Protein AF-0000000075576063 (afdb_homodimer)

Structure (mmCIF, N/CA/C/O backbone):
data_AF-0000000075576063-model_v1
#
loop_
_entity.id
_entity.type
_entity.pdbx_description
1 polymer 'Putative dTDP-6-deoxy-L-hexose 3-O-methyltransferase'
#
loop_
_atom_site.group_PDB
_atom_site.id
_atom_site.type_symbol
_atom_site.label_atom_id
_atom_site.label_alt_id
_atom_site.label_comp_id
_atom_site.label_asym_id
_atom_site.label_entity_id
_atom_site.label_seq_id
_atom_site.pdbx_PDB_ins_code
_atom_site.Cartn_x
_atom_site.Cartn_y
_atom_site.Cartn_z
_atom_site.occupancy
_atom_site.B_iso_or_equiv
_atom_site.auth_seq_id
_atom_site.auth_comp_id
_atom_site.auth_asym_id
_atom_site.auth_atom_id
_atom_site.pdbx_PDB_model_num
ATOM 1 N N . MET A 1 1 ? -12.258 -7.797 -0.293 1 31 1 MET A N 1
ATOM 2 C CA . MET A 1 1 ? -11.766 -8.023 -1.65 1 31 1 MET A CA 1
ATOM 3 C C . MET A 1 1 ? -12.914 -8.008 -2.652 1 31 1 MET A C 1
ATOM 5 O O . MET A 1 1 ? -13.914 -8.703 -2.465 1 31 1 MET A O 1
ATOM 9 N N . ILE A 1 2 ? -13.219 -6.992 -3.246 1 42.56 2 ILE A N 1
ATOM 10 C CA . ILE A 1 2 ? -14.344 -7.188 -4.156 1 42.56 2 ILE A CA 1
ATOM 11 C C . ILE A 1 2 ? -14.164 -8.492 -4.93 1 42.56 2 ILE A C 1
ATOM 13 O O . ILE A 1 2 ? -13.086 -8.758 -5.473 1 42.56 2 ILE A O 1
ATOM 17 N N . SER A 1 3 ? -14.93 -9.297 -4.547 1 48.38 3 SER A N 1
ATOM 18 C CA . SER A 1 3 ? -14.93 -10.594 -5.215 1 48.38 3 SER A CA 1
ATOM 19 C C . SER A 1 3 ? -14.656 -10.445 -6.707 1 48.38 3 SER A C 1
ATOM 21 O O . SER A 1 3 ? -15.203 -9.555 -7.359 1 48.38 3 SER A O 1
ATOM 23 N N . LYS A 1 4 ? -13.461 -10.938 -7.125 1 55.09 4 LYS A N 1
ATOM 24 C CA . LYS A 1 4 ? -13.25 -11.148 -8.555 1 55.09 4 LYS A CA 1
ATOM 25 C C . LYS A 1 4 ? -14.531 -11.609 -9.242 1 55.09 4 LYS A C 1
ATOM 27 O O . LYS A 1 4 ? -14.68 -11.461 -10.453 1 55.09 4 LYS A O 1
ATOM 32 N N . GLU A 1 5 ? -15.391 -11.961 -8.25 1 59.03 5 GLU A N 1
ATOM 33 C CA . GLU A 1 5 ? -16.609 -12.531 -8.805 1 59.03 5 GLU A CA 1
ATOM 34 C C . GLU A 1 5 ? -17.734 -11.492 -8.852 1 59.03 5 GLU A C 1
ATOM 36 O O . GLU A 1 5 ? -18.219 -11.062 -7.809 1 59.03 5 GLU A O 1
ATOM 41 N N . LYS A 1 6 ? -18 -11.125 -9.828 1 56.69 6 LYS A N 1
ATOM 42 C CA . LYS A 1 6 ? -19.047 -10.141 -10.094 1 56.69 6 LYS A CA 1
ATOM 43 C C . LYS A 1 6 ? -20.312 -10.453 -9.297 1 56.69 6 LYS A C 1
ATOM 45 O O . LYS A 1 6 ? -21 -9.547 -8.828 1 56.69 6 LYS A O 1
ATOM 50 N N . LYS A 1 7 ? -20.484 -11.664 -9.102 1 55.56 7 LYS A N 1
ATOM 51 C CA . LYS A 1 7 ? -21.734 -12.078 -8.477 1 55.56 7 LYS A CA 1
ATOM 52 C C . LYS A 1 7 ? -21.781 -11.641 -7.016 1 55.56 7 LYS A C 1
ATOM 54 O O . LYS A 1 7 ? -22.875 -11.523 -6.438 1 55.56 7 LYS A O 1
ATOM 59 N N . TYR A 1 8 ? -20.641 -11.461 -6.434 1 65.31 8 TYR A N 1
ATOM 60 C CA . TYR A 1 8 ? -20.656 -11.047 -5.035 1 65.31 8 TYR A CA 1
ATOM 61 C C . TYR A 1 8 ? -20.453 -9.547 -4.902 1 65.31 8 TYR A C 1
ATOM 63 O O . TYR A 1 8 ? -20.344 -9.023 -3.793 1 65.31 8 TYR A O 1
ATOM 71 N N . GLN A 1 9 ? -20.344 -8.898 -6.039 1 68.62 9 GLN A N 1
ATOM 72 C CA . GLN A 1 9 ? -20.266 -7.441 -6.012 1 68.62 9 GLN A CA 1
ATOM 73 C C . GLN A 1 9 ? -21.656 -6.82 -5.949 1 68.62 9 GLN A C 1
ATOM 75 O O . GLN A 1 9 ? -22.516 -7.129 -6.777 1 68.62 9 GLN A O 1
ATOM 80 N N . ASN A 1 10 ? -21.828 -6.086 -4.887 1 77.31 10 ASN A N 1
ATOM 81 C CA . ASN A 1 10 ? -23.125 -5.414 -4.789 1 77.31 10 ASN A CA 1
ATOM 82 C C . ASN A 1 10 ? -23.125 -4.086 -5.539 1 77.31 10 ASN A C 1
ATOM 84 O O . ASN A 1 10 ? -22.109 -3.709 -6.137 1 77.31 10 ASN A O 1
ATOM 88 N N . LYS A 1 11 ? -24.266 -3.49 -5.664 1 81.88 11 LYS A N 1
ATOM 89 C CA . LYS A 1 11 ? -24.469 -2.258 -6.422 1 81.88 11 LYS A CA 1
ATOM 90 C C . LYS A 1 11 ? -23.562 -1.145 -5.91 1 81.88 11 LYS A C 1
ATOM 92 O O . LYS A 1 11 ? -23.031 -0.355 -6.699 1 81.88 11 LYS A O 1
ATOM 97 N N . GLU A 1 12 ? -23.234 -1.176 -4.66 1 81.69 12 GLU A N 1
ATOM 98 C CA . GLU A 1 12 ? -22.422 -0.131 -4.062 1 81.69 12 GLU A CA 1
ATOM 99 C C . GLU A 1 12 ? -20.953 -0.303 -4.441 1 81.69 12 GLU A C 1
ATOM 101 O O . GLU A 1 12 ? -20.25 0.677 -4.723 1 81.69 12 GLU A O 1
ATOM 106 N N . ASP A 1 13 ? -20.547 -1.513 -4.484 1 83.06 13 ASP A N 1
ATOM 107 C CA . ASP A 1 13 ? -19.172 -1.792 -4.883 1 83.06 13 ASP A CA 1
ATOM 108 C C . ASP A 1 13 ? -18.922 -1.369 -6.328 1 83.06 13 ASP A C 1
ATOM 110 O O . ASP A 1 13 ? -17.922 -0.704 -6.621 1 83.06 13 ASP A O 1
ATOM 114 N N . LEU A 1 14 ? -19.844 -1.781 -7.168 1 86.31 14 LEU A N 1
ATOM 115 C CA . LEU A 1 14 ? -19.719 -1.445 -8.586 1 86.31 14 LEU A CA 1
ATOM 116 C C . LEU A 1 14 ? -19.766 0.066 -8.789 1 86.31 14 LEU A C 1
ATOM 118 O O . LEU A 1 14 ? -19.016 0.604 -9.602 1 86.31 14 LEU A O 1
ATOM 122 N N . ASN A 1 15 ? -20.641 0.642 -8.031 1 90.44 15 ASN A N 1
ATOM 123 C CA . ASN A 1 15 ? -20.719 2.098 -8.094 1 90.44 15 ASN A CA 1
ATOM 124 C C . ASN A 1 15 ? -19.422 2.75 -7.625 1 90.44 15 ASN A C 1
ATOM 126 O O . ASN A 1 15 ? -18.969 3.723 -8.219 1 90.44 15 ASN A O 1
ATOM 130 N N . GLN A 1 16 ? -18.812 2.254 -6.602 1 92.44 16 GLN A N 1
ATOM 131 C CA . GLN A 1 16 ? -17.578 2.836 -6.094 1 92.44 16 GLN A CA 1
ATOM 132 C C . GLN A 1 16 ? -16.469 2.744 -7.129 1 92.44 16 GLN A C 1
ATOM 134 O O . GLN A 1 16 ? -15.703 3.695 -7.312 1 92.44 16 GLN A O 1
ATOM 139 N N . PHE A 1 17 ? -16.359 1.663 -7.816 1 92.81 17 PHE A N 1
ATOM 140 C CA . PHE A 1 17 ? -15.336 1.506 -8.844 1 92.81 17 PHE A CA 1
ATOM 141 C C . PHE A 1 17 ? -15.516 2.541 -9.945 1 92.81 17 PHE A C 1
ATOM 143 O O . PHE A 1 17 ? -14.539 3.146 -10.398 1 92.81 17 PHE A O 1
ATOM 150 N N . LYS A 1 18 ? -16.75 2.703 -10.312 1 94.5 18 LYS A N 1
ATOM 151 C CA . LYS A 1 18 ? -17.047 3.705 -11.336 1 94.5 18 LYS A CA 1
ATOM 152 C C . LYS A 1 18 ? -16.656 5.102 -10.859 1 94.5 18 LYS A C 1
ATOM 154 O O . LYS A 1 18 ? -16.062 5.875 -11.617 1 94.5 18 LYS A O 1
ATOM 159 N N . GLU A 1 19 ? -16.984 5.383 -9.625 1 95.69 19 GLU A N 1
ATOM 160 C CA . GLU A 1 19 ? -16.688 6.699 -9.07 1 95.69 19 GLU A CA 1
ATOM 161 C C . GLU A 1 19 ? -15.18 6.883 -8.875 1 95.69 19 GLU A C 1
ATOM 163 O O . GLU A 1 19 ? -14.664 7.996 -9.023 1 95.69 19 GLU A O 1
ATOM 168 N N . ILE A 1 20 ? -14.461 5.816 -8.57 1 96.06 20 ILE A N 1
ATOM 169 C CA . ILE A 1 20 ? -13.008 5.859 -8.469 1 96.06 20 ILE A CA 1
ATOM 170 C C . ILE A 1 20 ? -12.406 6.215 -9.828 1 96.06 20 ILE A C 1
ATOM 172 O O . ILE A 1 20 ? -11.523 7.07 -9.914 1 96.06 20 ILE A O 1
ATOM 176 N N . GLU A 1 21 ? -12.883 5.578 -10.852 1 96.38 21 GLU A N 1
ATOM 177 C CA . GLU A 1 21 ? -12.398 5.859 -12.195 1 96.38 21 GLU A CA 1
ATOM 178 C C . GLU A 1 21 ? -12.633 7.316 -12.578 1 96.38 21 GLU A C 1
ATOM 180 O O . GLU A 1 21 ? -11.758 7.973 -13.141 1 96.38 21 GLU A O 1
ATOM 185 N N . LYS A 1 22 ? -13.82 7.809 -12.273 1 96.38 22 LYS A N 1
ATOM 186 C CA . LYS A 1 22 ? -14.164 9.195 -12.562 1 96.38 22 LYS A CA 1
ATOM 187 C C . LYS A 1 22 ? -13.266 10.156 -11.797 1 96.38 22 LYS A C 1
ATOM 189 O O . LYS A 1 22 ? -12.766 11.133 -12.359 1 96.38 22 LYS A O 1
ATOM 194 N N . LEU A 1 23 ? -13.102 9.844 -10.531 1 96.19 23 LEU A N 1
ATOM 195 C CA . LEU A 1 23 ? -12.242 10.664 -9.688 1 96.19 23 LEU A CA 1
ATOM 196 C C . LEU A 1 23 ? -10.828 10.75 -10.258 1 96.19 23 LEU A C 1
ATOM 198 O O . LEU A 1 23 ? -10.273 11.836 -10.375 1 96.19 23 LEU A O 1
ATOM 202 N N . PHE A 1 24 ? -10.281 9.586 -10.602 1 96.69 24 PHE A N 1
ATOM 203 C CA . PHE A 1 24 ? -8.93 9.5 -11.141 1 96.69 24 PHE A CA 1
ATOM 204 C C . PHE A 1 24 ? -8.82 10.258 -12.461 1 96.69 24 PHE A C 1
ATOM 206 O O . PHE A 1 24 ? -7.871 11.016 -12.664 1 96.69 24 PHE A O 1
ATOM 213 N N . ALA A 1 25 ? -9.773 10.102 -13.312 1 94.88 25 ALA A N 1
ATOM 214 C CA . ALA A 1 25 ? -9.758 10.695 -14.648 1 94.88 25 ALA A CA 1
ATOM 215 C C . ALA A 1 25 ? -9.906 12.211 -14.562 1 94.88 25 ALA A C 1
ATOM 217 O O . ALA A 1 25 ? -9.297 12.953 -15.344 1 94.88 25 ALA A O 1
ATOM 218 N N . ASN A 1 26 ? -10.672 12.734 -13.594 1 93 26 ASN A N 1
ATOM 219 C CA . ASN A 1 26 ? -11.062 14.141 -13.555 1 93 26 ASN A CA 1
ATOM 220 C C . ASN A 1 26 ? -10.031 14.984 -12.82 1 93 26 ASN A C 1
ATOM 222 O O . ASN A 1 26 ? -10.016 16.219 -12.945 1 93 26 ASN A O 1
ATOM 226 N N . GLU A 1 27 ? -9.281 14.352 -12.008 1 91.06 27 GLU A N 1
ATOM 227 C CA . GLU A 1 27 ? -8.32 15.133 -11.242 1 91.06 27 GLU A CA 1
ATOM 228 C C . GLU A 1 27 ? -7.277 15.773 -12.148 1 91.06 27 GLU A C 1
ATOM 230 O O . GLU A 1 27 ? -6.766 15.125 -13.062 1 91.06 27 GLU A O 1
ATOM 235 N N . ASN A 1 28 ? -7.016 17.031 -11.891 1 87.56 28 ASN A N 1
ATOM 236 C CA . ASN A 1 28 ? -6.133 17.812 -12.75 1 87.56 28 ASN A CA 1
ATOM 237 C C . ASN A 1 28 ? -4.727 17.922 -12.164 1 87.56 28 ASN A C 1
ATOM 239 O O . ASN A 1 28 ? -4.246 19.016 -11.891 1 87.56 28 ASN A O 1
ATOM 243 N N . ILE A 1 29 ? -4.09 16.812 -12.016 1 91.19 29 ILE A N 1
ATOM 244 C CA . ILE A 1 29 ? -2.691 16.75 -11.609 1 91.19 29 ILE A CA 1
ATOM 245 C C . ILE A 1 29 ? -1.921 15.805 -12.531 1 91.19 29 ILE A C 1
ATOM 247 O O . ILE A 1 29 ? -2.52 15.094 -13.336 1 91.19 29 ILE A O 1
ATOM 251 N N . ASP A 1 30 ? -0.599 15.797 -12.445 1 92.81 30 ASP A N 1
ATOM 252 C CA . ASP A 1 30 ? 0.244 14.961 -13.289 1 92.81 30 ASP A CA 1
ATOM 253 C C . ASP A 1 30 ? -0.045 13.477 -13.047 1 92.81 30 ASP A C 1
ATOM 255 O O . ASP A 1 30 ? -0.293 13.062 -11.914 1 92.81 30 ASP A O 1
ATOM 259 N N . LEU A 1 31 ? 0.032 12.703 -14.094 1 95.06 31 LEU A N 1
ATOM 260 C CA . LEU A 1 31 ? -0.283 11.281 -14.031 1 95.06 31 LEU A CA 1
ATOM 261 C C . LEU A 1 31 ? 0.565 10.586 -12.977 1 95.06 31 LEU A C 1
ATOM 263 O O . LEU A 1 31 ? 0.061 9.742 -12.219 1 95.06 31 LEU A O 1
ATOM 267 N N . ILE A 1 32 ? 1.834 10.945 -12.922 1 95.38 32 ILE A N 1
ATOM 268 C CA . ILE A 1 32 ? 2.719 10.281 -11.969 1 95.38 32 ILE A CA 1
ATOM 269 C C . ILE A 1 32 ? 2.248 10.562 -10.547 1 95.38 32 ILE A C 1
ATOM 271 O O . ILE A 1 32 ? 2.312 9.688 -9.68 1 95.38 32 ILE A O 1
ATOM 275 N N . GLU A 1 33 ? 1.757 11.758 -10.266 1 94.56 33 GLU A N 1
ATOM 276 C CA . GLU A 1 33 ? 1.245 12.102 -8.938 1 94.56 33 GLU A CA 1
ATOM 277 C C . GLU A 1 33 ? 0.003 11.281 -8.602 1 94.56 33 GLU A C 1
ATOM 279 O O . GLU A 1 33 ? -0.182 10.859 -7.457 1 94.56 33 GLU A O 1
ATOM 284 N N . LYS A 1 34 ? -0.829 11.047 -9.633 1 96 34 LYS A N 1
ATOM 285 C CA . LYS A 1 34 ? -2.008 10.211 -9.438 1 96 34 LYS A CA 1
ATOM 286 C C . LYS A 1 34 ? -1.613 8.773 -9.117 1 96 34 LYS A C 1
ATOM 288 O O . LYS A 1 34 ? -2.141 8.172 -8.18 1 96 34 LYS A O 1
ATOM 293 N N . ILE A 1 35 ? -0.631 8.25 -9.875 1 96.5 35 ILE A N 1
ATOM 294 C CA . ILE A 1 35 ? -0.171 6.879 -9.703 1 96.5 35 ILE A CA 1
ATOM 295 C C . ILE A 1 35 ? 0.434 6.699 -8.312 1 96.5 35 ILE A C 1
ATOM 297 O O . ILE A 1 35 ? 0.149 5.715 -7.629 1 96.5 35 ILE A O 1
ATOM 301 N N . GLU A 1 36 ? 1.146 7.719 -7.844 1 95.88 36 GLU A N 1
ATOM 302 C CA . GLU A 1 36 ? 1.835 7.66 -6.559 1 95.88 36 GLU A CA 1
ATOM 303 C C . GLU A 1 36 ? 0.859 7.844 -5.398 1 95.88 36 GLU A C 1
ATOM 305 O O . GLU A 1 36 ? 1.172 7.5 -4.258 1 95.88 36 GLU A O 1
ATOM 310 N N . SER A 1 37 ? -0.312 8.461 -5.676 1 96.88 37 SER A N 1
ATOM 311 C CA . SER A 1 37 ? -1.312 8.719 -4.645 1 96.88 37 SER A CA 1
ATOM 312 C C . SER A 1 37 ? -2.342 7.594 -4.578 1 96.88 37 SER A C 1
ATOM 314 O O . SER A 1 37 ? -3.547 7.852 -4.535 1 96.88 37 SER A O 1
ATOM 316 N N . PHE A 1 38 ? -1.822 6.336 -4.613 1 97.5 38 PHE A N 1
ATOM 317 C CA . PHE A 1 38 ? -2.719 5.188 -4.652 1 97.5 38 PHE A CA 1
ATOM 318 C C . PHE A 1 38 ? -3.512 5.078 -3.354 1 97.5 38 PHE A C 1
ATOM 320 O O . PHE A 1 38 ? -4.582 4.465 -3.324 1 97.5 38 PHE A O 1
ATOM 327 N N . GLY A 1 39 ? -3.055 5.641 -2.203 1 97.12 39 GLY A N 1
ATOM 328 C CA . GLY A 1 39 ? -3.854 5.691 -0.99 1 97.12 39 GLY A CA 1
ATOM 329 C C . GLY A 1 39 ? -5.18 6.406 -1.177 1 97.12 39 GLY A C 1
ATOM 330 O O . GLY A 1 39 ? -6.16 6.094 -0.5 1 97.12 39 GLY A O 1
ATOM 331 N N . LYS A 1 40 ? -5.203 7.316 -2.109 1 97.06 40 LYS A N 1
ATOM 332 C CA . LYS A 1 40 ? -6.391 8.102 -2.43 1 97.06 40 LYS A CA 1
ATOM 333 C C . LYS A 1 40 ? -7.312 7.348 -3.379 1 97.06 40 LYS A C 1
ATOM 335 O O . LYS A 1 40 ? -8.539 7.383 -3.221 1 97.06 40 LYS A O 1
ATOM 340 N N . TYR A 1 41 ? -6.773 6.566 -4.281 1 97.31 41 TYR A N 1
ATOM 341 C CA . TYR A 1 41 ? -7.586 6.098 -5.398 1 97.31 41 TYR A CA 1
ATOM 342 C C . TYR A 1 41 ? -7.871 4.605 -5.277 1 97.31 41 TYR A C 1
ATOM 344 O O . TYR A 1 41 ? -8.93 4.133 -5.703 1 97.31 41 TYR A O 1
ATOM 352 N N . ALA A 1 42 ? -6.898 3.834 -4.785 1 97.12 42 ALA A N 1
ATOM 353 C CA . ALA A 1 42 ? -7.117 2.395 -4.668 1 97.12 42 ALA A CA 1
ATOM 354 C C . ALA A 1 42 ? -8.234 2.09 -3.672 1 97.12 42 ALA A C 1
ATOM 356 O O . ALA A 1 42 ? -8.406 2.812 -2.689 1 97.12 42 ALA A O 1
ATOM 357 N N . SER A 1 43 ? -8.945 1.054 -3.84 1 94.31 43 SER A N 1
ATOM 358 C CA . SER A 1 43 ? -10.016 0.656 -2.934 1 94.31 43 SER A CA 1
ATOM 359 C C . SER A 1 43 ? -9.461 0.087 -1.634 1 94.31 43 SER A C 1
ATOM 361 O O . SER A 1 43 ? -8.32 -0.369 -1.589 1 94.31 43 SER A O 1
ATOM 363 N N . ARG A 1 44 ? -10.258 0.158 -0.638 1 93.56 44 ARG A N 1
ATOM 364 C CA . ARG A 1 44 ? -9.906 -0.421 0.655 1 93.56 44 ARG A CA 1
ATOM 365 C C . ARG A 1 44 ? -9.57 -1.902 0.519 1 93.56 44 ARG A C 1
ATOM 367 O O . ARG A 1 44 ? -8.664 -2.4 1.181 1 93.56 44 ARG A O 1
ATOM 374 N N . GLN A 1 45 ? -10.258 -2.578 -0.339 1 90.81 45 GLN A N 1
ATOM 375 C CA . GLN A 1 45 ? -10.062 -4.008 -0.548 1 90.81 45 GLN A CA 1
ATOM 376 C C . GLN A 1 45 ? -8.688 -4.293 -1.153 1 90.81 45 GLN A C 1
ATOM 378 O O . GLN A 1 45 ? -7.992 -5.211 -0.716 1 90.81 45 GLN A O 1
ATOM 383 N N . SER A 1 46 ? -8.328 -3.486 -2.133 1 94.56 46 SER A N 1
ATOM 384 C CA . SER A 1 46 ? -7.023 -3.67 -2.77 1 94.56 46 SER A CA 1
ATOM 385 C C . SER A 1 46 ? -5.887 -3.326 -1.812 1 94.56 46 SER A C 1
ATOM 387 O O . SER A 1 46 ? -4.844 -3.984 -1.817 1 94.56 46 SER A O 1
ATOM 389 N N . ILE A 1 47 ? -6.098 -2.289 -0.993 1 97.12 47 ILE A N 1
ATOM 390 C CA . ILE A 1 47 ? -5.109 -1.922 0.016 1 97.12 47 ILE A CA 1
ATOM 391 C C . ILE A 1 47 ? -4.965 -3.053 1.031 1 97.12 47 ILE A C 1
ATOM 393 O O . ILE A 1 47 ? -3.848 -3.426 1.399 1 97.12 47 ILE A O 1
ATOM 397 N N . ALA A 1 48 ? -6.07 -3.654 1.476 1 96.19 48 ALA A N 1
ATOM 398 C CA . ALA A 1 48 ? -6.039 -4.773 2.412 1 96.19 48 ALA A CA 1
ATOM 399 C C . ALA A 1 48 ? -5.273 -5.957 1.825 1 96.19 48 ALA A C 1
ATOM 401 O O . ALA A 1 48 ? -4.484 -6.598 2.521 1 96.19 48 ALA A O 1
ATOM 402 N N . LYS A 1 49 ? -5.5 -6.25 0.555 1 95.69 49 LYS A N 1
ATOM 403 C CA . LYS A 1 49 ? -4.797 -7.336 -0.117 1 95.69 49 LYS A CA 1
ATOM 404 C C . LYS A 1 49 ? -3.297 -7.066 -0.175 1 95.69 49 LYS A C 1
ATOM 406 O O . LYS A 1 49 ? -2.488 -7.98 0.02 1 95.69 49 LYS A O 1
ATOM 411 N N . PHE A 1 50 ? -2.945 -5.848 -0.466 1 97.94 50 PHE A N 1
ATOM 412 C CA . PHE A 1 50 ? -1.543 -5.449 -0.454 1 97.94 50 PHE A CA 1
ATOM 413 C C . PHE A 1 50 ? -0.93 -5.668 0.924 1 97.94 50 PHE A C 1
ATOM 415 O O . PHE A 1 50 ? 0.178 -6.199 1.04 1 97.94 50 PHE A O 1
ATOM 422 N N . LEU A 1 51 ? -1.639 -5.258 1.956 1 98.25 51 LEU A N 1
ATOM 423 C CA . LEU A 1 51 ? -1.145 -5.387 3.322 1 98.25 51 LEU A CA 1
ATOM 424 C C . LEU A 1 51 ? -1.015 -6.852 3.719 1 98.25 51 LEU A C 1
ATOM 426 O O . LEU A 1 51 ? -0.115 -7.215 4.48 1 98.25 51 LEU A O 1
ATOM 430 N N . THR A 1 52 ? -1.902 -7.723 3.197 1 98.06 52 THR A N 1
ATOM 431 C CA . THR A 1 52 ? -1.771 -9.164 3.4 1 98.06 52 THR A CA 1
ATOM 432 C C . THR A 1 52 ? -0.431 -9.664 2.869 1 98.06 52 THR A C 1
ATOM 434 O O . THR A 1 52 ? 0.274 -10.406 3.551 1 98.06 52 THR A O 1
ATOM 437 N N . LYS A 1 53 ? -0.051 -9.211 1.705 1 98.38 53 LYS A N 1
ATOM 438 C CA . LYS A 1 53 ? 1.223 -9.609 1.113 1 98.38 53 LYS A CA 1
ATOM 439 C C . LYS A 1 53 ? 2.398 -9.047 1.908 1 98.38 53 LYS A C 1
ATOM 441 O O . LYS A 1 53 ? 3.412 -9.727 2.088 1 98.38 53 LYS A O 1
ATOM 446 N N . TYR A 1 54 ? 2.205 -7.859 2.398 1 98.69 54 TYR A N 1
ATOM 447 C CA . TYR A 1 54 ? 3.236 -7.27 3.244 1 98.69 54 TYR A CA 1
ATOM 448 C C . TYR A 1 54 ? 3.449 -8.094 4.504 1 98.69 54 TYR A C 1
ATOM 450 O O . TYR A 1 54 ? 4.586 -8.391 4.875 1 98.69 54 TYR A O 1
ATOM 458 N N . GLU A 1 55 ? 2.346 -8.461 5.176 1 98.56 55 GLU A N 1
ATOM 459 C CA . GLU A 1 55 ? 2.436 -9.25 6.402 1 98.56 55 GLU A CA 1
ATOM 460 C C . GLU A 1 55 ? 3.066 -10.609 6.133 1 98.56 55 GLU A C 1
ATOM 462 O O . GLU A 1 55 ? 3.863 -11.102 6.938 1 98.56 55 GLU A O 1
ATOM 467 N N . LEU A 1 56 ? 2.721 -11.242 5.02 1 98.69 56 LEU A N 1
ATOM 468 C CA . LEU A 1 56 ? 3.33 -12.508 4.641 1 98.69 56 LEU A CA 1
ATOM 469 C C . LEU A 1 56 ? 4.828 -12.344 4.41 1 98.69 56 LEU A C 1
ATOM 471 O O . LEU A 1 56 ? 5.625 -13.164 4.867 1 98.69 56 LEU A O 1
ATOM 475 N N . PHE A 1 57 ? 5.23 -11.312 3.701 1 98.81 57 PHE A N 1
ATOM 476 C CA . PHE A 1 57 ? 6.641 -11.062 3.42 1 98.81 57 PHE A CA 1
ATOM 477 C C . PHE A 1 57 ? 7.43 -10.891 4.711 1 98.81 57 PHE A C 1
ATOM 479 O O . PHE A 1 57 ? 8.531 -11.43 4.848 1 98.81 57 PHE A O 1
ATOM 486 N N . GLN A 1 58 ? 6.867 -10.109 5.668 1 98.44 58 GLN A N 1
ATOM 487 C CA . GLN A 1 58 ? 7.531 -9.906 6.949 1 98.44 58 GLN A CA 1
ATOM 488 C C . GLN A 1 58 ? 7.781 -11.227 7.66 1 98.44 58 GLN A C 1
ATOM 490 O O . GLN A 1 58 ? 8.805 -11.398 8.336 1 98.44 58 GLN A O 1
ATOM 495 N N . LYS A 1 59 ? 6.953 -12.164 7.5 1 98.25 59 LYS A N 1
ATOM 496 C CA . LYS A 1 59 ? 7.078 -13.453 8.164 1 98.25 59 LYS A CA 1
ATOM 497 C C . LYS A 1 59 ? 8.211 -14.273 7.559 1 98.25 59 LYS A C 1
ATOM 499 O O . LYS A 1 59 ? 8.805 -15.117 8.234 1 98.25 59 LYS A O 1
ATOM 504 N N . ILE A 1 60 ? 8.578 -14 6.293 1 98.25 60 ILE A N 1
ATOM 505 C CA . ILE A 1 60 ? 9.555 -14.859 5.648 1 98.25 60 ILE A CA 1
ATOM 506 C C . ILE A 1 60 ? 10.883 -14.117 5.496 1 98.25 60 ILE A C 1
ATOM 508 O O . ILE A 1 60 ? 11.844 -14.648 4.934 1 98.25 60 ILE A O 1
ATOM 512 N N . ILE A 1 61 ? 10.938 -12.93 5.984 1 97.75 61 ILE A N 1
ATOM 513 C CA . ILE A 1 61 ? 12.102 -12.086 5.723 1 97.75 61 ILE A CA 1
ATOM 514 C C . ILE A 1 61 ? 13.367 -12.789 6.207 1 97.75 61 ILE A C 1
ATOM 516 O O . ILE A 1 61 ? 14.43 -12.656 5.602 1 97.75 61 ILE A O 1
ATOM 520 N N . LYS A 1 62 ? 13.297 -13.578 7.223 1 97.38 62 LYS A N 1
ATOM 521 C CA . LYS A 1 62 ? 14.469 -14.234 7.785 1 97.38 62 LYS A CA 1
ATOM 522 C C . LYS A 1 62 ? 14.617 -15.656 7.25 1 97.38 62 LYS A C 1
ATOM 524 O O . LYS A 1 62 ? 15.547 -16.375 7.625 1 97.38 62 LYS A O 1
ATOM 529 N N . VAL A 1 63 ? 13.664 -16.109 6.438 1 98.12 63 VAL A N 1
ATOM 530 C CA . VAL A 1 63 ? 13.719 -17.438 5.824 1 98.12 63 VAL A CA 1
ATOM 531 C C . VAL A 1 63 ? 14.32 -17.328 4.422 1 98.12 63 VAL A C 1
ATOM 533 O O . VAL A 1 63 ? 13.773 -16.641 3.559 1 98.12 63 VAL A O 1
ATOM 536 N N . ASN A 1 64 ? 15.414 -17.922 4.238 1 97.44 64 ASN A N 1
ATOM 537 C CA . ASN A 1 64 ? 16.062 -17.859 2.928 1 97.44 64 ASN A CA 1
ATOM 538 C C . ASN A 1 64 ? 15.25 -18.594 1.868 1 97.44 64 ASN A C 1
ATOM 540 O O . ASN A 1 64 ? 14.57 -19.578 2.174 1 97.44 64 ASN A O 1
ATOM 544 N N . GLY A 1 65 ? 15.359 -18.078 0.622 1 98.62 65 GLY A N 1
ATOM 545 C CA . GLY A 1 65 ? 14.68 -18.703 -0.499 1 98.62 65 GLY A CA 1
ATOM 546 C C . GLY A 1 65 ? 13.914 -17.719 -1.361 1 98.62 65 GLY A C 1
ATOM 547 O O . GLY A 1 65 ? 13.633 -16.594 -0.934 1 98.62 65 GLY A O 1
ATOM 548 N N . SER A 1 66 ? 13.539 -18.172 -2.498 1 98.81 66 SER A N 1
ATOM 549 C CA . SER A 1 66 ? 12.812 -17.375 -3.479 1 98.81 66 SER A CA 1
ATOM 550 C C . SER A 1 66 ? 11.312 -17.359 -3.182 1 98.81 66 SER A C 1
ATOM 552 O O . SER A 1 66 ? 10.82 -18.172 -2.398 1 98.81 66 SER A O 1
ATOM 554 N N . ILE A 1 67 ? 10.641 -16.422 -3.727 1 98.94 67 ILE A N 1
ATOM 555 C CA . ILE A 1 67 ? 9.188 -16.344 -3.732 1 98.94 67 ILE A CA 1
ATOM 556 C C . ILE A 1 67 ? 8.648 -16.844 -5.07 1 98.94 67 ILE A C 1
ATOM 558 O O . ILE A 1 67 ? 9.07 -16.375 -6.129 1 98.94 67 ILE A O 1
ATOM 562 N N . ILE A 1 68 ? 7.773 -17.781 -4.996 1 98.94 68 ILE A N 1
ATOM 563 C CA . ILE A 1 68 ? 7.117 -18.297 -6.191 1 98.94 68 ILE A CA 1
ATOM 564 C C . ILE A 1 68 ? 5.641 -17.906 -6.184 1 98.94 68 ILE A C 1
ATOM 566 O O . ILE A 1 68 ? 4.906 -18.266 -5.258 1 98.94 68 ILE A O 1
ATOM 570 N N . GLU A 1 69 ? 5.246 -17.172 -7.121 1 98.88 69 GLU A N 1
ATOM 571 C CA . GLU A 1 69 ? 3.838 -16.844 -7.309 1 98.88 69 GLU A CA 1
ATOM 572 C C . GLU A 1 69 ? 3.244 -17.609 -8.492 1 98.88 69 GLU A C 1
ATOM 574 O O . GLU A 1 69 ? 3.684 -17.438 -9.633 1 98.88 69 GLU A O 1
ATOM 579 N N . CYS A 1 70 ? 2.262 -18.375 -8.219 1 98.56 70 CYS A N 1
ATOM 580 C CA . CYS A 1 70 ? 1.546 -19.125 -9.25 1 98.56 70 CYS A CA 1
ATOM 581 C C . CYS A 1 70 ? 0.264 -18.406 -9.656 1 98.56 70 CYS A C 1
ATOM 583 O O . CYS A 1 70 ? -0.726 -18.438 -8.922 1 98.56 70 CYS A O 1
ATOM 585 N N . GLY A 1 71 ? 0.235 -17.828 -10.836 1 98 71 GLY A N 1
ATOM 586 C CA . GLY A 1 71 ? -0.799 -16.906 -11.273 1 98 71 GLY A CA 1
ATOM 587 C C . GLY A 1 71 ? -0.394 -15.453 -11.148 1 98 71 GLY A C 1
ATOM 588 O O . GLY A 1 71 ? -0.524 -14.852 -10.078 1 98 71 GLY A O 1
ATOM 589 N N . VAL A 1 72 ? 0.01 -14.891 -12.297 1 97.75 72 VAL A N 1
ATOM 590 C CA . VAL A 1 72 ? 0.576 -13.539 -12.305 1 97.75 72 VAL A CA 1
ATOM 591 C C . VAL A 1 72 ? -0.516 -12.523 -12.617 1 97.75 72 VAL A C 1
ATOM 593 O O . VAL A 1 72 ? -0.506 -11.406 -12.086 1 97.75 72 VAL A O 1
ATOM 596 N N . PHE A 1 73 ? -1.477 -12.883 -13.5 1 95.81 73 PHE A N 1
ATOM 597 C CA . PHE A 1 73 ? -2.578 -12.031 -13.93 1 95.81 73 PHE A CA 1
ATOM 598 C C . PHE A 1 73 ? -2.062 -10.688 -14.422 1 95.81 73 PHE A C 1
ATOM 600 O O . PHE A 1 73 ? -1.313 -10.625 -15.406 1 95.81 73 PHE A O 1
ATOM 607 N N . HIS A 1 74 ? -2.238 -9.641 -13.727 1 96.12 74 HIS A N 1
ATOM 608 C CA . HIS A 1 74 ? -1.812 -8.328 -14.195 1 96.12 74 HIS A CA 1
ATOM 609 C C . HIS A 1 74 ? -0.458 -7.945 -13.602 1 96.12 74 HIS A C 1
ATOM 611 O O . HIS A 1 74 ? 0.028 -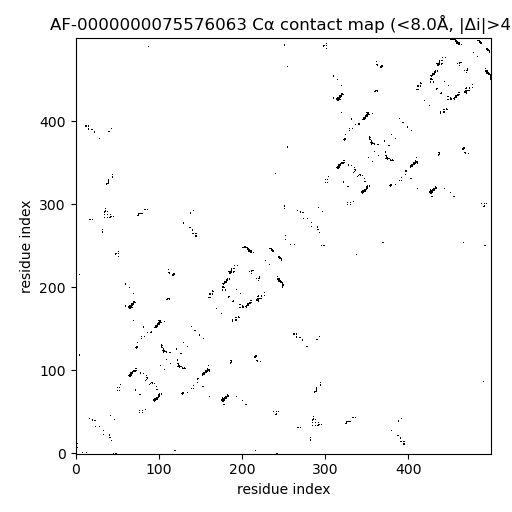6.832 -13.82 1 96.12 74 HIS A O 1
ATOM 617 N N . GLY A 1 75 ? 0.17 -8.773 -12.805 1 97.75 75 GLY A N 1
ATOM 618 C CA . GLY A 1 75 ? 1.513 -8.539 -12.297 1 97.75 75 GLY A CA 1
ATOM 619 C C . GLY A 1 75 ? 1.535 -7.742 -11.008 1 97.75 75 GLY A C 1
ATOM 620 O O . GLY A 1 75 ? 2.605 -7.391 -10.508 1 97.75 75 GLY A O 1
ATOM 621 N N . ASN A 1 76 ? 0.331 -7.453 -10.422 1 97.75 76 ASN A N 1
ATOM 622 C CA . ASN A 1 76 ? 0.236 -6.668 -9.195 1 97.75 76 ASN A CA 1
ATOM 623 C C . ASN A 1 76 ? 0.936 -7.359 -8.031 1 97.75 76 ASN A C 1
ATOM 625 O O . ASN A 1 76 ? 1.756 -6.75 -7.344 1 97.75 76 ASN A O 1
ATOM 629 N N . GLY A 1 77 ? 0.609 -8.625 -7.809 1 98.12 77 GLY A N 1
ATOM 630 C CA . GLY A 1 77 ? 1.239 -9.383 -6.738 1 98.12 77 GLY A CA 1
ATOM 631 C C . GLY A 1 77 ? 2.725 -9.602 -6.953 1 98.12 77 GLY A C 1
ATOM 632 O O . GLY A 1 77 ? 3.531 -9.359 -6.051 1 98.12 77 GLY A O 1
ATOM 633 N N . LEU A 1 78 ? 3.1 -9.969 -8.156 1 98.62 78 LEU A N 1
ATOM 634 C CA . LEU A 1 78 ? 4.48 -10.25 -8.523 1 98.62 78 LEU A CA 1
ATOM 635 C C . LEU A 1 78 ? 5.379 -9.055 -8.234 1 98.62 78 LEU A C 1
ATOM 637 O O . LEU A 1 78 ? 6.414 -9.203 -7.578 1 98.62 78 LEU A O 1
ATOM 641 N N . LEU A 1 79 ? 4.992 -7.91 -8.664 1 98.56 79 LEU A N 1
ATOM 642 C CA . LEU A 1 79 ? 5.812 -6.719 -8.5 1 98.56 79 LEU A CA 1
ATOM 643 C C . LEU A 1 79 ? 5.742 -6.199 -7.066 1 98.56 79 LEU A C 1
ATOM 645 O O . LEU A 1 79 ? 6.676 -5.551 -6.59 1 98.56 79 LEU A O 1
ATOM 649 N N . THR A 1 80 ? 4.605 -6.488 -6.367 1 98.69 80 THR A N 1
ATOM 650 C CA . THR A 1 80 ? 4.555 -6.199 -4.938 1 98.69 80 THR A CA 1
ATOM 651 C C . THR A 1 80 ? 5.652 -6.953 -4.195 1 98.69 80 THR A C 1
ATOM 653 O O . THR A 1 80 ? 6.414 -6.355 -3.432 1 98.69 80 THR A O 1
ATOM 656 N N . TRP A 1 81 ? 5.785 -8.273 -4.477 1 98.75 81 TRP A N 1
ATOM 657 C CA . TRP A 1 81 ? 6.836 -9.062 -3.842 1 98.75 81 TRP A CA 1
ATOM 658 C C . TRP A 1 81 ? 8.211 -8.484 -4.148 1 98.75 81 TRP A C 1
ATOM 660 O O . TRP A 1 81 ? 9.055 -8.359 -3.258 1 98.75 81 TRP A O 1
ATOM 670 N N . ALA A 1 82 ? 8.438 -8.164 -5.387 1 98.44 82 ALA A N 1
ATOM 671 C CA . ALA A 1 82 ? 9.734 -7.648 -5.828 1 98.44 82 ALA A CA 1
ATOM 672 C C . ALA A 1 82 ? 10.078 -6.352 -5.105 1 98.44 82 ALA A C 1
ATOM 674 O O . ALA A 1 82 ? 11.203 -6.188 -4.617 1 98.44 82 ALA A O 1
ATOM 675 N N . LYS A 1 83 ? 9.125 -5.461 -5.008 1 98 83 LYS A N 1
ATOM 676 C CA . LYS A 1 83 ? 9.359 -4.164 -4.379 1 98 83 LYS A CA 1
ATOM 677 C C . LYS A 1 83 ? 9.562 -4.312 -2.873 1 98 83 LYS A C 1
ATOM 679 O O . LYS A 1 83 ? 10.398 -3.627 -2.281 1 98 83 LYS A O 1
ATOM 684 N N . LEU A 1 84 ? 8.766 -5.207 -2.246 1 98.5 84 LEU A N 1
ATOM 685 C CA . LEU A 1 84 ? 8.969 -5.469 -0.826 1 98.5 84 LEU A CA 1
ATOM 686 C C . LEU A 1 84 ? 10.383 -5.992 -0.568 1 98.5 84 LEU A C 1
ATOM 688 O O . LEU A 1 84 ? 11.039 -5.57 0.384 1 98.5 84 LEU A O 1
ATOM 692 N N . SER A 1 85 ? 10.844 -6.91 -1.433 1 97.94 85 SER A N 1
ATOM 693 C CA . SER A 1 85 ? 12.211 -7.41 -1.299 1 97.94 85 SER A CA 1
ATOM 694 C C . SER A 1 85 ? 13.227 -6.289 -1.447 1 97.94 85 SER A C 1
ATOM 696 O O . SER A 1 85 ? 14.164 -6.184 -0.654 1 97.94 85 SER A O 1
ATOM 698 N N . SER A 1 86 ? 13.031 -5.41 -2.383 1 96.44 86 SER A N 1
ATOM 699 C CA . SER A 1 86 ? 13.953 -4.305 -2.627 1 96.44 86 SER A CA 1
ATOM 700 C C . SER A 1 86 ? 13.938 -3.309 -1.474 1 96.44 86 SER A C 1
ATOM 702 O O . SER A 1 86 ? 14.961 -2.695 -1.164 1 96.44 86 SER A O 1
ATOM 704 N N . ILE A 1 87 ? 12.812 -3.152 -0.851 1 96.81 87 ILE A N 1
ATOM 705 C CA . ILE A 1 87 ? 12.656 -2.207 0.25 1 96.81 87 ILE A CA 1
ATOM 706 C C . ILE A 1 87 ? 13.328 -2.762 1.504 1 96.81 87 ILE A C 1
ATOM 708 O O . ILE A 1 87 ? 14.102 -2.062 2.166 1 96.81 87 ILE A O 1
ATOM 712 N N . PHE A 1 88 ? 13.141 -4.039 1.77 1 97.44 88 PHE A N 1
ATOM 713 C CA . PHE A 1 88 ? 13.484 -4.543 3.094 1 97.44 88 PHE A CA 1
ATOM 714 C C . PHE A 1 88 ? 14.812 -5.297 3.062 1 97.44 88 PHE A C 1
ATOM 716 O O . PHE A 1 88 ? 15.453 -5.473 4.098 1 97.44 88 PHE A O 1
ATOM 723 N N . GLU A 1 89 ? 15.211 -5.738 1.871 1 96.38 89 GLU A N 1
ATOM 724 C CA . GLU A 1 89 ? 16.484 -6.445 1.724 1 96.38 89 GLU A CA 1
ATOM 725 C C . GLU A 1 89 ? 17.156 -6.105 0.397 1 96.38 89 GLU A C 1
ATOM 727 O O . GLU A 1 89 ? 17.375 -6.984 -0.437 1 96.38 89 GLU A O 1
ATOM 732 N N . PRO A 1 90 ? 17.531 -4.859 0.229 1 93.06 90 PRO A N 1
ATOM 733 C CA . PRO A 1 90 ? 18 -4.348 -1.056 1 93.06 90 PRO A CA 1
ATOM 734 C C . PRO A 1 90 ? 19.281 -5.035 -1.523 1 93.06 90 PRO A C 1
ATOM 736 O O . PRO A 1 90 ? 19.594 -5.023 -2.717 1 93.06 90 PRO A O 1
ATOM 739 N N . VAL A 1 91 ? 19.984 -5.668 -0.65 1 93.06 91 VAL A N 1
AT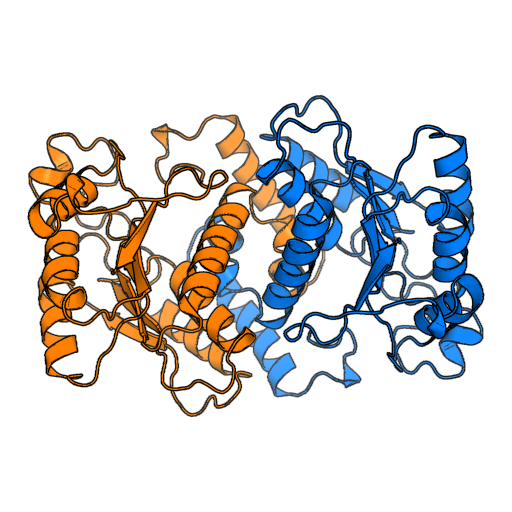OM 740 C CA . VAL A 1 91 ? 21.25 -6.262 -1.064 1 93.06 91 VAL A CA 1
ATOM 741 C C . VAL A 1 91 ? 21.062 -7.754 -1.319 1 93.06 91 VAL A C 1
ATOM 743 O O . VAL A 1 91 ? 21.984 -8.438 -1.766 1 93.06 91 VAL A O 1
ATOM 746 N N . ASN A 1 92 ? 19.891 -8.289 -1.035 1 94.75 92 ASN A N 1
ATOM 747 C CA . ASN A 1 92 ? 19.625 -9.711 -1.247 1 94.75 92 ASN A CA 1
ATOM 748 C C . ASN A 1 92 ? 19.297 -10.008 -2.707 1 94.75 92 ASN A C 1
ATOM 750 O O . ASN A 1 92 ? 18.141 -9.859 -3.131 1 94.75 92 ASN A O 1
ATOM 754 N N . HIS A 1 93 ? 20.219 -10.492 -3.406 1 92.5 93 HIS A N 1
ATOM 755 C CA . HIS A 1 93 ? 20.016 -10.766 -4.824 1 92.5 93 HIS A CA 1
ATOM 756 C C . HIS A 1 93 ? 19.719 -12.242 -5.066 1 92.5 93 HIS A C 1
ATOM 758 O O . HIS A 1 93 ? 19.453 -12.648 -6.199 1 92.5 93 HIS A O 1
ATOM 764 N N . THR A 1 94 ? 19.75 -12.992 -3.996 1 95.19 94 THR A N 1
ATOM 765 C CA . THR A 1 94 ? 19.531 -14.43 -4.168 1 95.19 94 THR A CA 1
ATOM 766 C C . THR A 1 94 ? 18.047 -14.773 -4.016 1 95.19 94 THR A C 1
ATOM 768 O O . THR A 1 94 ? 17.578 -15.789 -4.535 1 95.19 94 THR A O 1
ATOM 771 N N . ARG A 1 95 ? 17.328 -14.008 -3.24 1 97.75 95 ARG A N 1
ATOM 772 C CA . ARG A 1 95 ? 15.883 -14.211 -3.23 1 97.75 95 ARG A CA 1
ATOM 773 C C . ARG A 1 95 ? 15.25 -13.703 -4.523 1 97.75 95 ARG A C 1
ATOM 775 O O . ARG A 1 95 ? 15.047 -12.5 -4.691 1 97.75 95 ARG A O 1
ATOM 782 N N . LYS A 1 96 ? 14.914 -14.562 -5.344 1 98.25 96 LYS A N 1
ATOM 783 C CA . LYS A 1 96 ? 14.227 -14.25 -6.594 1 98.25 96 LYS A CA 1
ATOM 784 C C . LYS A 1 96 ? 12.711 -14.234 -6.402 1 98.25 96 LYS A C 1
ATOM 786 O O . LYS A 1 96 ? 12.195 -14.812 -5.445 1 98.25 96 LYS A O 1
ATOM 791 N N . VAL A 1 97 ? 12.055 -13.5 -7.207 1 98.81 97 VAL A N 1
ATOM 792 C CA . VAL A 1 97 ? 10.602 -13.547 -7.352 1 98.81 97 VAL A CA 1
ATOM 793 C C . VAL A 1 97 ? 10.234 -14.164 -8.695 1 98.81 97 VAL A C 1
ATOM 795 O O . VAL A 1 97 ? 10.508 -13.578 -9.75 1 98.81 97 VAL A O 1
ATOM 798 N N . VAL A 1 98 ? 9.641 -15.289 -8.664 1 98.88 98 VAL A N 1
ATOM 799 C CA . VAL A 1 98 ? 9.359 -16.031 -9.883 1 98.88 98 VAL A CA 1
ATOM 800 C C . VAL A 1 98 ? 7.848 -16.141 -10.086 1 98.88 98 VAL A C 1
ATOM 802 O O . VAL A 1 98 ? 7.125 -16.594 -9.195 1 98.88 98 VAL A O 1
ATOM 805 N N . GLY A 1 99 ? 7.367 -15.695 -11.219 1 98.88 99 GLY A N 1
ATOM 806 C CA . GLY A 1 99 ? 5.953 -15.766 -11.555 1 98.88 99 GLY A CA 1
ATOM 807 C C . GLY A 1 99 ? 5.645 -16.797 -12.625 1 98.88 99 GLY A C 1
ATOM 808 O O . GLY A 1 99 ? 6.246 -16.781 -13.703 1 98.88 99 GLY A O 1
ATOM 809 N N . PHE A 1 100 ? 4.754 -17.672 -12.305 1 98.81 100 PHE A N 1
ATOM 810 C CA . PHE A 1 100 ? 4.258 -18.641 -13.266 1 98.81 100 PHE A CA 1
ATOM 811 C C . PHE A 1 100 ? 2.889 -18.234 -13.797 1 98.81 100 PHE A C 1
ATOM 813 O O . PHE A 1 100 ? 1.975 -17.953 -13.016 1 98.81 100 PHE A O 1
ATOM 820 N N . ASP A 1 101 ? 2.723 -18.188 -15.062 1 98.44 101 ASP A N 1
ATOM 821 C CA . ASP A 1 101 ? 1.449 -17.859 -15.695 1 98.44 101 ASP A CA 1
ATOM 822 C C . ASP A 1 101 ? 1.425 -18.312 -17.156 1 98.44 101 ASP A C 1
ATOM 824 O O . ASP A 1 101 ? 2.463 -18.328 -17.812 1 98.44 101 ASP A O 1
ATOM 828 N N . THR A 1 102 ? 0.26 -18.641 -17.672 1 97.31 102 THR A N 1
ATOM 829 C CA . THR A 1 102 ? 0.14 -18.953 -19.078 1 97.31 102 THR A CA 1
ATOM 830 C C . THR A 1 102 ? 0.143 -17.688 -19.922 1 97.31 102 THR A C 1
ATOM 832 O O . THR A 1 102 ? 0.459 -17.719 -21.109 1 97.31 102 THR A O 1
ATOM 835 N N . PHE A 1 103 ? -0.31 -16.594 -19.297 1 96.69 103 PHE A N 1
ATOM 836 C CA . PHE A 1 103 ? -0.534 -15.289 -19.922 1 96.69 103 PHE A CA 1
ATOM 837 C C . PHE A 1 103 ? -1.587 -15.383 -21.016 1 96.69 103 PHE A C 1
ATOM 839 O O . PHE A 1 103 ? -1.67 -14.516 -21.875 1 96.69 103 PHE A O 1
ATOM 846 N N . GLU A 1 104 ? -2.34 -16.5 -21.016 1 94.94 104 GLU A N 1
ATOM 847 C CA . GLU A 1 104 ? -3.406 -16.734 -21.984 1 94.94 104 GLU A CA 1
ATOM 848 C C . GLU A 1 104 ? -4.703 -17.125 -21.281 1 94.94 104 GLU A C 1
ATOM 850 O O . GLU A 1 104 ? -5.672 -17.531 -21.938 1 94.94 104 GLU A O 1
ATOM 855 N N . GLY A 1 105 ? -4.707 -17.016 -20 1 94.19 105 GLY A N 1
ATOM 856 C CA . GLY A 1 105 ? -5.852 -17.469 -19.234 1 94.19 105 GLY A CA 1
ATOM 857 C C . GLY A 1 105 ? -5.809 -18.953 -18.922 1 94.19 105 GLY A C 1
ATOM 858 O O . GLY A 1 105 ? -4.762 -19.594 -19.078 1 94.19 105 GLY A O 1
ATOM 859 N N . PHE A 1 106 ? -6.883 -19.516 -18.406 1 91.5 106 PHE A N 1
ATOM 860 C CA . PHE A 1 106 ? -6.938 -20.922 -18.016 1 91.5 106 PHE A CA 1
ATOM 861 C C . PHE A 1 106 ? -6.672 -21.828 -19.219 1 91.5 106 PHE A C 1
ATOM 863 O O . PHE A 1 106 ? -7.375 -21.75 -20.219 1 91.5 106 PHE A O 1
ATOM 870 N N . PRO A 1 107 ? -5.711 -22.609 -19.078 1 91.56 107 PRO A N 1
ATOM 871 C CA . PRO A 1 107 ? -5.398 -23.484 -20.203 1 91.56 107 PRO A CA 1
ATOM 872 C C . PRO A 1 107 ? -6.352 -24.672 -20.328 1 91.56 107 PRO A C 1
ATOM 874 O O . PRO A 1 107 ? -6.551 -25.203 -21.422 1 91.56 107 PRO A O 1
ATOM 877 N N . SER A 1 108 ? -6.863 -25.094 -19.203 1 90.88 108 SER A N 1
ATOM 878 C CA . SER A 1 108 ? -7.805 -26.219 -19.109 1 90.88 108 SER A CA 1
ATOM 879 C C . SER A 1 108 ? -8.641 -26.125 -17.844 1 90.88 108 SER A C 1
ATOM 881 O O . SER A 1 108 ? -8.305 -25.375 -16.922 1 90.88 108 SER A O 1
ATOM 883 N N . ILE A 1 109 ? -9.703 -26.844 -17.906 1 91.69 109 ILE A N 1
ATOM 884 C CA . ILE A 1 109 ? -10.57 -26.922 -16.734 1 91.69 109 ILE A CA 1
ATOM 885 C C . ILE A 1 109 ? -10.766 -28.391 -16.328 1 91.69 109 ILE A C 1
ATOM 887 O O . ILE A 1 109 ? -10.93 -29.25 -17.203 1 91.69 109 ILE A O 1
ATOM 891 N N . HIS A 1 110 ? -10.734 -28.625 -15.109 1 92.12 110 HIS A N 1
ATOM 892 C CA . HIS A 1 110 ? -10.906 -29.969 -14.562 1 92.12 110 HIS A CA 1
ATOM 893 C C . HIS A 1 110 ? -12.289 -30.156 -13.945 1 92.12 110 HIS A C 1
ATOM 895 O O . HIS A 1 110 ? -12.922 -29.172 -13.539 1 92.12 110 HIS A O 1
ATOM 901 N N . GLY A 1 111 ? -12.75 -31.375 -13.914 1 92.19 111 GLY A N 1
ATOM 902 C CA . GLY A 1 111 ? -14.023 -31.672 -13.281 1 92.19 111 GLY A CA 1
ATOM 903 C C . GLY A 1 111 ? -14.125 -31.141 -11.867 1 92.19 111 GLY A C 1
ATOM 904 O O . GLY A 1 111 ? -15.188 -30.672 -11.445 1 92.19 111 GLY A O 1
ATOM 905 N N . ASN A 1 112 ? -13.07 -31.156 -11.102 1 92.31 112 ASN A N 1
ATOM 906 C CA . ASN A 1 112 ? -13.023 -30.703 -9.719 1 92.31 112 ASN A CA 1
ATOM 907 C C . ASN A 1 112 ? -13.195 -29.188 -9.625 1 92.31 112 ASN A C 1
ATOM 909 O O . ASN A 1 112 ? -13.422 -28.656 -8.531 1 92.31 112 ASN A O 1
ATOM 913 N N . ASP A 1 113 ? -13.078 -28.531 -10.68 1 92.88 113 ASP A N 1
ATOM 914 C CA . ASP A 1 113 ? -13.281 -27.094 -10.703 1 92.88 113 ASP A CA 1
ATOM 915 C C . ASP A 1 113 ? -14.742 -26.734 -10.953 1 92.88 113 ASP A C 1
ATOM 917 O O . ASP A 1 113 ? -15.297 -25.844 -10.312 1 92.88 113 ASP A O 1
ATOM 921 N N . VAL A 1 114 ? -15.391 -27.484 -11.844 1 89.44 114 VAL A N 1
ATOM 922 C CA . VAL A 1 114 ? -16.672 -27.031 -12.375 1 89.44 114 VAL A CA 1
ATOM 923 C C . VAL A 1 114 ? -17.812 -27.797 -11.711 1 89.44 114 VAL A C 1
ATOM 925 O O . VAL A 1 114 ? -18.969 -27.391 -11.797 1 89.44 114 VAL A O 1
ATOM 928 N N . GLU A 1 115 ? -17.516 -28.828 -11.148 1 86.69 115 GLU A N 1
ATOM 929 C CA . GLU A 1 115 ? -18.578 -29.609 -10.523 1 86.69 115 GLU A CA 1
ATOM 930 C C . GLU A 1 115 ? -19.359 -28.766 -9.516 1 86.69 115 GLU A C 1
ATOM 932 O O . GLU A 1 115 ? -20.594 -28.797 -9.508 1 86.69 115 GLU A O 1
ATOM 937 N N . THR A 1 116 ? -18.672 -28.031 -8.727 1 83.69 116 THR A N 1
ATOM 938 C CA . THR A 1 116 ? -19.328 -27.234 -7.695 1 83.69 116 THR A CA 1
ATOM 939 C C . THR A 1 116 ? -18.969 -25.766 -7.816 1 83.69 116 THR A C 1
ATOM 941 O O . THR A 1 116 ? -19.547 -24.922 -7.137 1 83.69 116 THR A O 1
ATOM 944 N N . GLY A 1 117 ? -18 -25.578 -8.68 1 85.12 117 GLY A N 1
ATOM 945 C CA . GLY A 1 117 ? -17.578 -24.203 -8.844 1 85.12 117 GLY A CA 1
ATOM 946 C C . GLY A 1 117 ? -18.641 -23.312 -9.453 1 85.12 117 GLY A C 1
ATOM 947 O O . GLY A 1 117 ? -19.375 -23.734 -10.359 1 85.12 117 GLY A O 1
ATOM 948 N N . ILE A 1 118 ? -18.703 -22.031 -8.961 1 82.25 118 ILE A N 1
ATOM 949 C CA . ILE A 1 118 ? -19.828 -21.203 -9.422 1 82.25 118 ILE A CA 1
ATOM 950 C C . ILE A 1 118 ? -19.281 -19.922 -10.07 1 82.25 118 ILE A C 1
ATOM 952 O O . ILE A 1 118 ? -20.062 -19.031 -10.43 1 82.25 118 ILE A O 1
ATOM 956 N N . SER A 1 119 ? -17.984 -19.891 -10.172 1 84.75 119 SER A N 1
ATOM 957 C CA . SER A 1 119 ? -17.453 -18.703 -10.836 1 84.75 119 SER A CA 1
ATOM 958 C C . SER A 1 119 ? -17.797 -18.688 -12.32 1 84.75 119 SER A C 1
ATOM 960 O O . SER A 1 119 ? -17.719 -19.734 -12.984 1 84.75 119 SER A O 1
ATOM 962 N N . GLY A 1 120 ? -18.141 -17.469 -12.828 1 80.69 120 GLY A N 1
ATOM 963 C CA . GLY A 1 120 ? -18.375 -17.312 -14.25 1 80.69 120 GLY A CA 1
ATOM 964 C C . GLY A 1 120 ? -17.109 -17.375 -15.078 1 80.69 120 GLY A C 1
ATOM 965 O O . GLY A 1 120 ? -17.156 -17.516 -16.297 1 80.69 120 GLY A O 1
ATOM 966 N N . ASN A 1 121 ? -16.016 -17.391 -14.453 1 84.81 121 ASN A N 1
ATOM 967 C CA . ASN A 1 121 ? -14.734 -17.359 -15.148 1 84.81 121 ASN A CA 1
ATOM 968 C C . ASN A 1 121 ? -14.188 -18.766 -15.375 1 84.81 121 ASN A C 1
ATOM 970 O O . ASN A 1 121 ? -13.156 -18.938 -16.031 1 84.81 121 ASN A O 1
ATOM 974 N N . LEU A 1 122 ? -14.844 -19.734 -14.898 1 89.12 122 LEU A N 1
ATOM 975 C CA . LEU A 1 122 ? -14.336 -21.094 -15 1 89.12 122 LEU A CA 1
ATOM 976 C C . LEU A 1 122 ? -14.531 -21.641 -16.406 1 89.12 122 LEU A C 1
ATOM 978 O O . LEU A 1 122 ? -15.398 -22.484 -16.625 1 89.12 122 LEU A O 1
ATOM 982 N N . LYS A 1 123 ? -13.773 -21.172 -17.328 1 90.38 123 LYS A N 1
ATOM 983 C CA . LYS A 1 123 ? -13.734 -21.578 -18.734 1 90.38 123 LYS A CA 1
ATOM 984 C C . LYS A 1 123 ? -12.336 -21.375 -19.312 1 90.38 123 LYS A C 1
ATOM 986 O O . LYS A 1 123 ? -11.547 -20.578 -18.797 1 90.38 123 LYS A O 1
ATOM 991 N N . ILE A 1 124 ? -12.039 -22.172 -20.328 1 91.06 124 ILE A N 1
ATOM 992 C CA . ILE A 1 124 ? -10.75 -22 -21 1 91.06 124 ILE A CA 1
ATOM 993 C C . ILE A 1 124 ? -10.578 -20.562 -21.453 1 91.06 124 ILE A C 1
ATOM 995 O O . ILE A 1 124 ? -11.508 -19.953 -21.984 1 91.06 124 ILE A O 1
ATOM 999 N N . GLY A 1 125 ? -9.367 -20 -21.125 1 91.31 125 GLY A N 1
ATOM 1000 C CA . GLY A 1 125 ? -9.109 -18.609 -21.453 1 91.31 125 GLY A CA 1
ATOM 1001 C C . GLY A 1 125 ? -9.602 -17.641 -20.391 1 91.31 125 GLY A C 1
ATOM 1002 O O . GLY A 1 125 ? -9.336 -16.438 -20.469 1 91.31 125 GLY A O 1
ATOM 1003 N N . GLY A 1 126 ? -10.367 -18.141 -19.453 1 90.5 126 GLY A N 1
ATOM 1004 C CA . GLY A 1 126 ? -10.836 -17.297 -18.375 1 90.5 126 GLY A CA 1
ATOM 1005 C C . GLY A 1 126 ? -9.703 -16.719 -17.547 1 90.5 126 GLY A C 1
ATOM 1006 O O . GLY A 1 126 ? -8.602 -17.266 -17.516 1 90.5 126 GLY A O 1
ATOM 1007 N N . MET A 1 127 ? -9.922 -15.484 -16.969 1 89.69 127 MET A N 1
ATOM 1008 C CA . MET A 1 127 ? -9 -14.812 -16.062 1 89.69 127 MET A CA 1
ATOM 1009 C C . MET A 1 127 ? -7.688 -14.477 -16.766 1 89.69 127 MET A C 1
ATOM 1011 O O . MET A 1 127 ? -6.613 -14.578 -16.172 1 89.69 127 MET A O 1
ATOM 1015 N N . LYS A 1 128 ? -7.758 -14.227 -18.031 1 92.62 128 LYS A N 1
ATOM 1016 C CA . LYS A 1 128 ? -6.598 -13.719 -18.766 1 92.62 128 LYS A CA 1
ATOM 1017 C C . LYS A 1 128 ? -6.234 -12.312 -18.297 1 92.62 128 LYS A C 1
ATOM 1019 O O . LYS A 1 128 ? -7.094 -11.43 -18.25 1 92.62 128 LYS A O 1
ATOM 1024 N N . GLY A 1 129 ? -5.004 -12.125 -17.922 1 93.81 129 GLY A N 1
ATOM 1025 C CA . GLY A 1 129 ? -4.516 -10.82 -17.5 1 93.81 129 GLY A CA 1
ATOM 1026 C C . GLY A 1 129 ? -3.641 -10.141 -18.531 1 93.81 129 GLY A C 1
ATOM 1027 O O . GLY A 1 129 ? -3.908 -10.234 -19.734 1 93.81 129 GLY A O 1
ATOM 1028 N N . SER A 1 130 ? -2.676 -9.422 -18.109 1 94.88 130 SER A N 1
ATOM 1029 C CA . SER A 1 130 ? -1.725 -8.742 -18.984 1 94.88 130 SER A CA 1
ATOM 1030 C C . SER A 1 130 ? -0.879 -9.742 -19.766 1 94.88 130 SER A C 1
ATOM 1032 O O . SER A 1 130 ? -0.691 -10.883 -19.328 1 94.88 130 SER A O 1
ATOM 1034 N N . SER A 1 131 ? -0.439 -9.32 -20.891 1 95.25 131 SER A N 1
ATOM 1035 C CA . SER A 1 131 ? 0.427 -10.18 -21.703 1 95.25 131 SER A CA 1
ATOM 1036 C C . SER A 1 131 ? 1.799 -10.336 -21.047 1 95.25 131 SER A C 1
ATOM 1038 O O . SER A 1 131 ? 2.189 -9.539 -20.203 1 95.25 131 SER A O 1
ATOM 1040 N N . PHE A 1 132 ? 2.459 -11.367 -21.484 1 97.12 132 PHE A N 1
ATOM 1041 C CA . PHE A 1 132 ? 3.824 -11.617 -21.047 1 97.12 132 PHE A CA 1
ATOM 1042 C C . PHE A 1 132 ? 4.688 -10.375 -21.219 1 97.12 132 PHE A C 1
ATOM 1044 O O . PHE A 1 132 ? 5.375 -9.953 -20.281 1 97.12 132 PHE A O 1
ATOM 1051 N N . ASN A 1 133 ? 4.645 -9.758 -22.375 1 96.56 133 ASN A N 1
ATOM 1052 C CA . ASN A 1 133 ? 5.488 -8.617 -22.703 1 96.56 133 ASN A CA 1
ATOM 1053 C C . ASN A 1 133 ? 5.164 -7.406 -21.828 1 96.56 133 ASN A C 1
ATOM 1055 O O . ASN A 1 133 ? 6.059 -6.637 -21.469 1 96.56 133 ASN A O 1
ATOM 1059 N N . GLU A 1 134 ? 3.953 -7.25 -21.5 1 95.69 134 GLU A N 1
ATOM 1060 C CA . GLU A 1 134 ? 3.561 -6.148 -20.625 1 95.69 134 GLU A CA 1
ATOM 1061 C C . GLU A 1 134 ? 4.176 -6.301 -19.234 1 95.69 134 GLU A C 1
ATOM 1063 O O . GLU A 1 134 ? 4.609 -5.316 -18.641 1 95.69 134 GLU A O 1
ATOM 1068 N N . ILE A 1 135 ? 4.168 -7.527 -18.734 1 97.62 135 ILE A N 1
ATOM 1069 C CA . ILE A 1 135 ? 4.762 -7.77 -17.438 1 97.62 135 ILE A CA 1
ATOM 1070 C C . ILE A 1 135 ? 6.277 -7.59 -17.516 1 97.62 135 ILE A C 1
ATOM 1072 O O . ILE A 1 135 ? 6.895 -7.035 -16.594 1 97.62 135 ILE A O 1
ATOM 1076 N N . VAL A 1 136 ? 6.891 -8 -18.609 1 97.88 136 VAL A N 1
ATOM 1077 C CA . VAL A 1 136 ? 8.32 -7.812 -18.828 1 97.88 136 VAL A CA 1
ATOM 1078 C C . VAL A 1 136 ? 8.656 -6.324 -18.781 1 97.88 136 VAL A C 1
ATOM 1080 O O . VAL A 1 136 ? 9.648 -5.918 -18.172 1 97.88 136 VAL A O 1
ATOM 1083 N N . GLU A 1 137 ? 7.875 -5.508 -19.438 1 97.31 137 GLU A N 1
ATOM 1084 C CA . GLU A 1 137 ? 8.086 -4.062 -19.438 1 97.31 137 GLU A CA 1
ATOM 1085 C C . GLU A 1 137 ? 7.996 -3.496 -18.016 1 97.31 137 GLU A C 1
ATOM 1087 O O . GLU A 1 137 ? 8.781 -2.625 -17.641 1 97.31 137 GLU A O 1
ATOM 1092 N N . ALA A 1 138 ? 7.039 -3.973 -17.266 1 97.75 138 ALA A N 1
ATOM 1093 C CA . ALA A 1 138 ? 6.898 -3.523 -15.891 1 97.75 138 ALA A CA 1
ATOM 1094 C C . ALA A 1 138 ? 8.141 -3.875 -15.07 1 97.75 138 ALA A C 1
ATOM 1096 O O . ALA A 1 138 ? 8.578 -3.088 -14.234 1 97.75 138 ALA A O 1
ATOM 1097 N N . ILE A 1 139 ? 8.703 -5.059 -15.297 1 98 139 ILE A N 1
ATOM 1098 C CA . ILE A 1 139 ? 9.898 -5.508 -14.602 1 98 139 ILE A CA 1
ATOM 1099 C C . ILE A 1 139 ? 11.078 -4.602 -14.961 1 98 139 ILE A C 1
ATOM 1101 O O . ILE A 1 139 ? 11.867 -4.227 -14.094 1 98 139 ILE A O 1
ATOM 1105 N N . LYS A 1 140 ? 11.164 -4.215 -16.219 1 97.06 140 LYS A N 1
ATOM 1106 C CA . LYS A 1 140 ? 12.227 -3.311 -16.656 1 97.06 140 LYS A CA 1
ATOM 1107 C C . LYS A 1 140 ? 12.133 -1.968 -15.938 1 97.06 140 LYS A C 1
ATOM 1109 O O . LYS A 1 140 ? 13.148 -1.416 -15.516 1 97.06 140 LYS A O 1
ATOM 1114 N N . VAL A 1 141 ? 10.953 -1.468 -15.836 1 96.75 141 VAL A N 1
ATOM 1115 C CA . VAL A 1 141 ? 10.734 -0.187 -15.172 1 96.75 141 VAL A CA 1
ATOM 1116 C C . VAL A 1 141 ? 11.117 -0.296 -13.695 1 96.75 141 VAL A C 1
ATOM 1118 O O . VAL A 1 141 ? 11.789 0.588 -13.156 1 96.75 141 VAL A O 1
ATOM 1121 N N . TYR A 1 142 ? 10.719 -1.387 -13.094 1 96.19 142 TYR A N 1
ATOM 1122 C CA . TYR A 1 142 ? 11.07 -1.677 -11.711 1 96.19 142 TYR A CA 1
ATOM 1123 C C . TYR A 1 142 ? 12.578 -1.691 -11.516 1 96.19 142 TYR A C 1
ATOM 1125 O O . TYR A 1 142 ? 13.086 -1.206 -10.508 1 96.19 142 TYR A O 1
ATOM 1133 N N . ASP A 1 143 ? 13.305 -2.088 -12.445 1 95.69 143 ASP A N 1
ATOM 1134 C CA . ASP A 1 143 ? 14.742 -2.322 -12.336 1 95.69 143 ASP A CA 1
ATOM 1135 C C . ASP A 1 143 ? 15.531 -1.03 -12.547 1 95.69 143 ASP A C 1
ATOM 1137 O O . ASP A 1 143 ? 16.734 -0.974 -12.273 1 95.69 143 ASP A O 1
ATOM 1141 N N . ILE A 1 144 ? 14.898 0.02 -13.055 1 93.62 144 ILE A N 1
ATOM 1142 C CA . ILE A 1 144 ? 15.594 1.227 -13.484 1 93.62 144 ILE A CA 1
ATOM 1143 C C . ILE A 1 144 ? 16.406 1.794 -12.32 1 93.62 144 ILE A C 1
ATOM 1145 O O . ILE A 1 144 ? 17.578 2.166 -12.492 1 93.62 144 ILE A O 1
ATOM 1149 N N . ASN A 1 145 ? 15.867 1.804 -11.109 1 87.69 145 ASN A N 1
ATOM 1150 C CA . ASN A 1 145 ? 16.594 2.428 -10.008 1 87.69 145 ASN A CA 1
ATOM 1151 C C . ASN A 1 145 ? 16.766 1.471 -8.828 1 87.69 145 ASN A C 1
ATOM 1153 O O . ASN A 1 145 ? 16.922 1.905 -7.688 1 87.69 145 ASN A O 1
ATOM 1157 N N . ARG A 1 146 ? 16.656 0.217 -9.102 1 90.12 146 ARG A N 1
ATOM 1158 C CA . ARG A 1 146 ? 16.875 -0.785 -8.062 1 90.12 146 ARG A CA 1
ATOM 1159 C C . ARG A 1 146 ? 18.359 -0.89 -7.703 1 90.12 146 ARG A C 1
ATOM 1161 O O . ARG A 1 146 ? 19.219 -0.777 -8.578 1 90.12 146 ARG A O 1
ATOM 1168 N N . ALA A 1 147 ? 18.547 -1.119 -6.43 1 85.56 147 ALA A N 1
ATOM 1169 C CA . ALA A 1 147 ? 19.906 -1.473 -6.031 1 85.56 147 ALA A CA 1
ATOM 1170 C C . ALA A 1 147 ? 20.359 -2.768 -6.699 1 85.56 147 ALA A C 1
ATOM 1172 O O . ALA A 1 147 ? 19.578 -3.715 -6.824 1 85.56 147 ALA A O 1
ATOM 1173 N N . ILE A 1 148 ? 21.516 -2.932 -7.273 1 89.25 148 ILE A N 1
ATOM 1174 C CA . ILE A 1 148 ? 22.094 -4.102 -7.926 1 89.25 148 ILE A CA 1
ATOM 1175 C C . ILE A 1 148 ? 21.219 -4.527 -9.094 1 89.25 148 ILE A C 1
ATOM 1177 O O . ILE A 1 148 ? 20.75 -5.672 -9.148 1 89.25 148 ILE A O 1
ATOM 1181 N N . ASN A 1 149 ? 20.875 -3.604 -9.914 1 88.31 149 ASN A N 1
ATOM 1182 C CA . ASN A 1 149 ? 19.891 -3.822 -10.969 1 88.31 149 ASN A CA 1
ATOM 1183 C C . ASN A 1 149 ? 20.484 -4.598 -12.141 1 88.31 149 ASN A C 1
ATOM 1185 O O . ASN A 1 149 ? 19.781 -4.938 -13.094 1 88.31 149 ASN A O 1
ATOM 1189 N N . GLN A 1 150 ? 21.766 -5.008 -12 1 91.25 150 GLN A N 1
ATOM 1190 C CA . GLN A 1 150 ? 22.375 -5.824 -13.039 1 91.25 150 GLN A CA 1
ATOM 1191 C C . GLN A 1 150 ? 22.031 -7.297 -12.867 1 91.25 150 GLN A C 1
ATOM 1193 O O . GLN A 1 150 ? 22.203 -8.094 -13.789 1 91.25 150 GLN A O 1
ATOM 1198 N N . ILE A 1 151 ? 21.641 -7.652 -11.672 1 93.75 151 ILE A N 1
ATOM 1199 C CA . ILE A 1 151 ? 21.188 -9.016 -11.422 1 93.75 151 ILE A CA 1
ATOM 1200 C C . ILE A 1 151 ? 19.656 -9.07 -11.445 1 93.75 151 ILE A C 1
ATOM 1202 O O . ILE A 1 151 ? 19 -8.406 -10.648 1 93.75 151 ILE A O 1
ATOM 1206 N N . PRO A 1 152 ? 19.125 -9.859 -12.305 1 95.5 152 PRO A N 1
ATOM 1207 C CA . PRO A 1 152 ? 17.672 -9.922 -12.367 1 95.5 152 PRO A CA 1
ATOM 1208 C C . PRO A 1 152 ? 17.031 -10.398 -11.055 1 95.5 152 PRO A C 1
ATOM 1210 O O . PRO A 1 152 ? 17.516 -11.359 -10.453 1 95.5 152 PRO A O 1
ATOM 1213 N N . LYS A 1 153 ? 16.016 -9.742 -10.633 1 97.12 153 LYS A N 1
ATOM 1214 C CA . LYS A 1 153 ? 15.297 -10.078 -9.414 1 97.12 153 LYS A CA 1
ATOM 1215 C C . LYS A 1 153 ? 14.039 -10.883 -9.719 1 97.12 153 LYS A C 1
ATOM 1217 O O . LYS A 1 153 ? 13.672 -11.781 -8.969 1 97.12 153 LYS A O 1
ATOM 1222 N N . VAL A 1 154 ? 13.375 -10.562 -10.828 1 98.5 154 VAL A N 1
ATOM 1223 C CA . VAL A 1 154 ? 12.094 -11.156 -11.188 1 98.5 154 VAL A CA 1
ATOM 1224 C C . VAL A 1 154 ? 12.266 -12.055 -12.414 1 98.5 154 VAL A C 1
ATOM 1226 O O . VAL A 1 154 ? 12.938 -11.672 -13.375 1 98.5 154 VAL A O 1
ATOM 1229 N N . GLU A 1 155 ? 11.758 -13.172 -12.32 1 98.31 155 GLU A N 1
ATOM 1230 C CA . GLU A 1 155 ? 11.734 -14.125 -13.43 1 98.31 155 GLU A CA 1
ATOM 1231 C C . GLU A 1 155 ? 10.312 -14.539 -13.773 1 98.31 155 GLU A C 1
ATOM 1233 O O . GLU A 1 155 ? 9.484 -14.742 -12.875 1 98.31 155 GLU A O 1
ATOM 1238 N N . LEU A 1 156 ? 10.031 -14.688 -15.086 1 98.69 156 LEU A N 1
ATOM 1239 C CA . LEU A 1 156 ? 8.727 -15.148 -15.555 1 98.69 156 LEU A CA 1
ATOM 1240 C C .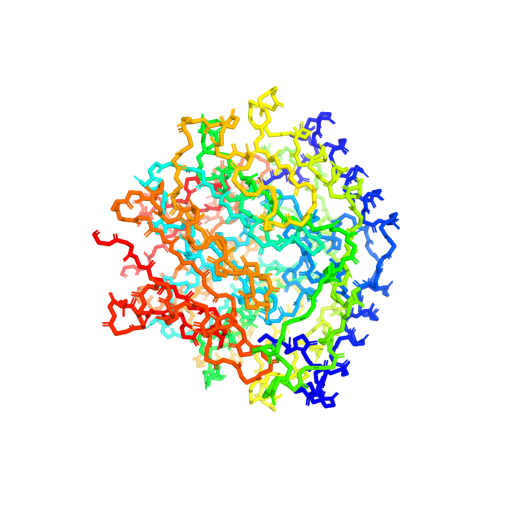 LEU A 1 156 ? 8.844 -16.5 -16.25 1 98.69 156 LEU A C 1
ATOM 1242 O O . LEU A 1 156 ? 9.766 -16.719 -17.047 1 98.69 156 LEU A O 1
ATOM 1246 N N . VAL A 1 157 ? 8.023 -17.328 -15.859 1 98.75 157 VAL A N 1
ATOM 1247 C CA . VAL A 1 157 ? 7.906 -18.609 -16.531 1 98.75 157 VAL A CA 1
ATOM 1248 C C . VAL A 1 157 ? 6.559 -18.703 -17.234 1 98.75 157 VAL A C 1
ATOM 1250 O O . VAL A 1 157 ? 5.516 -18.859 -16.594 1 98.75 157 VAL A O 1
ATOM 1253 N N . GLN A 1 158 ? 6.547 -18.656 -18.547 1 98.5 158 GLN A N 1
ATOM 1254 C CA . GLN A 1 158 ? 5.336 -18.656 -19.359 1 98.5 158 GLN A CA 1
ATOM 1255 C C . GLN A 1 158 ? 4.938 -20.078 -19.75 1 98.5 158 GLN A C 1
ATOM 1257 O O . GLN A 1 158 ? 5.77 -20.844 -20.234 1 98.5 158 GLN A O 1
ATOM 1262 N N . GLY A 1 159 ? 3.674 -20.406 -19.547 1 97.94 159 GLY A N 1
ATOM 1263 C CA . GLY A 1 159 ? 3.16 -21.703 -19.984 1 97.94 159 GLY A CA 1
ATOM 1264 C C . GLY A 1 159 ? 2.301 -22.391 -18.953 1 97.94 159 GLY A C 1
ATOM 1265 O O . GLY A 1 159 ? 2.066 -21.828 -17.875 1 97.94 159 GLY A O 1
ATOM 1266 N N . ASP A 1 160 ? 1.819 -23.516 -19.312 1 97.19 160 ASP A N 1
ATOM 1267 C CA . ASP A 1 160 ? 1.046 -24.359 -18.406 1 97.19 160 ASP A CA 1
ATOM 1268 C C . ASP A 1 160 ? 1.909 -24.844 -17.234 1 97.19 160 ASP A C 1
ATOM 1270 O O . ASP A 1 160 ? 2.891 -25.562 -17.453 1 97.19 160 ASP A O 1
ATOM 1274 N N . LEU A 1 161 ? 1.55 -24.422 -16.047 1 97.75 161 LEU A N 1
ATOM 1275 C CA . LEU A 1 161 ? 2.34 -24.75 -14.867 1 97.75 161 LEU A CA 1
ATOM 1276 C C . LEU A 1 161 ? 2.531 -26.25 -14.742 1 97.75 161 LEU A C 1
ATOM 1278 O O . LEU A 1 161 ? 3.574 -26.703 -14.266 1 97.75 161 LEU A O 1
ATOM 1282 N N . CYS A 1 162 ? 1.604 -27.047 -15.164 1 96.56 162 CYS A N 1
ATOM 1283 C CA . CYS A 1 162 ? 1.696 -28.5 -15.102 1 96.56 162 CYS A CA 1
ATOM 1284 C C . CYS A 1 162 ? 2.9 -29.016 -15.883 1 96.56 162 CYS A C 1
ATOM 1286 O O . CYS A 1 162 ? 3.408 -30.109 -15.609 1 96.56 162 CYS A O 1
ATOM 1288 N N . GLN A 1 163 ? 3.361 -28.203 -16.766 1 96.5 163 GLN A N 1
ATOM 1289 C CA . GLN A 1 163 ? 4.516 -28.562 -17.594 1 96.5 163 GLN A CA 1
ATOM 1290 C C . GLN A 1 163 ? 5.754 -27.781 -17.156 1 96.5 163 GLN A C 1
ATOM 1292 O O . GLN A 1 163 ? 6.859 -28.328 -17.109 1 96.5 163 GLN A O 1
ATOM 1297 N N . THR A 1 164 ? 5.555 -26.578 -16.75 1 98.38 164 THR A N 1
ATOM 1298 C CA . THR A 1 164 ? 6.68 -25.672 -16.594 1 98.38 164 THR A CA 1
ATOM 1299 C C . THR A 1 164 ? 7.289 -25.797 -15.203 1 98.38 164 THR A C 1
ATOM 1301 O O . THR A 1 164 ? 8.477 -25.547 -15.016 1 98.38 164 THR A O 1
ATOM 1304 N N . ALA A 1 165 ? 6.535 -26.172 -14.227 1 98.31 165 ALA A N 1
ATOM 1305 C CA . ALA A 1 165 ? 7.02 -26.219 -12.852 1 98.31 165 ALA A CA 1
ATOM 1306 C C . ALA A 1 165 ? 8.172 -27.203 -12.703 1 98.31 165 ALA A C 1
ATOM 1308 O O . ALA A 1 165 ? 9.227 -26.859 -12.164 1 98.31 165 ALA A O 1
ATOM 1309 N N . GLU A 1 166 ? 7.941 -28.406 -13.18 1 97.81 166 GLU A N 1
ATOM 1310 C CA . GLU A 1 166 ? 8.977 -29.438 -13.094 1 97.81 166 GLU A CA 1
ATOM 1311 C C . GLU A 1 166 ? 10.227 -29.031 -13.867 1 97.81 166 GLU A C 1
ATOM 1313 O O . GLU A 1 166 ? 11.344 -29.219 -13.383 1 97.81 166 GLU A O 1
ATOM 1318 N N . LYS A 1 167 ? 10.008 -28.578 -15.039 1 98.5 167 LYS A N 1
ATOM 1319 C CA . LYS A 1 167 ? 11.117 -28.125 -15.875 1 98.5 167 LYS A CA 1
ATOM 1320 C C . LYS A 1 167 ? 11.93 -27.031 -15.164 1 98.5 167 LYS A C 1
ATOM 1322 O O . LYS A 1 167 ? 13.164 -27.031 -15.227 1 98.5 167 LYS A O 1
ATOM 1327 N N . TYR A 1 168 ? 11.266 -26.109 -14.531 1 98.62 168 TYR A N 1
ATOM 1328 C CA . TYR A 1 168 ? 11.938 -25.016 -13.82 1 98.62 168 TYR A CA 1
ATOM 1329 C C . TYR A 1 168 ? 12.852 -25.578 -12.734 1 98.62 168 TYR A C 1
ATOM 1331 O O . TYR A 1 168 ? 14 -25.141 -12.602 1 98.62 168 TYR A O 1
ATOM 1339 N N . ILE A 1 169 ? 12.383 -26.516 -11.914 1 98.31 169 ILE A N 1
ATOM 1340 C CA . ILE A 1 169 ? 13.172 -27.078 -10.828 1 98.31 169 ILE A CA 1
ATOM 1341 C C . ILE A 1 169 ? 14.367 -27.844 -11.406 1 98.31 169 ILE A C 1
ATOM 1343 O O . ILE A 1 169 ? 15.477 -27.766 -10.875 1 98.31 169 ILE A O 1
ATOM 1347 N N . GLU A 1 170 ? 14.117 -28.578 -12.5 1 98.12 170 GLU A N 1
ATOM 1348 C CA . GLU A 1 170 ? 15.188 -29.312 -13.148 1 98.12 170 GLU A CA 1
ATOM 1349 C C . GLU A 1 170 ? 16.297 -28.375 -13.625 1 98.12 170 GLU A C 1
ATOM 1351 O O . GLU A 1 170 ? 17.484 -28.688 -13.5 1 98.12 170 GLU A O 1
ATOM 1356 N N . GLU A 1 171 ? 15.898 -27.281 -14.148 1 98.25 171 GLU A N 1
ATOM 1357 C CA . GLU A 1 171 ? 16.844 -26.328 -14.711 1 98.25 171 GLU A CA 1
ATOM 1358 C C . GLU A 1 171 ? 17.469 -25.469 -13.617 1 98.25 171 GLU A C 1
ATOM 1360 O O . GLU A 1 171 ? 18.484 -24.812 -13.836 1 98.25 171 GLU A O 1
ATOM 1365 N N . ASN A 1 172 ? 16.828 -25.406 -12.453 1 97.94 172 ASN A N 1
ATOM 1366 C CA . ASN A 1 172 ? 17.297 -24.625 -11.32 1 97.94 172 ASN A CA 1
ATOM 1367 C C . ASN A 1 172 ? 17.359 -25.453 -10.047 1 97.94 172 ASN A C 1
ATOM 1369 O O . ASN A 1 172 ? 16.672 -25.172 -9.07 1 97.94 172 ASN A O 1
ATOM 1373 N N . PRO A 1 173 ? 18.297 -26.391 -10 1 97.12 173 PRO A N 1
ATOM 1374 C CA . PRO A 1 173 ? 18.344 -27.344 -8.891 1 97.12 173 PRO A CA 1
ATOM 1375 C C . PRO A 1 173 ? 18.719 -26.688 -7.562 1 97.12 173 PRO A C 1
ATOM 1377 O O . PRO A 1 173 ? 18.562 -27.297 -6.5 1 97.12 173 PRO A O 1
ATOM 1380 N N . HIS A 1 174 ? 19.188 -25.484 -7.566 1 97.38 174 HIS A N 1
ATOM 1381 C CA . HIS A 1 174 ? 19.578 -24.75 -6.363 1 97.38 174 HIS A CA 1
ATOM 1382 C C . HIS A 1 174 ? 18.375 -24.094 -5.707 1 97.38 174 HIS A C 1
ATOM 1384 O O . HIS A 1 174 ? 18.5 -23.469 -4.652 1 97.38 174 HIS A O 1
ATOM 1390 N N . THR A 1 175 ? 17.188 -24.281 -6.219 1 97.94 175 THR A N 1
ATOM 1391 C CA . THR A 1 175 ? 16 -23.531 -5.809 1 97.94 175 THR A CA 1
ATOM 1392 C C . THR A 1 175 ? 15.602 -23.891 -4.383 1 97.94 175 THR A C 1
ATOM 1394 O O . THR A 1 175 ? 15.406 -25.062 -4.07 1 97.94 175 THR A O 1
ATOM 1397 N N . VAL A 1 176 ? 15.531 -22.906 -3.529 1 98.69 176 VAL A N 1
ATOM 1398 C CA . VAL A 1 176 ? 14.891 -22.906 -2.221 1 98.69 176 VAL A CA 1
ATOM 1399 C C . VAL A 1 176 ? 13.734 -21.906 -2.217 1 98.69 176 VAL A C 1
ATOM 1401 O O . VAL A 1 176 ? 13.836 -20.828 -2.801 1 98.69 176 VAL A O 1
ATOM 1404 N N . ILE A 1 177 ? 12.641 -22.297 -1.595 1 98.81 177 ILE A N 1
ATOM 1405 C CA . ILE A 1 177 ? 11.438 -21.469 -1.678 1 98.81 177 ILE A CA 1
ATOM 1406 C C . ILE A 1 177 ? 11.008 -21.047 -0.277 1 98.81 177 ILE A C 1
ATOM 1408 O O . ILE A 1 177 ? 10.711 -21.875 0.573 1 98.81 177 ILE A O 1
ATOM 1412 N N . SER A 1 178 ? 10.984 -19.734 -0.028 1 98.88 178 SER A N 1
ATOM 1413 C CA . SER A 1 178 ? 10.57 -19.219 1.276 1 98.88 178 SER A CA 1
ATOM 1414 C C . SER A 1 178 ? 9.078 -18.906 1.304 1 98.88 178 SER A C 1
ATOM 1416 O O . SER A 1 178 ? 8.469 -18.859 2.373 1 98.88 178 SER A O 1
ATOM 1418 N N . LEU A 1 179 ? 8.461 -18.672 0.116 1 98.94 179 LEU A N 1
ATOM 1419 C CA . LEU A 1 179 ? 7.039 -18.375 -0.003 1 98.94 179 LEU A CA 1
ATOM 1420 C C . LEU A 1 179 ? 6.477 -18.938 -1.307 1 98.94 179 LEU A C 1
ATOM 1422 O O . LEU A 1 179 ? 6.98 -18.609 -2.389 1 98.94 179 LEU A O 1
ATOM 1426 N N . LEU A 1 180 ? 5.574 -19.75 -1.205 1 98.94 180 LEU A N 1
ATOM 1427 C CA . LEU A 1 180 ? 4.766 -20.234 -2.32 1 98.94 180 LEU A CA 1
ATOM 1428 C C . LEU A 1 180 ? 3.367 -19.641 -2.279 1 98.94 180 LEU A C 1
ATOM 1430 O O . LEU A 1 180 ? 2.578 -19.953 -1.385 1 98.94 180 LEU A O 1
ATOM 1434 N N . TYR A 1 181 ? 3.076 -18.734 -3.162 1 98.88 181 TYR A N 1
ATOM 1435 C CA . TYR A 1 181 ? 1.776 -18.078 -3.24 1 98.88 181 TYR A CA 1
ATOM 1436 C C . TYR A 1 181 ? 0.924 -18.703 -4.348 1 98.88 181 TYR A C 1
ATOM 1438 O O . TYR A 1 181 ? 1.21 -18.516 -5.531 1 98.88 181 TYR A O 1
ATOM 1446 N N . LEU A 1 182 ? -0.113 -19.359 -3.982 1 98.06 182 LEU A N 1
ATOM 1447 C CA . LEU A 1 182 ? -0.974 -20.062 -4.918 1 98.06 182 LEU A CA 1
ATOM 1448 C C . LEU A 1 182 ? -2.18 -19.219 -5.305 1 98.06 182 LEU A C 1
ATOM 1450 O O . LEU A 1 182 ? -3.078 -19 -4.492 1 98.06 182 LEU A O 1
ATOM 1454 N N . ASP A 1 183 ? -2.197 -18.766 -6.492 1 96.19 183 ASP A N 1
ATOM 1455 C CA . ASP A 1 183 ? -3.281 -17.953 -7.035 1 96.19 183 ASP A CA 1
ATOM 1456 C C . ASP A 1 183 ? -3.688 -18.438 -8.43 1 96.19 183 ASP A C 1
ATOM 1458 O O . ASP A 1 183 ? -3.746 -17.656 -9.375 1 96.19 183 ASP A O 1
ATOM 1462 N N . LEU A 1 184 ? -3.98 -19.734 -8.594 1 93.88 184 LEU A N 1
ATOM 1463 C CA . LEU A 1 184 ? -4.277 -20.328 -9.891 1 93.88 184 LEU A CA 1
ATOM 1464 C C . LEU A 1 184 ? -5.777 -20.562 -10.055 1 93.88 184 LEU A C 1
ATOM 1466 O O . LEU A 1 184 ? -6.254 -20.797 -11.164 1 93.88 184 LEU A O 1
ATOM 1470 N N . ASP A 1 185 ? -6.531 -20.609 -8.961 1 90.69 185 ASP A N 1
ATOM 1471 C CA . ASP A 1 185 ? -7.98 -20.766 -8.922 1 90.69 185 ASP A CA 1
ATOM 1472 C C . ASP A 1 185 ? -8.383 -22.203 -9.289 1 90.69 185 ASP A C 1
ATOM 1474 O O . ASP A 1 185 ? -9.508 -22.625 -9.023 1 90.69 185 ASP A O 1
ATOM 1478 N N . LEU A 1 186 ? -7.465 -22.984 -9.875 1 93.88 186 LEU A N 1
ATOM 1479 C CA . LEU A 1 186 ? -7.812 -24.266 -10.484 1 93.88 186 LEU A CA 1
ATOM 1480 C C . LEU A 1 186 ? -7.223 -25.422 -9.688 1 93.88 186 LEU A C 1
ATOM 1482 O O . LEU A 1 186 ? -6.168 -25.281 -9.07 1 93.88 186 LEU A O 1
ATOM 1486 N N . TYR A 1 187 ? -7.758 -26.516 -9.867 1 95.62 187 TYR A N 1
ATOM 1487 C CA . TYR A 1 187 ? -7.398 -27.75 -9.156 1 95.62 187 TYR A CA 1
ATOM 1488 C C . TYR A 1 187 ? -6.078 -28.297 -9.672 1 95.62 187 TYR A C 1
ATOM 1490 O O . TYR A 1 187 ? -5.086 -28.344 -8.938 1 95.62 187 TYR A O 1
ATOM 1498 N N . GLU A 1 188 ? -5.984 -28.672 -10.914 1 96.81 188 GLU A N 1
ATOM 1499 C CA . GLU A 1 188 ? -4.863 -29.438 -11.445 1 96.81 188 GLU A CA 1
ATOM 1500 C C . GLU A 1 188 ? -3.553 -28.672 -11.32 1 96.81 188 GLU A C 1
ATOM 1502 O O . GLU A 1 188 ? -2.561 -29.203 -10.812 1 96.81 188 GLU A O 1
ATOM 1507 N N . PRO A 1 189 ? -3.557 -27.453 -11.789 1 97 189 PRO A N 1
ATOM 1508 C CA . PRO A 1 189 ? -2.283 -26.734 -11.648 1 97 189 PRO A CA 1
ATOM 1509 C C . PRO A 1 189 ? -1.905 -26.484 -10.188 1 97 189 PRO A C 1
ATOM 1511 O O . PRO A 1 189 ? -0.719 -26.453 -9.852 1 97 189 PRO A O 1
ATOM 1514 N N . THR A 1 190 ? -2.85 -26.25 -9.32 1 97.62 190 THR A N 1
ATOM 1515 C CA . THR A 1 190 ? -2.553 -26.094 -7.902 1 97.62 190 THR A CA 1
ATOM 1516 C C . THR A 1 190 ? -1.952 -27.391 -7.336 1 97.62 190 THR A C 1
ATOM 1518 O O . THR A 1 190 ? -0.959 -27.344 -6.609 1 97.62 190 THR A O 1
ATOM 1521 N N . LYS A 1 191 ? -2.566 -28.5 -7.684 1 97.81 191 LYS A N 1
ATOM 1522 C CA . LYS A 1 191 ? -2.061 -29.797 -7.254 1 97.81 191 LYS A CA 1
ATOM 1523 C C . LYS A 1 191 ? -0.613 -30 -7.691 1 97.81 191 LYS A C 1
ATOM 1525 O O . LYS A 1 191 ? 0.239 -30.375 -6.883 1 97.81 191 LYS A O 1
ATOM 1530 N N . LYS A 1 192 ? -0.354 -29.734 -8.922 1 98.25 192 LYS A N 1
ATOM 1531 C CA . LYS A 1 192 ? 0.991 -29.891 -9.469 1 98.25 192 LYS A CA 1
ATOM 1532 C C . LYS A 1 192 ? 1.979 -28.953 -8.773 1 98.25 192 LYS A C 1
ATOM 1534 O O . LYS A 1 192 ? 3.088 -29.375 -8.422 1 98.25 192 LYS A O 1
ATOM 1539 N N . ALA A 1 193 ? 1.616 -27.703 -8.57 1 98.62 193 ALA A N 1
ATOM 1540 C CA . ALA A 1 193 ? 2.471 -26.75 -7.879 1 98.62 193 ALA A CA 1
ATOM 1541 C C . ALA A 1 193 ? 2.867 -27.25 -6.496 1 98.62 193 ALA A C 1
ATOM 1543 O O . ALA A 1 193 ? 4.043 -27.203 -6.125 1 98.62 193 ALA A O 1
ATOM 1544 N N . LEU A 1 194 ? 1.889 -27.719 -5.766 1 98.5 194 LEU A N 1
ATOM 1545 C CA . LEU A 1 194 ? 2.137 -28.219 -4.422 1 98.5 194 LEU A CA 1
ATOM 1546 C C . LEU A 1 194 ? 3.104 -29.391 -4.449 1 98.5 194 LEU A C 1
ATOM 1548 O O . LEU A 1 194 ? 4.062 -29.438 -3.672 1 98.5 194 LEU A O 1
ATOM 1552 N N . GLN A 1 195 ? 2.902 -30.297 -5.367 1 98.56 195 GLN A N 1
ATOM 1553 C CA . GLN A 1 195 ? 3.723 -31.5 -5.473 1 98.56 195 GLN A CA 1
ATOM 1554 C C . GLN A 1 195 ? 5.168 -31.156 -5.816 1 98.56 195 GLN A C 1
ATOM 1556 O O . GLN A 1 195 ? 6.102 -31.781 -5.32 1 98.56 195 GLN A O 1
ATOM 1561 N N . ILE A 1 196 ? 5.312 -30.188 -6.613 1 98.69 196 ILE A N 1
ATOM 1562 C CA . ILE A 1 196 ? 6.633 -29.891 -7.152 1 98.69 196 ILE A CA 1
ATOM 1563 C C . ILE A 1 196 ? 7.371 -28.922 -6.215 1 98.69 196 ILE A C 1
ATOM 1565 O O . ILE A 1 196 ? 8.562 -29.109 -5.953 1 98.69 196 ILE A O 1
ATOM 1569 N N . PHE A 1 197 ? 6.746 -27.906 -5.656 1 98.81 197 PHE A N 1
ATOM 1570 C CA . PHE A 1 197 ? 7.445 -26.797 -5.02 1 98.81 197 PHE A CA 1
ATOM 1571 C C . PHE A 1 197 ? 7.578 -27.031 -3.52 1 98.81 197 PHE A C 1
ATOM 1573 O O . PHE A 1 197 ? 8.57 -26.625 -2.906 1 98.81 197 PHE A O 1
ATOM 1580 N N . VAL A 1 198 ? 6.637 -27.719 -2.875 1 98.56 198 VAL A N 1
ATOM 1581 C CA . VAL A 1 198 ? 6.613 -27.844 -1.423 1 98.56 198 VAL A CA 1
ATOM 1582 C C . VAL A 1 198 ? 7.875 -28.562 -0.95 1 98.56 198 VAL A C 1
ATOM 1584 O O . VAL A 1 198 ? 8.484 -28.172 0.05 1 98.56 198 VAL A O 1
ATOM 1587 N N . PRO A 1 199 ? 8.367 -29.594 -1.683 1 98.31 199 PRO A N 1
ATOM 1588 C CA . PRO A 1 199 ? 9.586 -30.297 -1.245 1 98.31 199 PRO A CA 1
ATOM 1589 C C . PRO A 1 199 ? 10.805 -29.375 -1.197 1 98.31 199 PRO A C 1
ATOM 1591 O O . PRO A 1 199 ? 11.828 -29.734 -0.61 1 98.31 199 PRO A O 1
ATOM 1594 N N . HIS A 1 200 ? 10.727 -28.203 -1.769 1 98.62 200 HIS A N 1
ATOM 1595 C CA . HIS A 1 200 ? 11.859 -27.297 -1.82 1 98.62 200 HIS A CA 1
ATOM 1596 C C . HIS A 1 200 ? 11.68 -26.141 -0.831 1 98.62 200 HIS A C 1
ATOM 1598 O O . HIS A 1 200 ? 12.398 -25.141 -0.9 1 98.62 200 HIS A O 1
ATOM 1604 N N . MET A 1 201 ? 10.758 -26.281 0.091 1 98.69 201 MET A N 1
ATOM 1605 C CA . MET A 1 201 ? 10.484 -25.266 1.098 1 98.69 201 MET A CA 1
ATOM 1606 C C . MET A 1 201 ? 11.039 -25.672 2.457 1 98.69 201 MET A C 1
ATOM 1608 O O . MET A 1 201 ? 10.672 -26.719 2.994 1 98.69 201 MET A O 1
ATOM 1612 N N . PRO A 1 202 ? 11.93 -24.859 3.018 1 98.56 202 PRO A N 1
ATOM 1613 C CA . PRO A 1 202 ? 12.469 -25.172 4.34 1 98.56 202 PRO A CA 1
ATOM 1614 C C . PRO A 1 202 ? 11.484 -24.906 5.469 1 98.56 202 PRO A C 1
ATOM 1616 O O . PRO A 1 202 ? 10.438 -24.281 5.246 1 98.56 202 PRO A O 1
ATOM 1619 N N . LYS A 1 203 ? 11.836 -25.344 6.637 1 98.19 203 LYS A N 1
ATOM 1620 C CA . LYS A 1 203 ? 11.055 -24.969 7.812 1 98.19 203 LYS A CA 1
ATOM 1621 C C . LYS A 1 203 ? 10.977 -23.438 7.957 1 98.19 203 LYS A C 1
ATOM 1623 O O . LYS A 1 203 ? 11.961 -22.734 7.742 1 98.19 203 LYS A O 1
ATOM 1628 N N . GLY A 1 204 ? 9.773 -22.969 8.289 1 98.44 204 GLY A N 1
ATOM 1629 C CA . GLY A 1 204 ? 9.555 -21.547 8.414 1 98.44 204 GLY A CA 1
ATOM 1630 C C . GLY A 1 204 ? 9.008 -20.906 7.152 1 98.44 204 GLY A C 1
ATOM 1631 O O . GLY A 1 204 ? 8.492 -19.781 7.188 1 98.44 204 GLY A O 1
ATOM 1632 N N . ALA A 1 205 ? 9.141 -21.625 6.016 1 98.75 205 ALA A N 1
ATOM 1633 C CA . ALA A 1 205 ? 8.57 -21.125 4.77 1 98.75 205 ALA A CA 1
ATOM 1634 C C . ALA A 1 205 ? 7.043 -21.094 4.84 1 98.75 205 ALA A C 1
ATOM 1636 O O . ALA A 1 205 ? 6.445 -21.688 5.746 1 98.75 205 ALA A O 1
ATOM 1637 N N . ILE A 1 206 ? 6.457 -20.391 3.877 1 98.88 206 ILE A N 1
ATOM 1638 C CA . ILE A 1 206 ? 5.012 -20.188 3.932 1 98.88 206 ILE A CA 1
ATOM 1639 C C . ILE A 1 206 ? 4.379 -20.609 2.609 1 98.88 206 ILE A C 1
ATOM 1641 O O . ILE A 1 206 ? 4.906 -20.312 1.535 1 98.88 206 ILE A O 1
ATOM 1645 N N . ILE A 1 207 ? 3.379 -21.344 2.729 1 98.75 207 ILE A N 1
ATOM 1646 C CA . ILE A 1 207 ? 2.445 -21.547 1.625 1 98.75 207 ILE A CA 1
ATOM 1647 C C . ILE A 1 207 ? 1.225 -20.641 1.811 1 98.75 207 ILE A C 1
ATOM 1649 O O . ILE A 1 207 ? 0.57 -20.688 2.855 1 98.75 207 ILE A O 1
ATOM 1653 N N . ALA A 1 208 ? 0.943 -19.828 0.854 1 98.62 208 ALA A N 1
ATOM 1654 C CA . ALA A 1 208 ? -0.221 -18.938 0.898 1 98.62 208 ALA A CA 1
ATOM 1655 C C . ALA A 1 208 ? -1.256 -19.344 -0.148 1 98.62 208 ALA A C 1
ATOM 1657 O O . ALA A 1 208 ? -0.902 -19.703 -1.276 1 98.62 208 ALA A O 1
ATOM 1658 N N . PHE A 1 209 ? -2.479 -19.297 0.208 1 95.69 209 PHE A N 1
ATOM 1659 C CA . PHE A 1 209 ? -3.619 -19.703 -0.602 1 95.69 209 PHE A CA 1
ATOM 1660 C C . PHE A 1 209 ? -4.539 -18.516 -0.886 1 95.69 209 PHE A C 1
ATOM 1662 O O . PHE A 1 209 ? -5.152 -17.969 0.031 1 95.69 209 PHE A O 1
ATOM 1669 N N . ASP A 1 210 ? -4.715 -18.188 -2.043 1 93.62 210 ASP A N 1
ATOM 1670 C CA . ASP A 1 210 ? -5.52 -17.016 -2.393 1 93.62 210 ASP A CA 1
ATOM 1671 C C . ASP A 1 210 ? -7.008 -17.312 -2.213 1 93.62 210 ASP A C 1
ATOM 1673 O O . ASP A 1 210 ? -7.789 -16.391 -1.932 1 93.62 210 ASP A O 1
ATOM 1677 N N . GLU A 1 211 ? -7.438 -18.562 -2.471 1 88.5 211 GLU A N 1
ATOM 1678 C CA . GLU A 1 211 ? -8.859 -18.875 -2.41 1 88.5 211 GLU A CA 1
ATOM 1679 C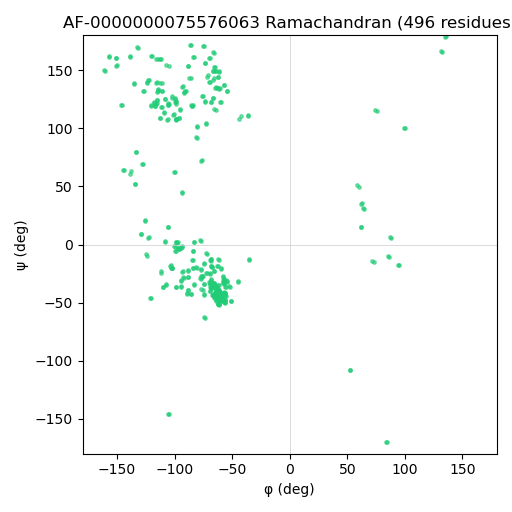 C . GLU A 1 211 ? -9.109 -20.203 -1.725 1 88.5 211 GLU A C 1
ATOM 1681 O O . GLU A 1 211 ? -9.773 -21.094 -2.283 1 88.5 211 GLU A O 1
ATOM 1686 N N . LEU A 1 212 ? -8.797 -20.344 -0.564 1 89.44 212 LEU A N 1
ATOM 1687 C CA . LEU A 1 212 ? -9.125 -21.516 0.236 1 89.44 212 LEU A CA 1
ATOM 1688 C C . LEU A 1 212 ? -10.492 -21.359 0.889 1 89.44 212 LEU A C 1
ATOM 1690 O O . LEU A 1 212 ? -10.875 -20.25 1.279 1 89.44 212 LEU A O 1
ATOM 1694 N N . ASN A 1 213 ? -11.227 -22.516 0.955 1 90.5 213 ASN A N 1
ATOM 1695 C CA . ASN A 1 213 ? -12.57 -22.484 1.52 1 90.5 213 ASN A CA 1
ATOM 1696 C C . ASN A 1 213 ? -13.5 -21.594 0.708 1 90.5 213 ASN A C 1
ATOM 1698 O O . ASN A 1 213 ? -14.273 -20.812 1.275 1 90.5 213 ASN A O 1
ATOM 1702 N N . ALA A 1 214 ? -13.328 -21.578 -0.556 1 86.69 214 ALA A N 1
ATOM 1703 C CA . ALA A 1 214 ? -14.094 -20.719 -1.457 1 86.69 214 ALA A CA 1
ATOM 1704 C C . ALA A 1 214 ? -14.938 -21.547 -2.422 1 86.69 214 ALA A C 1
ATOM 1706 O O . ALA A 1 214 ? -14.398 -22.266 -3.266 1 86.69 214 ALA A O 1
ATOM 1707 N N . LYS A 1 215 ? -16.203 -21.344 -2.389 1 86.69 215 LYS A N 1
ATOM 1708 C CA . LYS A 1 215 ? -17.125 -22.078 -3.252 1 86.69 215 LYS A CA 1
ATOM 1709 C C . LYS A 1 215 ? -16.938 -21.672 -4.715 1 86.69 215 LYS A C 1
ATOM 1711 O O . LYS A 1 215 ? -17.172 -22.484 -5.617 1 86.69 215 LYS A O 1
ATOM 1716 N N . THR A 1 216 ? -16.562 -20.5 -4.938 1 86.19 216 THR A N 1
ATOM 1717 C CA . THR A 1 216 ? -16.406 -19.984 -6.289 1 86.19 216 THR A CA 1
ATOM 1718 C C . THR A 1 216 ? -15.328 -20.75 -7.043 1 86.19 216 THR A C 1
ATOM 1720 O O . THR A 1 216 ? -15.477 -21.047 -8.234 1 86.19 216 THR A O 1
ATOM 1723 N N . PHE A 1 217 ? -14.266 -21.109 -6.363 1 88.62 217 PHE A N 1
ATOM 1724 C CA . PHE A 1 217 ? -13.141 -21.859 -6.922 1 88.62 217 PHE A CA 1
ATOM 1725 C C . PHE A 1 217 ? -12.734 -23 -6 1 88.62 217 PHE A C 1
ATOM 1727 O O . PHE A 1 217 ? -11.688 -22.938 -5.355 1 88.62 217 PHE A O 1
ATOM 1734 N N . PRO A 1 218 ? -13.477 -24.047 -6.086 1 91.19 218 PRO A N 1
ATOM 1735 C CA . PRO A 1 218 ? -13.266 -25.125 -5.117 1 91.19 218 PRO A CA 1
ATOM 1736 C C . PRO A 1 218 ? -11.992 -25.938 -5.402 1 91.19 218 PRO A C 1
ATOM 1738 O O . PRO A 1 218 ? -11.516 -26.656 -4.531 1 91.19 218 PRO A O 1
ATOM 1741 N N . GLY A 1 219 ? -11.43 -25.828 -6.578 1 92.56 219 GLY A N 1
ATOM 1742 C CA . GLY A 1 219 ? -10.297 -26.641 -7.027 1 92.56 219 GLY A CA 1
ATOM 1743 C C . GLY A 1 219 ? -9.086 -26.516 -6.121 1 92.56 219 GLY A C 1
ATOM 1744 O O . GLY A 1 219 ? -8.43 -27.516 -5.82 1 92.56 219 GLY A O 1
ATOM 1745 N N . GLU A 1 220 ? -8.797 -25.312 -5.711 1 93.06 220 GLU A N 1
ATOM 1746 C CA . GLU A 1 220 ? -7.633 -25.094 -4.855 1 93.06 220 GLU A CA 1
ATOM 1747 C C . GLU A 1 220 ? -7.766 -25.859 -3.539 1 93.06 220 GLU A C 1
ATOM 1749 O O . GLU A 1 220 ? -6.824 -26.531 -3.109 1 93.06 220 GLU A O 1
ATOM 1754 N N . THR A 1 221 ? -8.906 -25.75 -2.906 1 94 221 THR A N 1
ATOM 1755 C CA . THR A 1 221 ? -9.133 -26.438 -1.635 1 94 221 THR A CA 1
ATOM 1756 C C . THR A 1 221 ? -8.977 -27.938 -1.786 1 94 221 THR A C 1
ATOM 1758 O O . THR A 1 221 ? -8.32 -28.578 -0.961 1 94 221 THR A O 1
ATOM 1761 N N . LYS A 1 222 ? -9.516 -28.469 -2.809 1 95.81 222 LYS A N 1
ATOM 1762 C CA . LYS A 1 222 ? -9.422 -29.906 -3.062 1 95.81 222 LYS A CA 1
ATOM 1763 C C . LYS A 1 222 ? -7.969 -30.328 -3.273 1 95.81 222 LYS A C 1
ATOM 1765 O O . LYS A 1 222 ? -7.535 -31.359 -2.742 1 95.81 222 LYS A O 1
ATOM 1770 N N . ALA A 1 223 ? -7.234 -29.531 -4.062 1 96.75 223 ALA A N 1
ATOM 1771 C CA . ALA A 1 223 ? -5.832 -29.828 -4.324 1 96.75 223 ALA A CA 1
ATOM 1772 C C . ALA A 1 223 ? -5.02 -29.828 -3.031 1 96.75 223 ALA A C 1
ATOM 1774 O O . ALA A 1 223 ? -4.219 -30.734 -2.799 1 96.75 223 ALA A O 1
ATOM 1775 N N . VAL A 1 224 ? -5.242 -28.875 -2.143 1 96.12 224 VAL A N 1
ATOM 1776 C CA . VAL A 1 224 ? -4.523 -28.75 -0.879 1 96.12 224 VAL A CA 1
ATOM 1777 C C . VAL A 1 224 ? -4.848 -29.938 0.022 1 96.12 224 VAL A C 1
ATOM 1779 O O . VAL A 1 224 ? -3.951 -30.516 0.63 1 96.12 224 VAL A O 1
ATOM 1782 N N . ASP A 1 225 ? -6.082 -30.25 0.098 1 96.62 225 ASP A N 1
ATOM 1783 C CA . ASP A 1 225 ? -6.5 -31.375 0.929 1 96.62 225 ASP A CA 1
ATOM 1784 C C . ASP A 1 225 ? -5.859 -32.688 0.451 1 96.62 225 ASP A C 1
ATOM 1786 O O . ASP A 1 225 ? -5.352 -33.469 1.26 1 96.62 225 ASP A O 1
ATOM 1790 N N . GLU A 1 226 ? -5.859 -32.906 -0.808 1 97.5 226 GLU A N 1
ATOM 1791 C CA . GLU A 1 226 ? -5.34 -34.156 -1.389 1 97.5 226 GLU A CA 1
ATOM 1792 C C . GLU A 1 226 ? -3.83 -34.25 -1.2 1 97.5 226 GLU A C 1
ATOM 1794 O O . GLU A 1 226 ? -3.309 -35.312 -0.901 1 97.5 226 GLU A O 1
ATOM 1799 N N . VAL A 1 227 ? -3.137 -33.156 -1.428 1 97.56 227 VAL A N 1
ATOM 1800 C CA . VAL A 1 227 ? -1.68 -33.219 -1.482 1 97.56 227 VAL A CA 1
ATOM 1801 C C . VAL A 1 227 ? -1.104 -33.094 -0.074 1 97.56 227 VAL A C 1
ATOM 1803 O O . VAL A 1 227 ? -0.165 -33.812 0.289 1 97.56 227 VAL A O 1
ATOM 1806 N N . LEU A 1 228 ? -1.634 -32.188 0.747 1 96.62 228 LEU A N 1
ATOM 1807 C CA . LEU A 1 228 ? -1.022 -31.875 2.031 1 96.62 228 LEU A CA 1
ATOM 1808 C C . LEU A 1 228 ? -1.896 -32.344 3.186 1 96.62 228 LEU A C 1
ATOM 1810 O O . LEU A 1 228 ? -1.397 -32.594 4.289 1 96.62 228 LEU A O 1
ATOM 1814 N N . GLY A 1 229 ? -3.172 -32.5 2.91 1 96.94 229 GLY A N 1
ATOM 1815 C CA . GLY A 1 229 ? -4.102 -32.75 4 1 96.94 229 GLY A CA 1
ATOM 1816 C C . GLY A 1 229 ? -4.383 -31.5 4.84 1 96.94 229 GLY A C 1
ATOM 1817 O O . GLY A 1 229 ? -3.527 -31.062 5.613 1 96.94 229 GLY A O 1
ATOM 1818 N N . ILE A 1 230 ? -5.613 -31.047 4.828 1 94.94 230 ILE A N 1
ATOM 1819 C CA . ILE A 1 230 ? -6.004 -29.828 5.539 1 94.94 230 ILE A CA 1
ATOM 1820 C C . ILE A 1 230 ? -5.773 -30.016 7.035 1 94.94 230 ILE A C 1
ATOM 1822 O O . ILE A 1 230 ? -5.309 -29.094 7.715 1 94.94 230 ILE A O 1
ATOM 1826 N N . LYS A 1 231 ? -5.969 -31.156 7.543 1 94.94 231 LYS A N 1
ATOM 1827 C CA . LYS A 1 231 ? -5.844 -31.469 8.969 1 94.94 231 LYS A CA 1
ATOM 1828 C C . LYS A 1 231 ? -4.387 -31.391 9.414 1 94.94 231 LYS A C 1
ATOM 1830 O O . LYS A 1 231 ? -4.105 -31.266 10.609 1 94.94 231 LYS A O 1
ATOM 1835 N N . ASN A 1 232 ? -3.5 -31.438 8.453 1 96.31 232 ASN A N 1
ATOM 1836 C CA . ASN A 1 232 ? -2.074 -31.453 8.766 1 96.31 232 ASN A CA 1
ATOM 1837 C C . ASN A 1 232 ? -1.484 -30.047 8.742 1 96.31 232 ASN A C 1
ATOM 1839 O O . ASN A 1 232 ? -0.3 -29.859 9.031 1 96.31 232 ASN A O 1
ATOM 1843 N N . LEU A 1 233 ? -2.309 -29.078 8.422 1 96.12 233 LEU A N 1
ATOM 1844 C CA . LEU A 1 233 ? -1.847 -27.703 8.297 1 96.12 233 LEU A CA 1
ATOM 1845 C C . LEU A 1 233 ? -2.475 -26.812 9.367 1 96.12 233 LEU A C 1
ATOM 1847 O O . LEU A 1 233 ? -3.664 -26.938 9.664 1 96.12 233 LEU A O 1
ATOM 1851 N N . GLU A 1 234 ? -1.674 -26.031 9.992 1 97.44 234 GLU A N 1
ATOM 1852 C CA . GLU A 1 234 ? -2.225 -24.891 10.734 1 97.44 234 GLU A CA 1
ATOM 1853 C C . GLU A 1 234 ? -2.529 -23.719 9.805 1 97.44 234 GLU A C 1
ATOM 1855 O O . GLU A 1 234 ? -1.647 -22.922 9.5 1 97.44 234 GLU A O 1
ATOM 1860 N N . ILE A 1 235 ? -3.676 -23.688 9.352 1 96.88 235 ILE A N 1
ATOM 1861 C CA . ILE A 1 235 ? -4.086 -22.672 8.383 1 96.88 235 ILE A CA 1
ATOM 1862 C C . ILE A 1 235 ? -4.508 -21.406 9.109 1 96.88 235 ILE A C 1
ATOM 1864 O O . ILE A 1 235 ? -5.426 -21.422 9.938 1 96.88 235 ILE A O 1
ATOM 1868 N N . LYS A 1 236 ? -3.838 -20.406 8.828 1 97.31 236 LYS A N 1
ATOM 1869 C CA . LYS A 1 236 ? -4.066 -19.094 9.461 1 97.31 236 LYS A CA 1
ATOM 1870 C C . LYS A 1 236 ? -4.547 -18.078 8.438 1 97.31 236 LYS A C 1
ATOM 1872 O O . LYS A 1 236 ? -4.441 -18.297 7.227 1 97.31 236 LYS A O 1
ATOM 1877 N N . ARG A 1 237 ? -5.148 -17.062 8.906 1 95.25 237 ARG A N 1
ATOM 1878 C CA . ARG A 1 237 ? -5.602 -15.953 8.078 1 95.25 237 ARG A CA 1
ATOM 1879 C C . ARG A 1 237 ? -5.34 -14.617 8.766 1 95.25 237 ARG A C 1
ATOM 1881 O O . ARG A 1 237 ? -5.059 -14.578 9.969 1 95.25 237 ARG A O 1
ATOM 1888 N N . PHE A 1 238 ? -5.344 -13.578 8.062 1 94.44 238 PHE A N 1
ATOM 1889 C CA . PHE A 1 238 ? -5.402 -12.234 8.625 1 94.44 238 PHE A CA 1
ATOM 1890 C C . PHE A 1 238 ? -6.844 -11.75 8.719 1 94.44 238 PHE A C 1
ATOM 1892 O O . PHE A 1 238 ? -7.621 -11.914 7.773 1 94.44 238 PHE A O 1
ATOM 1899 N N . PHE A 1 239 ? -7.23 -11.148 9.773 1 91.69 239 PHE A N 1
ATOM 1900 C CA . PHE A 1 239 ? -8.625 -10.82 10.047 1 91.69 239 PHE A CA 1
ATOM 1901 C C . PHE A 1 239 ? -9.133 -9.766 9.07 1 91.69 239 PHE A C 1
ATOM 1903 O O . PHE A 1 239 ? -10.344 -9.625 8.883 1 91.69 239 PHE A O 1
ATOM 1910 N N . PHE A 1 240 ? -8.258 -9.047 8.445 1 92.81 240 PHE A N 1
ATOM 1911 C CA . PHE A 1 240 ? -8.68 -7.93 7.605 1 92.81 240 PHE A CA 1
ATOM 1912 C C . PHE A 1 240 ? -8.773 -8.359 6.148 1 92.81 240 PHE A C 1
ATOM 1914 O O . PHE A 1 240 ? -9.125 -7.555 5.281 1 92.81 240 PHE A O 1
ATOM 1921 N N . ASP A 1 241 ? -8.414 -9.57 5.789 1 89.5 241 ASP A N 1
ATOM 1922 C CA . ASP A 1 241 ? -8.523 -10.156 4.457 1 89.5 241 ASP A CA 1
ATOM 1923 C C . ASP A 1 241 ? -9.453 -11.367 4.465 1 89.5 241 ASP A C 1
ATOM 1925 O O . ASP A 1 241 ? -9.195 -12.352 5.164 1 89.5 241 ASP A O 1
ATOM 1929 N N . PRO A 1 242 ? -10.414 -11.336 3.717 1 84.56 242 PRO A N 1
ATOM 1930 C CA . PRO A 1 242 ? -11.406 -12.414 3.814 1 84.56 242 PRO A CA 1
ATOM 1931 C C . PRO A 1 242 ? -11.008 -13.648 3.014 1 84.56 242 PRO A C 1
ATOM 1933 O O . PRO A 1 242 ? -11.641 -14.703 3.145 1 84.56 242 PRO A O 1
ATOM 1936 N N . TYR A 1 243 ? -9.938 -13.656 2.24 1 87.25 243 TYR A N 1
ATOM 1937 C CA . TYR A 1 243 ? -9.734 -14.75 1.296 1 87.25 243 TYR A CA 1
ATOM 1938 C C . TYR A 1 243 ? -8.414 -15.461 1.566 1 87.25 243 TYR A C 1
ATOM 1940 O O . TYR A 1 243 ? -8.391 -16.688 1.73 1 87.25 243 TYR A O 1
ATOM 1948 N N . VAL A 1 244 ? -7.398 -14.695 1.752 1 94.06 244 VAL A N 1
ATOM 1949 C CA . VAL A 1 244 ? -6.066 -15.289 1.75 1 94.06 244 VAL A CA 1
ATOM 1950 C C . VAL A 1 244 ? -5.824 -16.031 3.066 1 94.06 244 VAL A C 1
ATOM 1952 O O . VAL A 1 244 ? -6.109 -15.492 4.145 1 94.06 244 VAL A O 1
ATOM 1955 N N . SER A 1 245 ? -5.434 -17.219 2.975 1 96.56 245 SER A N 1
ATOM 1956 C CA . SER A 1 245 ? -4.965 -18.016 4.102 1 96.56 245 SER A CA 1
ATOM 1957 C C . SER A 1 245 ? -3.527 -18.484 3.889 1 96.56 245 SER A C 1
ATOM 1959 O O . SER A 1 245 ? -2.998 -18.391 2.779 1 96.56 245 SER A O 1
ATOM 1961 N N . TYR A 1 246 ? -2.91 -18.875 4.977 1 98.31 246 TYR A N 1
ATOM 1962 C CA . TYR A 1 246 ? -1.536 -19.344 4.828 1 98.31 246 TYR A CA 1
ATOM 1963 C C . TYR A 1 246 ? -1.191 -20.375 5.891 1 98.31 246 TYR A C 1
ATOM 1965 O O . TYR A 1 246 ? -1.901 -20.516 6.891 1 98.31 246 TYR A O 1
ATOM 1973 N N . ALA A 1 247 ? -0.163 -21.141 5.633 1 98.38 247 ALA A N 1
ATOM 1974 C CA . ALA A 1 247 ? 0.403 -22.109 6.566 1 98.38 247 ALA A CA 1
ATOM 1975 C C . ALA A 1 247 ? 1.927 -22.031 6.586 1 98.38 247 ALA A C 1
ATOM 1977 O O . ALA A 1 247 ? 2.561 -21.875 5.543 1 98.38 247 ALA A O 1
ATOM 1978 N N . VAL A 1 248 ? 2.484 -22.109 7.77 1 98.19 248 VAL A N 1
ATOM 1979 C CA . VAL A 1 248 ? 3.936 -22.156 7.934 1 98.19 248 VAL A CA 1
ATOM 1980 C C . VAL A 1 248 ? 4.418 -23.594 7.922 1 98.19 248 VAL A C 1
ATOM 1982 O O . VAL A 1 248 ? 3.84 -24.453 8.594 1 98.19 248 VAL A O 1
ATOM 1985 N N . ILE A 1 249 ? 5.422 -23.812 7.148 1 96.12 249 ILE A N 1
ATOM 1986 C CA . ILE A 1 249 ? 5.992 -25.156 7.086 1 96.12 249 ILE A CA 1
ATOM 1987 C C . ILE A 1 249 ? 6.777 -25.438 8.359 1 96.12 249 ILE A C 1
ATOM 1989 O O . ILE A 1 249 ? 7.66 -24.672 8.742 1 96.12 249 ILE A O 1
ATOM 1993 N N . GLY A 1 250 ? 6.438 -26.469 9.055 1 92.25 250 GLY A N 1
ATOM 1994 C CA . GLY A 1 250 ? 7.055 -26.875 10.312 1 92.25 250 GLY A CA 1
ATOM 1995 C C . GLY A 1 250 ? 8.227 -27.812 10.125 1 92.25 250 GLY A C 1
ATOM 1996 O O . GLY A 1 250 ? 8.375 -28.422 9.055 1 92.25 250 GLY A O 1
ATOM 1997 N N . MET B 1 1 ? 12.062 7.812 -0.782 1 31.03 1 MET B N 1
ATOM 1998 C CA . MET B 1 1 ? 11.109 8.844 -1.179 1 31.03 1 MET B CA 1
ATOM 1999 C C . MET B 1 1 ? 11.703 9.742 -2.26 1 31.03 1 MET B C 1
ATOM 2001 O O . MET B 1 1 ? 12.812 10.258 -2.105 1 31.03 1 MET B O 1
ATOM 2005 N N . ILE B 1 2 ? 11.531 9.531 -3.424 1 42.91 2 ILE B N 1
ATOM 2006 C CA . ILE B 1 2 ? 12.148 10.531 -4.293 1 42.91 2 ILE B CA 1
ATOM 2007 C C . ILE B 1 2 ? 11.906 11.93 -3.725 1 42.91 2 ILE B C 1
ATOM 2009 O O . ILE B 1 2 ? 10.781 12.273 -3.355 1 42.91 2 ILE B O 1
ATOM 2013 N N . SER B 1 3 ? 12.898 12.391 -3.33 1 48.16 3 SER B N 1
ATOM 2014 C CA . SER B 1 3 ? 12.867 13.742 -2.777 1 48.16 3 SER B CA 1
ATOM 2015 C C . SER B 1 3 ? 11.883 14.625 -3.533 1 48.16 3 SER B C 1
ATOM 2017 O O . SER B 1 3 ? 11.852 14.617 -4.766 1 48.16 3 SER B O 1
ATOM 2019 N N . LYS B 1 4 ? 10.773 14.984 -2.848 1 55.53 4 LYS B N 1
ATOM 2020 C CA . LYS B 1 4 ? 9.953 16.094 -3.344 1 55.53 4 LYS B CA 1
ATOM 2021 C C . LYS B 1 4 ? 10.82 17.172 -3.975 1 55.53 4 LYS B C 1
ATOM 2023 O O . LYS B 1 4 ? 10.336 17.984 -4.777 1 55.53 4 LYS B O 1
ATOM 2028 N N . GLU B 1 5 ? 12.102 16.875 -3.617 1 59.97 5 GLU B N 1
ATOM 2029 C CA . GLU B 1 5 ? 13.008 17.906 -4.086 1 59.97 5 GLU B CA 1
ATOM 2030 C C . GLU B 1 5 ? 13.703 17.5 -5.383 1 59.97 5 GLU B C 1
ATOM 2032 O O . GLU B 1 5 ? 14.508 16.562 -5.395 1 59.97 5 GLU B O 1
ATOM 2037 N N . LYS B 1 6 ? 13.391 18 -6.273 1 57.28 6 LYS B N 1
ATOM 2038 C CA . LYS B 1 6 ? 13.93 17.766 -7.609 1 57.28 6 LYS B CA 1
ATOM 2039 C C . LYS B 1 6 ? 15.453 17.688 -7.582 1 57.28 6 LYS B C 1
ATOM 2041 O O . LYS B 1 6 ? 16.062 16.891 -8.312 1 57.28 6 LYS B O 1
ATOM 2046 N N . LYS B 1 7 ? 15.969 18.391 -6.723 1 56.31 7 LYS B N 1
ATOM 2047 C CA . LYS B 1 7 ? 17.422 18.5 -6.703 1 56.31 7 LYS B CA 1
ATOM 2048 C C . LYS B 1 7 ? 18.062 17.172 -6.277 1 56.31 7 LYS B C 1
ATOM 2050 O O . LYS B 1 7 ? 19.234 16.922 -6.57 1 56.31 7 LYS B O 1
ATOM 2055 N N . TYR B 1 8 ? 17.328 16.406 -5.559 1 65.81 8 TYR B N 1
ATOM 2056 C CA . TYR B 1 8 ? 17.906 15.133 -5.125 1 65.81 8 TYR B CA 1
ATOM 2057 C C . TYR B 1 8 ? 17.438 13.992 -6.023 1 65.81 8 TYR B C 1
ATOM 2059 O O . TYR B 1 8 ? 17.734 12.82 -5.75 1 65.81 8 TYR B O 1
ATOM 2067 N N . GLN B 1 9 ? 16.672 14.336 -7.02 1 69.25 9 GLN B N 1
ATOM 2068 C CA . GLN B 1 9 ? 16.297 13.336 -8.008 1 69.25 9 GLN B CA 1
ATOM 2069 C C . GLN B 1 9 ? 17.359 13.18 -9.086 1 69.25 9 GLN B C 1
ATOM 2071 O O . GLN B 1 9 ? 17.75 14.164 -9.711 1 69.25 9 GLN B O 1
ATOM 2076 N N . ASN B 1 10 ? 17.859 11.977 -9.141 1 77.81 10 ASN B N 1
ATOM 2077 C CA . ASN B 1 10 ? 18.859 11.75 -10.188 1 77.81 10 ASN B CA 1
ATOM 2078 C C . ASN B 1 10 ? 18.203 11.367 -11.508 1 77.81 10 ASN B C 1
ATOM 2080 O O . ASN B 1 10 ? 16.969 11.305 -11.602 1 77.81 10 ASN B O 1
ATOM 2084 N N . LYS B 1 11 ? 19 11.312 -12.547 1 82.12 11 LYS B N 1
ATOM 2085 C CA . LYS B 1 11 ? 18.531 11.047 -13.906 1 82.12 11 LYS B CA 1
ATOM 2086 C C . LYS B 1 11 ? 17.75 9.734 -13.969 1 82.12 11 LYS B C 1
ATOM 2088 O O . LYS B 1 11 ? 16.75 9.633 -14.68 1 82.12 11 LYS B O 1
ATOM 2093 N N . GLU B 1 12 ? 18.094 8.797 -13.133 1 81.94 12 GLU B N 1
ATOM 2094 C CA . GLU B 1 12 ? 17.438 7.488 -13.148 1 81.94 12 GLU B CA 1
ATOM 2095 C C . GLU B 1 12 ? 16.047 7.551 -12.523 1 81.94 12 GLU B C 1
ATOM 2097 O O . GLU B 1 12 ? 15.109 6.934 -13.023 1 81.94 12 GLU B O 1
ATOM 2102 N N . ASP B 1 13 ? 15.961 8.312 -11.492 1 83.19 13 ASP B N 1
ATOM 2103 C CA . ASP B 1 13 ? 14.664 8.477 -10.844 1 83.19 13 ASP B CA 1
ATOM 2104 C C . ASP B 1 13 ? 13.664 9.148 -11.781 1 83.19 13 ASP B C 1
ATOM 2106 O O . ASP B 1 13 ? 12.531 8.688 -11.922 1 83.19 13 ASP B O 1
ATOM 2110 N N . LEU B 1 14 ? 14.141 10.234 -12.375 1 86.5 14 LEU B N 1
ATOM 2111 C CA . LEU B 1 14 ? 13.281 10.969 -13.297 1 86.5 14 LEU B CA 1
ATOM 2112 C C . LEU B 1 14 ? 12.875 10.102 -14.484 1 86.5 14 LEU B C 1
ATOM 2114 O O . LEU B 1 14 ? 11.727 10.141 -14.922 1 86.5 14 LEU B O 1
ATOM 2118 N N . ASN B 1 15 ? 13.852 9.367 -14.914 1 90.62 15 ASN B N 1
ATOM 2119 C CA . ASN B 1 15 ? 13.562 8.445 -16.016 1 90.62 15 ASN B CA 1
ATOM 2120 C C . ASN B 1 15 ? 12.539 7.391 -15.594 1 90.62 15 ASN B C 1
ATOM 2122 O O . ASN B 1 15 ? 11.648 7.051 -16.375 1 90.62 15 ASN B O 1
ATOM 2126 N N . GLN B 1 16 ? 12.633 6.875 -14.43 1 92.56 16 GLN B N 1
ATOM 2127 C CA . GLN B 1 16 ? 11.703 5.852 -13.977 1 92.56 16 GLN B CA 1
ATOM 2128 C C . GLN B 1 16 ? 10.281 6.395 -13.914 1 92.56 16 GLN B C 1
ATOM 2130 O O . GLN B 1 16 ? 9.328 5.715 -14.305 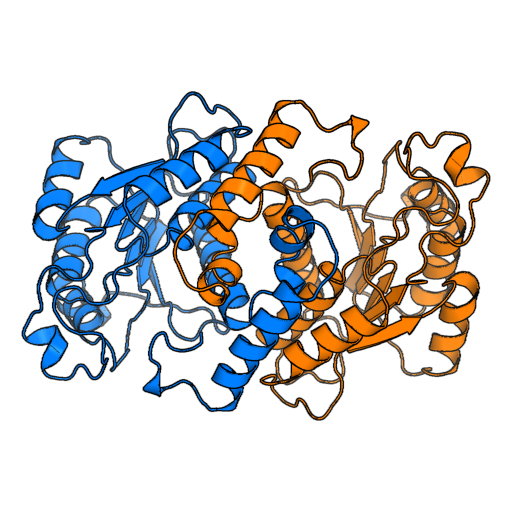1 92.56 16 GLN B O 1
ATOM 2135 N N . PHE B 1 17 ? 10.102 7.582 -13.453 1 92.81 17 PHE B N 1
ATOM 2136 C CA . PHE B 1 17 ? 8.773 8.18 -13.391 1 92.81 17 PHE B CA 1
ATOM 2137 C C . PHE B 1 17 ? 8.164 8.297 -14.781 1 92.81 17 PHE B C 1
ATOM 2139 O O . PHE B 1 17 ? 6.984 7.992 -14.969 1 92.81 17 PHE B O 1
ATOM 2146 N N . LYS B 1 18 ? 9 8.719 -15.68 1 94.5 18 LYS B N 1
ATOM 2147 C CA . LYS B 1 18 ? 8.531 8.82 -17.062 1 94.5 18 LYS B CA 1
ATOM 2148 C C . LYS B 1 18 ? 8.117 7.461 -17.609 1 94.5 18 LYS B C 1
ATOM 2150 O O . LYS B 1 18 ? 7.078 7.34 -18.266 1 94.5 18 LYS B O 1
ATOM 2155 N N . GLU B 1 19 ? 8.93 6.477 -17.312 1 95.81 19 GLU B N 1
ATOM 2156 C CA . GLU B 1 19 ? 8.656 5.133 -17.812 1 95.81 19 GLU B CA 1
ATOM 2157 C C . GLU B 1 19 ? 7.43 4.535 -17.109 1 95.81 19 GLU B C 1
ATOM 2159 O O . GLU B 1 19 ? 6.676 3.771 -17.719 1 95.81 19 GLU B O 1
ATOM 2164 N N . ILE B 1 20 ? 7.207 4.887 -15.859 1 96.19 20 ILE B N 1
ATOM 2165 C CA . ILE B 1 20 ? 6.012 4.465 -15.141 1 96.19 20 ILE B CA 1
ATOM 2166 C C . ILE B 1 20 ? 4.77 5.047 -15.805 1 96.19 20 ILE B C 1
ATOM 2168 O O . ILE B 1 20 ? 3.789 4.336 -16.031 1 96.19 20 ILE B O 1
ATOM 2172 N N . GLU B 1 21 ? 4.828 6.305 -16.125 1 96.38 21 GLU B N 1
ATOM 2173 C CA . GLU B 1 21 ? 3.707 6.957 -16.797 1 96.38 21 GLU B CA 1
ATOM 2174 C C . GLU B 1 21 ? 3.402 6.289 -18.125 1 96.38 21 GLU B C 1
ATOM 2176 O O . GLU B 1 21 ? 2.238 6.047 -18.453 1 96.38 21 GLU B O 1
ATOM 2181 N N . LYS B 1 22 ? 4.449 6.008 -18.891 1 96.44 22 LYS B N 1
ATOM 2182 C CA . LYS B 1 22 ? 4.293 5.352 -20.172 1 96.44 22 LYS B CA 1
ATOM 2183 C C . LYS B 1 22 ? 3.684 3.961 -20.016 1 96.44 22 LYS B C 1
ATOM 2185 O O . LYS B 1 22 ? 2.768 3.59 -20.766 1 96.44 22 LYS B O 1
ATOM 2190 N N . LEU B 1 23 ? 4.215 3.24 -19.062 1 96.25 23 LEU B N 1
ATOM 2191 C CA . LEU B 1 23 ? 3.713 1.899 -18.781 1 96.25 23 LEU B CA 1
ATOM 2192 C C . LEU B 1 23 ? 2.223 1.932 -18.469 1 96.25 23 LEU B C 1
ATOM 2194 O O . LEU B 1 23 ? 1.446 1.156 -19.031 1 96.25 23 LEU B O 1
ATOM 2198 N N . PHE B 1 24 ? 1.844 2.83 -17.562 1 96.75 24 PHE B N 1
ATOM 2199 C CA . PHE B 1 24 ? 0.458 2.967 -17.125 1 96.75 24 PHE B CA 1
ATOM 2200 C C . PHE B 1 24 ? -0.438 3.359 -18.297 1 96.75 24 PHE B C 1
ATOM 2202 O O . PHE B 1 24 ? -1.509 2.779 -18.484 1 96.75 24 PHE B O 1
ATOM 2209 N N . ALA B 1 25 ? -0.008 4.281 -19.094 1 94.88 25 ALA B N 1
ATOM 2210 C CA . ALA B 1 25 ? -0.796 4.809 -20.203 1 94.88 25 ALA B CA 1
ATOM 2211 C C . ALA B 1 25 ? -0.966 3.764 -21.297 1 94.88 25 ALA B C 1
ATOM 2213 O O . ALA B 1 25 ? -2.025 3.68 -21.922 1 94.88 25 ALA B O 1
ATOM 2214 N N . ASN B 1 26 ? 0.035 2.906 -21.531 1 93.19 26 ASN B N 1
ATOM 2215 C CA . ASN B 1 26 ? 0.069 2.012 -22.688 1 93.19 26 ASN B CA 1
ATOM 2216 C C . ASN B 1 26 ? -0.639 0.692 -22.391 1 93.19 26 ASN B C 1
ATOM 2218 O O . ASN B 1 26 ? -0.982 -0.05 -23.312 1 93.19 26 ASN B O 1
ATOM 2222 N N . GLU B 1 27 ? -0.734 0.388 -21.156 1 91.19 27 GLU B N 1
ATOM 2223 C CA . GLU B 1 27 ? -1.35 -0.896 -20.828 1 91.19 27 GLU B CA 1
ATOM 2224 C C . GLU B 1 27 ? -2.812 -0.929 -21.266 1 91.19 27 GLU B C 1
ATOM 2226 O O . GLU B 1 27 ? -3.547 0.04 -21.062 1 91.19 27 GLU B O 1
ATOM 2231 N N . ASN B 1 28 ? -3.18 -2.029 -21.875 1 87.69 28 ASN B N 1
ATOM 2232 C CA . ASN B 1 28 ? -4.512 -2.152 -22.453 1 87.69 28 ASN B CA 1
ATOM 2233 C C . ASN B 1 28 ? -5.449 -2.943 -21.547 1 87.69 28 ASN B C 1
ATOM 2235 O O . ASN B 1 28 ? -5.965 -3.992 -21.953 1 87.69 28 ASN B O 1
ATOM 2239 N N . ILE B 1 29 ? -5.68 -2.438 -20.391 1 91.31 29 ILE B N 1
ATOM 2240 C CA . ILE B 1 29 ? -6.656 -2.998 -19.469 1 91.31 29 ILE B CA 1
ATOM 2241 C C . ILE B 1 29 ? -7.547 -1.883 -18.906 1 91.31 29 ILE B C 1
ATOM 2243 O O . ILE B 1 29 ? -7.266 -0.7 -19.125 1 91.31 29 ILE B O 1
ATOM 2247 N N . ASP B 1 30 ? -8.617 -2.221 -18.219 1 92.88 30 ASP B N 1
ATOM 2248 C CA . ASP B 1 30 ? -9.555 -1.245 -17.672 1 92.88 30 ASP B CA 1
ATOM 2249 C C . ASP B 1 30 ? -8.867 -0.347 -16.641 1 92.88 30 ASP B C 1
ATOM 2251 O O . ASP B 1 30 ? -8.016 -0.807 -15.883 1 92.88 30 ASP B O 1
ATOM 2255 N N . LEU B 1 31 ? -9.258 0.892 -16.609 1 95.06 31 LEU B N 1
ATOM 2256 C CA . LEU B 1 31 ? -8.648 1.88 -15.734 1 95.06 31 LEU B CA 1
ATOM 2257 C C . LEU B 1 31 ? -8.703 1.42 -14.281 1 95.06 31 LEU B C 1
ATOM 2259 O O . LEU B 1 31 ? -7.723 1.566 -13.547 1 95.06 31 LEU B O 1
ATOM 2263 N N . ILE B 1 32 ? -9.836 0.852 -13.898 1 95.38 32 ILE B N 1
ATOM 2264 C CA . ILE B 1 32 ? -9.984 0.434 -12.508 1 95.38 32 ILE B CA 1
ATOM 2265 C C . ILE B 1 32 ? -8.961 -0.654 -12.18 1 95.38 32 ILE B C 1
ATOM 2267 O O . ILE B 1 32 ? -8.406 -0.688 -11.086 1 95.38 32 ILE B O 1
ATOM 2271 N N . GLU B 1 33 ? -8.68 -1.551 -13.109 1 94.62 33 GLU B N 1
ATOM 2272 C CA . GLU B 1 33 ? -7.684 -2.598 -12.906 1 94.62 33 GLU B CA 1
ATOM 2273 C C . GLU B 1 33 ? -6.285 -2.008 -12.75 1 94.62 33 GLU B C 1
ATOM 2275 O O . GLU B 1 33 ? -5.484 -2.494 -11.953 1 94.62 33 GLU B O 1
ATOM 2280 N N . LYS B 1 34 ? -6.023 -0.941 -13.539 1 96.06 34 LYS B N 1
ATOM 2281 C CA . LYS B 1 34 ? -4.742 -0.25 -13.414 1 96.06 34 LYS B CA 1
ATOM 2282 C C . LYS B 1 34 ? -4.602 0.407 -12.039 1 96.06 34 LYS B C 1
ATOM 2284 O O . LYS B 1 34 ? -3.568 0.269 -11.383 1 96.06 34 LYS B O 1
ATOM 2289 N N . ILE B 1 35 ? -5.684 1.07 -11.602 1 96.5 35 ILE B N 1
ATOM 2290 C CA . ILE B 1 35 ? -5.684 1.781 -10.328 1 96.5 35 ILE B CA 1
ATOM 2291 C C . ILE B 1 35 ? -5.488 0.79 -9.18 1 96.5 35 ILE B C 1
ATOM 2293 O O . ILE B 1 35 ? -4.691 1.032 -8.273 1 96.5 35 ILE B O 1
ATOM 2297 N N . GLU B 1 36 ? -6.094 -0.388 -9.305 1 95.94 36 GLU B N 1
ATOM 2298 C CA . GLU B 1 36 ? -6.047 -1.405 -8.258 1 95.94 36 GLU B CA 1
ATOM 2299 C C . GLU B 1 36 ? -4.703 -2.129 -8.25 1 95.94 36 GLU B C 1
ATOM 2301 O O . GLU B 1 36 ? -4.344 -2.773 -7.262 1 95.94 36 GLU B O 1
ATOM 2306 N N . SER B 1 37 ? -3.975 -2.09 -9.383 1 96.94 37 SER B N 1
ATOM 2307 C CA . SER B 1 37 ? -2.688 -2.766 -9.508 1 96.94 37 SER B CA 1
ATOM 2308 C C . SER B 1 37 ? -1.533 -1.823 -9.18 1 96.94 37 SER B C 1
ATOM 2310 O O . SER B 1 37 ? -0.545 -1.763 -9.914 1 96.94 37 SER B O 1
ATOM 2312 N N . PHE B 1 38 ? -1.72 -1.063 -8.07 1 97.5 38 PHE B N 1
ATOM 2313 C CA . PHE B 1 38 ? -0.723 -0.061 -7.715 1 97.5 38 PHE B CA 1
ATOM 2314 C C . PHE B 1 38 ? 0.598 -0.722 -7.336 1 97.5 38 PHE B C 1
ATOM 2316 O O . PHE B 1 38 ? 1.655 -0.092 -7.41 1 97.5 38 PHE B O 1
ATOM 2323 N N . GLY B 1 39 ? 0.63 -2.016 -6.91 1 97.19 39 GLY B N 1
ATOM 2324 C CA . GLY B 1 39 ? 1.88 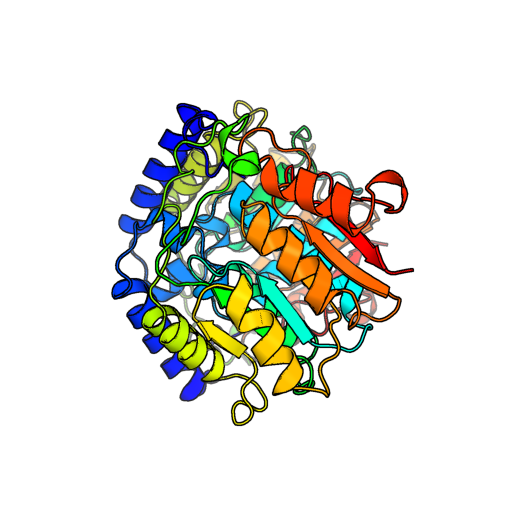-2.727 -6.688 1 97.19 39 GLY B CA 1
ATOM 2325 C C . GLY B 1 39 ? 2.756 -2.789 -7.926 1 97.19 39 GLY B C 1
ATOM 2326 O O . GLY B 1 39 ? 3.984 -2.842 -7.82 1 97.19 39 GLY B O 1
ATOM 2327 N N . LYS B 1 40 ? 2.133 -2.738 -9.062 1 97.12 40 LYS B N 1
ATOM 2328 C CA . LYS B 1 40 ? 2.811 -2.783 -10.359 1 97.12 40 LYS B CA 1
ATOM 2329 C C . LYS B 1 40 ? 3.312 -1.399 -10.766 1 97.12 40 LYS B C 1
ATOM 2331 O O . LYS B 1 40 ? 4.422 -1.262 -11.281 1 97.12 40 LYS B O 1
ATOM 2336 N N . TYR B 1 41 ? 2.592 -0.353 -10.43 1 97.38 41 TYR B N 1
ATOM 2337 C CA . TYR B 1 41 ? 2.848 0.93 -11.078 1 97.38 41 TYR B CA 1
ATOM 2338 C C . TYR B 1 41 ? 3.484 1.914 -10.102 1 97.38 41 TYR B C 1
ATOM 2340 O O . TYR B 1 41 ? 4.285 2.764 -10.5 1 97.38 41 TYR B O 1
ATOM 2348 N N . ALA B 1 42 ? 3.068 1.869 -8.836 1 97.12 42 ALA B N 1
ATOM 2349 C CA . ALA B 1 42 ? 3.629 2.809 -7.867 1 97.12 42 ALA B CA 1
ATOM 2350 C C . ALA B 1 42 ? 5.121 2.561 -7.664 1 97.12 42 ALA B C 1
ATOM 2352 O O . ALA B 1 42 ? 5.586 1.42 -7.738 1 97.12 42 ALA B O 1
ATOM 2353 N N . SER B 1 43 ? 5.879 3.541 -7.375 1 94.31 43 SER B N 1
ATOM 2354 C CA . SER B 1 43 ? 7.312 3.41 -7.137 1 94.31 43 SER B CA 1
ATOM 2355 C C . SER B 1 43 ? 7.594 2.756 -5.789 1 94.31 43 SER B C 1
ATOM 2357 O O . SER B 1 43 ? 6.742 2.773 -4.895 1 94.31 43 SER B O 1
ATOM 2359 N N . ARG B 1 44 ? 8.727 2.186 -5.695 1 93.5 44 ARG B N 1
ATOM 2360 C CA . ARG B 1 44 ? 9.188 1.589 -4.445 1 93.5 44 ARG B CA 1
ATOM 2361 C C . ARG B 1 44 ? 9.164 2.611 -3.312 1 93.5 44 ARG B C 1
ATOM 2363 O O . ARG B 1 44 ? 8.82 2.279 -2.178 1 93.5 44 ARG B O 1
ATOM 2370 N N . GLN B 1 45 ? 9.484 3.828 -3.613 1 90.75 45 GLN B N 1
ATOM 2371 C CA . GLN B 1 45 ? 9.531 4.898 -2.625 1 90.75 45 GLN B CA 1
ATOM 2372 C C . GLN B 1 45 ? 8.141 5.215 -2.078 1 90.75 45 GLN B C 1
ATOM 2374 O O . GLN B 1 45 ? 7.965 5.371 -0.869 1 90.75 45 GLN B O 1
ATOM 2379 N N . SER B 1 46 ? 7.18 5.27 -2.99 1 94.56 46 SER B N 1
ATOM 2380 C CA . SER B 1 46 ? 5.809 5.555 -2.568 1 94.56 46 SER B CA 1
ATOM 2381 C C . SER B 1 46 ? 5.23 4.398 -1.761 1 94.56 46 SER B C 1
ATOM 2383 O O . SER B 1 46 ? 4.488 4.617 -0.801 1 94.56 46 SER B O 1
ATOM 2385 N N . ILE B 1 47 ? 5.574 3.17 -2.158 1 97.12 47 ILE B N 1
ATOM 2386 C CA . ILE B 1 47 ? 5.137 1.993 -1.413 1 97.12 47 ILE B CA 1
ATOM 2387 C C . ILE B 1 47 ? 5.754 2.01 -0.017 1 97.12 47 ILE B C 1
ATOM 2389 O O . ILE B 1 47 ? 5.07 1.754 0.975 1 97.12 47 ILE B O 1
ATOM 2393 N N . ALA B 1 48 ? 7.043 2.346 0.107 1 96.19 48 ALA B N 1
ATOM 2394 C CA . ALA B 1 48 ? 7.719 2.436 1.399 1 96.19 48 ALA B CA 1
ATOM 2395 C C . ALA B 1 48 ? 7.051 3.475 2.295 1 96.19 48 ALA B C 1
ATOM 2397 O O . ALA B 1 48 ? 6.859 3.24 3.49 1 96.19 48 ALA B O 1
ATOM 2398 N N . LYS B 1 49 ? 6.688 4.617 1.727 1 95.69 49 LYS B N 1
ATOM 2399 C CA . LYS B 1 49 ? 6.012 5.668 2.48 1 95.69 49 LYS B CA 1
ATOM 2400 C C . LYS B 1 49 ? 4.648 5.191 2.984 1 95.69 49 LYS B C 1
ATOM 2402 O O . LYS B 1 49 ? 4.262 5.488 4.113 1 95.69 49 LYS B O 1
ATOM 2407 N N . PHE B 1 50 ? 3.947 4.488 2.137 1 97.88 50 PHE B N 1
ATOM 2408 C CA . PHE B 1 50 ? 2.674 3.9 2.539 1 97.88 50 PHE B CA 1
ATOM 2409 C C . PHE B 1 50 ? 2.867 2.939 3.707 1 97.88 50 PHE B C 1
ATOM 2411 O O . PHE B 1 50 ? 2.104 2.969 4.672 1 97.88 50 PHE B O 1
ATOM 2418 N N . LEU B 1 51 ? 3.873 2.092 3.613 1 98.25 51 LEU B N 1
ATOM 2419 C CA . LEU B 1 51 ? 4.141 1.106 4.652 1 98.25 51 LEU B CA 1
ATOM 2420 C C . LEU B 1 51 ? 4.547 1.787 5.957 1 98.25 51 LEU B C 1
ATOM 2422 O O . LEU B 1 51 ? 4.23 1.296 7.043 1 98.25 51 LEU B O 1
ATOM 2426 N N . THR B 1 52 ? 5.242 2.943 5.875 1 98 52 THR B N 1
ATOM 2427 C CA . THR B 1 52 ? 5.547 3.74 7.059 1 98 52 THR B CA 1
ATOM 2428 C C . THR B 1 52 ? 4.266 4.152 7.777 1 98 52 THR B C 1
ATOM 2430 O O . THR B 1 52 ? 4.16 4.02 9 1 98 52 THR B O 1
ATOM 2433 N N . LYS B 1 53 ? 3.285 4.586 7.031 1 98.38 53 LYS B N 1
ATOM 2434 C CA . LYS B 1 53 ? 2.01 4.992 7.617 1 98.38 53 LYS B CA 1
ATOM 2435 C C . LYS B 1 53 ? 1.271 3.791 8.203 1 98.38 53 LYS B C 1
ATOM 2437 O O . LYS B 1 53 ? 0.647 3.896 9.266 1 98.38 53 LYS B O 1
ATOM 2442 N N . TYR B 1 54 ? 1.402 2.684 7.535 1 98.69 54 TYR B N 1
ATOM 2443 C CA . TYR B 1 54 ? 0.802 1.462 8.055 1 98.69 54 TYR B CA 1
ATOM 2444 C C . TYR B 1 54 ? 1.413 1.084 9.398 1 98.69 54 TYR B C 1
ATOM 2446 O O . TYR B 1 54 ? 0.693 0.768 10.352 1 98.69 54 TYR B O 1
ATOM 2454 N N . GLU B 1 55 ? 2.752 1.098 9.469 1 98.56 55 GLU B N 1
ATOM 2455 C CA . GLU B 1 55 ? 3.439 0.746 10.711 1 98.56 55 GLU B CA 1
ATOM 2456 C C . GLU B 1 55 ? 3.078 1.714 11.836 1 98.56 55 GLU B C 1
ATOM 2458 O O . GLU B 1 55 ? 2.902 1.301 12.984 1 98.56 55 GLU B O 1
ATOM 2463 N N . LEU B 1 56 ? 2.982 3.002 11.531 1 98.69 56 LEU B N 1
ATOM 2464 C CA . LEU B 1 56 ? 2.564 3.988 12.516 1 98.69 56 LEU B CA 1
ATOM 2465 C C . LEU B 1 56 ? 1.146 3.707 13 1 98.69 56 LEU B C 1
ATOM 2467 O O . LEU B 1 56 ? 0.873 3.762 14.203 1 98.69 56 LEU B O 1
ATOM 2471 N N . PHE B 1 57 ? 0.236 3.414 12.094 1 98.81 57 PHE B N 1
ATOM 2472 C CA . PHE B 1 57 ? -1.149 3.129 12.445 1 98.81 57 PHE B CA 1
ATOM 2473 C C . PHE B 1 57 ? -1.233 1.93 13.383 1 98.81 57 PHE B C 1
ATOM 2475 O O . PHE B 1 57 ? -1.979 1.953 14.367 1 98.81 57 PHE B O 1
ATOM 2482 N N . GLN B 1 58 ? -0.468 0.865 13.062 1 98.44 58 GLN B N 1
ATOM 2483 C CA . GLN B 1 58 ? -0.459 -0.325 13.914 1 98.44 58 GLN B CA 1
ATOM 2484 C C . GLN B 1 58 ? -0.035 0.015 15.336 1 98.44 58 GLN B C 1
ATOM 2486 O O . GLN B 1 58 ? -0.536 -0.575 16.297 1 98.44 58 GLN B O 1
ATOM 2491 N N . LYS B 1 59 ? 0.8 0.938 15.508 1 98.25 59 LYS B N 1
ATOM 2492 C CA . LYS B 1 59 ? 1.301 1.315 16.828 1 98.25 59 LYS B CA 1
ATOM 2493 C C . LYS B 1 59 ? 0.228 2.039 17.641 1 98.25 59 LYS B C 1
ATOM 2495 O O . LYS B 1 59 ? 0.244 2.004 18.875 1 98.25 59 LYS B O 1
ATOM 2500 N N . ILE B 1 60 ? -0.74 2.664 16.953 1 98.25 60 ILE B N 1
ATOM 2501 C CA . ILE B 1 60 ? -1.69 3.482 17.703 1 98.25 60 ILE B CA 1
ATOM 2502 C C . ILE B 1 60 ? -3.051 2.789 17.734 1 98.25 60 ILE B C 1
ATOM 2504 O O . ILE B 1 60 ? -4.02 3.332 18.266 1 98.25 60 ILE B O 1
ATOM 2508 N N . ILE B 1 61 ? -3.135 1.632 17.188 1 97.75 61 ILE B N 1
ATOM 2509 C CA . ILE B 1 61 ? -4.434 0.988 17.016 1 97.75 61 ILE B CA 1
ATOM 2510 C C . ILE B 1 61 ? -5.117 0.835 18.359 1 97.75 61 ILE B C 1
ATOM 2512 O O . ILE B 1 61 ? -6.344 0.931 18.469 1 97.75 61 ILE B O 1
ATOM 2516 N N . LYS B 1 62 ? -4.402 0.671 19.422 1 97.44 62 LYS B N 1
ATOM 2517 C CA . LYS B 1 62 ? -4.98 0.455 20.75 1 97.44 62 LYS B CA 1
ATOM 2518 C C . LYS B 1 62 ? -5.043 1.757 21.531 1 97.44 62 LYS B C 1
ATOM 2520 O O . LYS B 1 62 ? -5.488 1.769 22.688 1 97.44 62 LYS B O 1
ATOM 2525 N N . VAL B 1 63 ? -4.531 2.848 20.969 1 98.12 63 VAL B N 1
ATOM 2526 C CA . VAL B 1 63 ? -4.582 4.16 21.609 1 98.12 63 VAL B CA 1
ATOM 2527 C C . VAL B 1 63 ? -5.789 4.938 21.094 1 98.12 63 VAL B C 1
ATOM 2529 O O . VAL B 1 63 ? -5.895 5.207 19.891 1 98.12 63 VAL B O 1
ATOM 2532 N N . ASN B 1 64 ? -6.676 5.219 21.938 1 97.5 64 ASN B N 1
ATOM 2533 C CA . ASN B 1 64 ? -7.863 5.957 21.516 1 97.5 64 ASN B CA 1
ATOM 2534 C C . ASN B 1 64 ? -7.523 7.379 21.094 1 97.5 64 ASN B C 1
ATOM 2536 O O . ASN B 1 64 ? -6.578 7.977 21.609 1 97.5 64 ASN B O 1
ATOM 2540 N N . GLY B 1 65 ? -8.336 7.883 20.141 1 98.62 65 GLY B N 1
ATOM 2541 C CA . GLY B 1 65 ? -8.156 9.25 19.672 1 98.62 65 GLY B CA 1
ATOM 2542 C C . GLY B 1 65 ? -8.141 9.359 18.156 1 98.62 65 GLY B C 1
ATOM 2543 O O . GLY B 1 65 ? -7.949 8.367 17.453 1 98.62 65 GLY B O 1
ATOM 2544 N N . SER B 1 66 ? -8.266 10.555 17.703 1 98.81 66 SER B N 1
ATOM 2545 C CA . SER B 1 66 ? -8.305 10.867 16.266 1 98.81 66 SER B CA 1
ATOM 2546 C C . SER B 1 66 ? -6.895 10.977 15.695 1 98.81 66 SER B C 1
ATOM 2548 O O . SER B 1 66 ? -5.918 11.078 16.438 1 98.81 66 SER B O 1
ATOM 2550 N N . ILE B 1 67 ? -6.801 10.883 14.43 1 98.94 67 ILE B N 1
ATOM 2551 C CA . ILE B 1 67 ? -5.59 11.156 13.664 1 98.94 67 ILE B CA 1
ATOM 2552 C C . ILE B 1 67 ? -5.664 12.555 13.062 1 98.94 67 ILE B C 1
ATOM 2554 O O . ILE B 1 67 ? -6.641 12.898 12.391 1 98.94 67 ILE B O 1
ATOM 2558 N N . ILE B 1 68 ? -4.672 13.344 13.344 1 98.94 68 ILE B N 1
ATOM 2559 C CA . ILE B 1 68 ? -4.578 14.68 12.766 1 98.94 68 ILE B CA 1
ATOM 2560 C C . ILE B 1 68 ? -3.408 14.734 11.781 1 98.94 68 ILE B C 1
ATOM 2562 O O . ILE B 1 68 ? -2.26 14.484 12.164 1 98.94 68 ILE B O 1
ATOM 2566 N N . GLU B 1 69 ? -3.689 14.984 10.586 1 98.88 69 GLU B N 1
ATOM 2567 C CA . GLU B 1 69 ? -2.658 15.211 9.578 1 98.88 69 GLU B CA 1
ATOM 2568 C C . GLU B 1 69 ? -2.555 16.688 9.211 1 98.88 69 GLU B C 1
ATOM 2570 O O . GLU B 1 69 ? -3.516 17.281 8.711 1 98.88 69 GLU B O 1
ATOM 2575 N N . CYS B 1 70 ? -1.413 17.234 9.422 1 98.56 70 CYS B N 1
ATOM 2576 C CA . CYS B 1 70 ? -1.138 18.625 9.062 1 98.56 70 CYS B CA 1
ATOM 2577 C C . CYS B 1 70 ? -0.406 18.719 7.73 1 98.56 70 CYS B C 1
ATOM 2579 O O . CYS B 1 70 ? 0.794 18.438 7.656 1 98.56 70 CYS B O 1
ATOM 2581 N N . GLY B 1 71 ? -1.083 19.156 6.699 1 98 71 GLY B N 1
ATOM 2582 C CA . GLY B 1 71 ? -0.622 19.078 5.32 1 98 71 GLY B CA 1
ATOM 2583 C C . GLY B 1 71 ? -1.229 17.922 4.555 1 98 71 GLY B C 1
ATOM 2584 O O . GLY B 1 71 ? -0.734 16.797 4.629 1 98 71 GLY B O 1
ATOM 2585 N N . VAL B 1 72 ? -2.248 18.25 3.746 1 97.69 72 VAL B N 1
ATOM 2586 C CA . VAL B 1 72 ? -3.033 17.234 3.068 1 97.69 72 VAL B CA 1
ATOM 2587 C C . VAL B 1 72 ? -2.486 17 1.66 1 97.69 72 VAL B C 1
ATOM 2589 O O . VAL B 1 72 ? -2.49 15.875 1.159 1 97.69 72 VAL B O 1
ATOM 2592 N N . PHE B 1 73 ? -2.014 18.078 0.997 1 95.75 73 PHE B N 1
ATOM 2593 C CA . PHE B 1 73 ? -1.476 18.047 -0.358 1 95.75 73 PHE B CA 1
ATOM 2594 C C . PHE B 1 73 ? -2.455 17.375 -1.315 1 95.75 73 PHE B C 1
ATOM 2596 O O . PHE B 1 73 ? -3.576 17.844 -1.5 1 95.75 73 PHE B O 1
ATOM 2603 N N . HIS B 1 74 ? -2.195 16.219 -1.773 1 96.06 74 HIS B N 1
ATOM 2604 C CA . HIS B 1 74 ? -3.078 15.57 -2.734 1 96.06 74 HIS B CA 1
ATOM 2605 C C . HIS B 1 74 ? -4.027 14.594 -2.041 1 96.06 74 HIS B C 1
ATOM 2607 O O . HIS B 1 74 ? -4.789 13.891 -2.703 1 96.06 74 HIS B O 1
ATOM 2613 N N . GLY B 1 75 ? -3.996 14.461 -0.75 1 97.69 75 GLY B N 1
ATOM 2614 C CA . GLY B 1 75 ? -4.938 13.648 0.007 1 97.69 75 GLY B CA 1
ATOM 2615 C C . GLY B 1 75 ? -4.512 12.203 0.127 1 97.69 75 GLY B C 1
ATOM 2616 O O . GLY B 1 75 ? -5.258 11.375 0.655 1 97.69 75 GLY B O 1
ATOM 2617 N N . ASN B 1 76 ? -3.273 11.852 -0.349 1 97.75 76 ASN B N 1
ATOM 2618 C CA . ASN B 1 76 ? -2.777 10.477 -0.307 1 97.75 76 ASN B CA 1
ATOM 2619 C C . ASN B 1 76 ? -2.656 9.969 1.127 1 97.75 76 ASN B C 1
ATOM 2621 O O . ASN B 1 76 ? -3.152 8.891 1.451 1 97.75 76 ASN B O 1
ATOM 2625 N N . GLY B 1 77 ? -1.988 10.75 1.973 1 98.06 77 GLY B N 1
ATOM 2626 C CA . GLY B 1 77 ? -1.839 10.359 3.365 1 98.06 77 GLY B CA 1
ATOM 2627 C C . GLY B 1 77 ? -3.156 10.328 4.121 1 98.06 77 GLY B C 1
ATOM 2628 O O . GLY B 1 77 ? -3.457 9.352 4.809 1 98.06 77 GLY B O 1
ATOM 2629 N N . LEU B 1 78 ? -3.963 11.336 3.936 1 98.62 78 LEU B N 1
ATOM 2630 C CA . LEU B 1 78 ? -5.254 11.484 4.605 1 98.62 78 LEU B CA 1
ATOM 2631 C C . LEU B 1 78 ? -6.137 10.266 4.348 1 98.62 78 LEU B C 1
ATOM 2633 O O . LEU B 1 78 ? -6.672 9.672 5.285 1 98.62 78 LEU B O 1
ATOM 2637 N N . LEU B 1 79 ? -6.273 9.891 3.123 1 98.56 79 LEU B N 1
ATOM 2638 C CA . LEU B 1 79 ? -7.152 8.781 2.762 1 98.56 79 LEU B CA 1
ATOM 2639 C C . LEU B 1 79 ? -6.52 7.441 3.115 1 98.56 79 LEU B C 1
ATOM 2641 O O . LEU B 1 79 ? -7.223 6.461 3.357 1 98.56 79 LEU B O 1
ATOM 2645 N N . THR B 1 80 ? -5.156 7.395 3.139 1 98.69 80 THR B N 1
ATOM 2646 C CA . THR B 1 80 ? -4.488 6.203 3.658 1 98.69 80 THR B CA 1
ATOM 2647 C C . THR B 1 80 ? -4.898 5.941 5.105 1 98.69 80 THR B C 1
ATOM 2649 O O . THR B 1 80 ? -5.309 4.832 5.449 1 98.69 80 THR B O 1
ATOM 2652 N N . TRP B 1 81 ? -4.848 7.012 5.957 1 98.75 81 TRP B N 1
ATOM 2653 C CA . TRP B 1 81 ? -5.258 6.855 7.348 1 98.75 81 TRP B CA 1
ATOM 2654 C C . TRP B 1 81 ? -6.703 6.375 7.441 1 98.75 81 TRP B C 1
ATOM 2656 O O . TRP B 1 81 ? -7.016 5.473 8.219 1 98.75 81 TRP B O 1
ATOM 2666 N N . ALA B 1 82 ? -7.559 6.98 6.684 1 98.44 82 ALA B N 1
ATOM 2667 C CA . ALA B 1 82 ? -8.984 6.652 6.711 1 98.44 82 ALA B CA 1
ATOM 2668 C C . ALA B 1 82 ? -9.219 5.191 6.344 1 98.44 82 ALA B C 1
ATOM 2670 O O . ALA B 1 82 ? -9.969 4.488 7.02 1 98.44 82 ALA B O 1
ATOM 2671 N N . LYS B 1 83 ? -8.562 4.738 5.309 1 98 83 LYS B N 1
ATOM 2672 C CA . LYS B 1 83 ? -8.742 3.369 4.836 1 98 83 LYS B CA 1
ATOM 2673 C C . LYS B 1 83 ? -8.156 2.365 5.824 1 98 83 LYS B C 1
ATOM 2675 O O . LYS B 1 83 ? -8.734 1.301 6.055 1 98 83 LYS B O 1
ATOM 2680 N N . LEU B 1 84 ? -6.984 2.695 6.391 1 98.56 84 LEU B N 1
ATOM 2681 C CA . LEU B 1 84 ? -6.414 1.826 7.414 1 98.56 84 LEU B CA 1
ATOM 2682 C C . LEU B 1 84 ? -7.371 1.681 8.594 1 98.56 84 LEU B C 1
ATOM 2684 O O . LEU B 1 84 ? -7.566 0.577 9.109 1 98.56 84 LEU B O 1
ATOM 2688 N N . SER B 1 85 ? -7.977 2.818 9.023 1 97.94 85 SER B N 1
ATOM 2689 C CA . SER B 1 85 ? -8.953 2.754 10.102 1 97.94 85 SER B CA 1
ATOM 2690 C C . SER B 1 85 ? -10.141 1.874 9.719 1 97.94 85 SER B C 1
ATOM 2692 O O . SER B 1 85 ? -10.578 1.035 10.508 1 97.94 85 SER B O 1
ATOM 2694 N N . SER B 1 86 ? -10.617 1.979 8.516 1 96.44 86 SER B N 1
ATOM 2695 C CA . SER B 1 86 ? -11.766 1.201 8.055 1 96.44 86 SER B CA 1
ATOM 2696 C C . SER B 1 86 ? -11.422 -0.28 7.949 1 96.44 86 SER B C 1
ATOM 2698 O O . SER B 1 86 ? -12.273 -1.14 8.172 1 96.44 86 SER B O 1
ATOM 2700 N N . ILE B 1 87 ? -10.203 -0.575 7.617 1 96.88 87 ILE B N 1
ATOM 2701 C CA . ILE B 1 87 ? -9.75 -1.953 7.457 1 96.88 87 ILE B CA 1
ATOM 2702 C C . ILE B 1 87 ? -9.594 -2.609 8.828 1 96.88 87 ILE B C 1
ATOM 2704 O O . ILE B 1 87 ? -10.086 -3.721 9.047 1 96.88 87 ILE B O 1
ATOM 2708 N N . PHE B 1 88 ? -9.023 -1.898 9.781 1 97.44 88 PHE B N 1
ATOM 2709 C CA . PHE B 1 88 ? -8.562 -2.564 10.992 1 97.44 88 PHE B CA 1
ATOM 2710 C C . PHE B 1 88 ? -9.531 -2.33 12.141 1 97.44 88 PHE B C 1
ATOM 2712 O O . PHE B 1 88 ? -9.531 -3.082 13.125 1 97.44 88 PHE B O 1
ATOM 2719 N N . GLU B 1 89 ? -10.352 -1.279 12.016 1 96.44 89 GLU B N 1
ATOM 2720 C CA . GLU B 1 89 ? -11.344 -0.979 13.047 1 96.44 89 GLU B CA 1
ATOM 2721 C C . GLU B 1 89 ? -12.625 -0.429 12.438 1 96.44 89 GLU B C 1
ATOM 2723 O O . GLU B 1 89 ? -13.023 0.701 12.734 1 96.44 89 GLU B O 1
ATOM 2728 N N . PRO B 1 90 ? -13.297 -1.234 11.656 1 93.12 90 PRO B N 1
ATOM 2729 C CA . PRO B 1 90 ? -14.438 -0.781 10.859 1 93.12 90 PRO B CA 1
ATOM 2730 C C . PRO B 1 90 ? -15.594 -0.277 11.719 1 93.12 90 PRO B C 1
ATOM 2732 O O . PRO B 1 90 ? -16.438 0.481 11.234 1 93.12 90 PRO B O 1
ATOM 2735 N N . VAL B 1 91 ? -15.633 -0.617 12.945 1 93.12 91 VAL B N 1
ATOM 2736 C CA . VAL B 1 91 ? -16.766 -0.209 13.758 1 93.12 91 VAL B CA 1
ATOM 2737 C C . VAL B 1 91 ? -16.406 1.021 14.586 1 93.12 91 VAL B C 1
ATOM 2739 O O . VAL B 1 91 ? -17.25 1.589 15.281 1 93.12 91 VAL B O 1
ATOM 2742 N N . ASN B 1 92 ? -15.164 1.439 14.547 1 94.69 92 ASN B N 1
ATOM 2743 C CA . ASN B 1 92 ? -14.719 2.607 15.305 1 94.69 92 ASN B CA 1
ATOM 2744 C C . ASN B 1 92 ? -15.078 3.906 14.586 1 94.69 92 ASN B C 1
ATOM 2746 O O . ASN B 1 92 ? -14.352 4.352 13.695 1 94.69 92 ASN B O 1
ATOM 2750 N N . HIS B 1 93 ? -16.094 4.535 15.023 1 92.44 93 HIS B N 1
ATOM 2751 C CA . HIS B 1 93 ? -16.547 5.762 14.375 1 92.44 93 HIS B CA 1
ATOM 2752 C C . HIS B 1 93 ? -16.094 6.992 15.148 1 92.44 93 HIS B C 1
ATOM 2754 O O . HIS B 1 93 ? -16.312 8.125 14.711 1 92.44 93 HIS B O 1
ATOM 2760 N N . THR B 1 94 ? -15.414 6.742 16.25 1 95.06 94 THR B N 1
ATOM 2761 C CA . THR B 1 94 ? -15 7.879 17.062 1 95.06 94 THR B CA 1
ATOM 2762 C C . THR B 1 94 ? -13.586 8.328 16.672 1 95.06 94 THR B C 1
ATOM 2764 O O . THR B 1 94 ? -13.219 9.484 16.891 1 95.06 94 THR B O 1
ATOM 2767 N N . ARG B 1 95 ? -12.773 7.43 16.188 1 97.75 95 ARG B N 1
ATOM 2768 C CA . ARG B 1 95 ? -11.492 7.879 15.648 1 97.75 95 ARG B CA 1
ATOM 2769 C C . ARG B 1 95 ? -11.695 8.586 14.312 1 97.75 95 ARG B C 1
ATOM 2771 O O . ARG B 1 95 ? -11.867 7.938 13.273 1 97.75 95 ARG B O 1
ATOM 2778 N N . LYS B 1 96 ? -11.609 9.82 14.328 1 98.25 96 LYS B N 1
ATOM 2779 C CA . LYS B 1 96 ? -11.695 10.648 13.125 1 98.25 96 LYS B CA 1
ATOM 2780 C C . LYS B 1 96 ? -10.328 10.828 12.477 1 98.25 96 LYS B C 1
ATOM 2782 O O . LYS B 1 96 ? -9.297 10.664 13.141 1 98.25 96 LYS B O 1
ATOM 2787 N N . VAL B 1 97 ? -10.32 11.047 11.219 1 98.81 97 VAL B N 1
ATOM 2788 C CA . VAL B 1 97 ? -9.148 11.508 10.484 1 98.81 97 VAL B CA 1
ATOM 2789 C C . VAL B 1 97 ? -9.352 12.953 10.039 1 98.81 97 VAL B C 1
ATOM 2791 O O . VAL B 1 97 ? -10.211 13.234 9.203 1 98.81 97 VAL B O 1
ATOM 2794 N N . VAL B 1 98 ? -8.578 13.828 10.578 1 98.88 98 VAL B N 1
ATOM 2795 C CA . VAL B 1 98 ? -8.766 15.25 10.32 1 98.88 98 VAL B CA 1
ATOM 2796 C C . VAL B 1 98 ? -7.555 15.797 9.562 1 98.88 98 VAL B C 1
ATOM 2798 O O . VAL B 1 98 ? -6.414 15.648 10.008 1 98.88 98 VAL B O 1
ATOM 2801 N N . GLY B 1 99 ? -7.789 16.391 8.43 1 98.88 99 GLY B N 1
ATOM 2802 C CA . GLY B 1 99 ? -6.734 16.984 7.629 1 98.88 99 GLY B CA 1
ATOM 2803 C C . GLY B 1 99 ? -6.762 18.516 7.641 1 98.88 99 GLY B C 1
ATOM 2804 O O . GLY B 1 99 ? -7.797 19.125 7.359 1 98.88 99 GLY B O 1
ATOM 2805 N N . PHE B 1 100 ? -5.66 19.078 7.996 1 98.81 100 PHE B N 1
ATOM 2806 C CA . PHE B 1 100 ? -5.484 20.531 7.941 1 98.81 100 PHE B CA 1
ATOM 2807 C C . PHE B 1 100 ? -4.672 20.938 6.719 1 98.81 100 PHE B C 1
ATOM 2809 O O . PHE B 1 100 ? -3.58 20.406 6.492 1 98.81 100 PHE B O 1
ATOM 2816 N N . ASP B 1 101 ? -5.168 21.812 5.934 1 98.44 101 ASP B N 1
ATOM 2817 C CA . ASP B 1 101 ? -4.465 22.328 4.758 1 98.44 101 ASP B CA 1
ATOM 2818 C C . ASP B 1 101 ? -5.047 23.656 4.305 1 98.44 101 ASP B C 1
ATOM 2820 O O . ASP B 1 101 ? -6.238 23.922 4.48 1 98.44 101 ASP B O 1
ATOM 2824 N N . THR B 1 102 ? -4.219 24.516 3.721 1 97.19 102 THR B N 1
ATOM 2825 C CA . THR B 1 102 ? -4.73 25.75 3.143 1 97.19 102 THR B CA 1
ATOM 2826 C C . THR B 1 102 ? -5.422 25.469 1.808 1 97.19 102 THR B C 1
ATOM 2828 O O . THR B 1 102 ? -6.254 26.266 1.361 1 97.19 102 THR B O 1
ATOM 2831 N N . PHE B 1 103 ? -4.984 24.406 1.14 1 96.5 103 PHE B N 1
ATOM 2832 C CA . PHE B 1 103 ? -5.383 24.016 -0.208 1 96.5 103 PHE B CA 1
ATOM 2833 C C . PHE B 1 103 ? -4.992 25.094 -1.217 1 96.5 103 PHE B C 1
ATOM 2835 O O . PHE B 1 103 ? -5.535 25.141 -2.322 1 96.5 103 PHE B O 1
ATOM 2842 N N . GLU B 1 104 ? -4.105 26.016 -0.799 1 94.81 104 GLU B N 1
ATOM 2843 C CA . GLU B 1 104 ? -3.611 27.094 -1.64 1 94.81 104 GLU B CA 1
ATOM 2844 C C . GLU B 1 104 ? -2.086 27.156 -1.625 1 94.81 104 GLU B C 1
ATOM 2846 O O . GLU B 1 104 ? -1.49 28.094 -2.143 1 94.81 104 GLU B O 1
ATOM 2851 N N . GLY B 1 105 ? -1.496 26.156 -1.044 1 94.06 105 GLY B N 1
ATOM 2852 C CA . GLY B 1 105 ? -0.052 26.188 -0.872 1 94.06 105 GLY B CA 1
ATOM 2853 C C . GLY B 1 105 ? 0.389 26.969 0.354 1 94.06 105 GLY B C 1
ATOM 2854 O O . GLY B 1 105 ? -0.422 27.25 1.234 1 94.06 105 GLY B O 1
ATOM 2855 N N . PHE B 1 106 ? 1.67 27.219 0.487 1 91.12 106 PHE B N 1
ATOM 2856 C CA . PHE B 1 106 ? 2.219 27.891 1.653 1 91.12 106 PHE B CA 1
ATOM 2857 C C . PHE B 1 106 ? 1.624 29.297 1.794 1 91.12 106 PHE B C 1
ATOM 2859 O O . PHE B 1 106 ? 1.726 30.109 0.878 1 91.12 106 PHE B O 1
ATOM 2866 N N . PRO B 1 107 ? 1.053 29.5 2.883 1 91.25 107 PRO B N 1
ATOM 2867 C CA . PRO B 1 107 ? 0.435 30.828 3.049 1 91.25 107 PRO B CA 1
ATOM 2868 C C . PRO B 1 107 ? 1.453 31.922 3.367 1 91.25 107 PRO B C 1
ATOM 2870 O O . PRO B 1 107 ? 1.215 33.094 3.074 1 91.25 107 PRO B O 1
ATOM 2873 N N . SER B 1 108 ? 2.518 31.531 4.008 1 90.56 108 SER B N 1
ATOM 2874 C CA . SER B 1 108 ? 3.605 32.438 4.383 1 90.56 108 SER B CA 1
ATOM 2875 C C . SER B 1 108 ? 4.906 31.656 4.594 1 90.56 108 SER B C 1
ATOM 2877 O O . SER B 1 108 ? 4.898 30.438 4.703 1 90.56 108 SER B O 1
ATOM 2879 N N . ILE B 1 109 ? 5.926 32.406 4.555 1 91.31 109 ILE B N 1
ATOM 2880 C CA . ILE B 1 109 ? 7.242 31.844 4.809 1 91.31 109 ILE B CA 1
ATOM 2881 C C . ILE B 1 109 ? 7.918 32.594 5.953 1 91.31 109 ILE B C 1
ATOM 2883 O O . ILE B 1 109 ? 7.828 33.812 6.043 1 91.31 109 ILE B O 1
ATOM 2887 N N . HIS B 1 110 ? 8.555 31.906 6.762 1 91.81 110 HIS B N 1
ATOM 2888 C CA . HIS B 1 110 ? 9.258 32.469 7.914 1 91.81 110 HIS B CA 1
ATOM 2889 C C . HIS B 1 110 ? 10.766 32.438 7.699 1 91.81 110 HIS B C 1
ATOM 2891 O O . HIS B 1 110 ? 11.281 31.641 6.922 1 91.81 110 HIS B O 1
ATOM 2897 N N . GLY B 1 111 ? 11.445 33.344 8.359 1 91.81 111 GLY B N 1
ATOM 2898 C CA . GLY B 1 111 ? 12.898 33.406 8.281 1 91.81 111 GLY B CA 1
ATOM 2899 C C . GLY B 1 111 ? 13.547 32.062 8.602 1 91.81 111 GLY B C 1
ATOM 2900 O O . GLY B 1 111 ? 14.539 31.688 7.977 1 91.81 111 GLY B O 1
ATOM 2901 N N . ASN B 1 112 ? 13.016 31.297 9.508 1 92 112 ASN B N 1
ATOM 2902 C CA . ASN B 1 112 ? 13.547 30 9.938 1 92 112 ASN B CA 1
ATOM 2903 C C . ASN B 1 112 ? 13.398 28.953 8.844 1 92 112 ASN B C 1
ATOM 2905 O O . ASN B 1 112 ? 14 27.875 8.922 1 92 112 ASN B O 1
ATOM 2909 N N . ASP B 1 113 ? 12.648 29.219 7.883 1 92.69 113 ASP B N 1
ATOM 2910 C CA . ASP B 1 113 ? 12.484 28.297 6.758 1 92.69 113 ASP B CA 1
ATOM 2911 C C . ASP B 1 113 ? 13.531 28.562 5.676 1 92.69 113 ASP B C 1
ATOM 2913 O O . ASP B 1 113 ? 14.094 27.625 5.109 1 92.69 113 ASP B O 1
ATOM 2917 N N . VAL B 1 114 ? 13.82 29.828 5.426 1 89.12 114 VAL B N 1
ATOM 2918 C CA . VAL B 1 114 ? 14.547 30.188 4.211 1 89.12 114 VAL B CA 1
ATOM 2919 C C . VAL B 1 114 ? 16 30.5 4.551 1 89.12 114 VAL B C 1
ATOM 2921 O O . VAL B 1 114 ? 16.859 30.547 3.664 1 89.12 114 VAL B O 1
ATOM 2924 N N . GLU B 1 115 ? 16.25 30.75 5.711 1 86.25 115 GLU B N 1
ATOM 2925 C CA . GLU B 1 115 ? 17.625 31.078 6.078 1 86.25 115 GLU B CA 1
ATOM 2926 C C . GLU B 1 115 ? 18.594 29.984 5.641 1 86.25 115 GLU B C 1
ATOM 2928 O O . GLU B 1 115 ? 19.641 30.266 5.062 1 86.25 115 GLU B O 1
ATOM 2933 N N . THR B 1 116 ? 18.219 28.75 5.879 1 83.12 116 THR B N 1
ATOM 2934 C CA . THR B 1 116 ? 19.109 27.641 5.539 1 83.12 116 THR B CA 1
ATOM 2935 C C . THR B 1 116 ? 18.406 26.656 4.625 1 83.12 116 THR B C 1
ATOM 2937 O O . THR B 1 116 ? 19.031 25.719 4.113 1 83.12 116 THR B O 1
ATOM 2940 N N . GLY B 1 117 ? 17.141 26.922 4.488 1 84.5 117 GLY B N 1
ATOM 2941 C CA . GLY B 1 117 ? 16.391 26.016 3.643 1 84.5 117 GLY B CA 1
ATOM 2942 C C . GLY B 1 117 ? 16.812 26.078 2.184 1 84.5 117 GLY B C 1
ATOM 2943 O O . GLY B 1 117 ? 17.078 27.156 1.654 1 84.5 117 GLY B O 1
ATOM 2944 N N . ILE B 1 118 ? 16.828 24.875 1.528 1 81.81 118 ILE B N 1
ATOM 2945 C CA . ILE B 1 118 ? 17.359 24.891 0.171 1 81.81 118 ILE B CA 1
ATOM 2946 C C . ILE B 1 118 ? 16.312 24.359 -0.804 1 81.81 118 ILE B C 1
ATOM 2948 O O . ILE B 1 118 ? 16.594 24.156 -1.985 1 81.81 118 ILE B O 1
ATOM 2952 N N . SER B 1 119 ? 15.141 24.125 -0.259 1 84.62 119 SER B N 1
ATOM 2953 C CA . SER B 1 119 ? 14.102 23.656 -1.183 1 84.62 119 SER B CA 1
ATOM 2954 C C . SER B 1 119 ? 13.68 24.781 -2.131 1 84.62 119 SER B C 1
ATOM 2956 O O . SER B 1 119 ? 13.531 25.938 -1.717 1 84.62 119 SER B O 1
ATOM 2958 N N . GLY B 1 120 ? 13.461 24.391 -3.416 1 80.44 120 GLY B N 1
ATOM 2959 C CA . GLY B 1 120 ? 12.945 25.344 -4.391 1 80.44 120 GLY B CA 1
ATOM 2960 C C . GLY B 1 120 ? 11.484 25.672 -4.176 1 80.44 120 GLY B C 1
ATOM 2961 O O . GLY B 1 120 ? 10.977 26.641 -4.742 1 80.44 120 GLY B O 1
ATOM 2962 N N . ASN B 1 121 ? 10.867 25.016 -3.316 1 84.69 121 ASN B N 1
ATOM 2963 C CA . ASN B 1 121 ? 9.438 25.188 -3.094 1 84.69 121 ASN B CA 1
ATOM 2964 C C . ASN B 1 121 ? 9.164 26.172 -1.962 1 84.69 121 ASN B C 1
ATOM 2966 O O . ASN B 1 121 ? 8.016 26.516 -1.696 1 84.69 121 ASN B O 1
ATOM 2970 N N . LEU B 1 122 ? 10.164 26.641 -1.344 1 88.81 122 LEU B N 1
ATOM 2971 C CA . LEU B 1 122 ? 9.992 27.516 -0.189 1 88.81 122 LEU B CA 1
ATOM 2972 C C . LEU B 1 122 ? 9.602 28.938 -0.628 1 88.81 122 LEU B C 1
ATOM 2974 O O . LEU B 1 122 ? 10.422 29.844 -0.567 1 88.81 122 LEU B O 1
ATOM 2978 N N . LYS B 1 123 ? 8.414 29.094 -1.076 1 90.19 123 LYS B N 1
ATOM 2979 C CA . LYS B 1 123 ? 7.793 30.344 -1.514 1 90.19 123 LYS B CA 1
ATOM 2980 C C . LYS B 1 123 ? 6.285 30.312 -1.278 1 90.19 123 LYS B C 1
ATOM 2982 O O . LYS B 1 123 ? 5.684 29.25 -1.2 1 90.19 123 LYS B O 1
ATOM 2987 N N . ILE B 1 124 ? 5.723 31.5 -1.125 1 90.88 124 ILE B N 1
ATOM 2988 C CA . ILE B 1 124 ? 4.273 31.578 -0.966 1 90.88 124 ILE B CA 1
ATOM 2989 C C . ILE B 1 124 ? 3.59 30.875 -2.137 1 90.88 124 ILE B C 1
ATOM 2991 O O . ILE B 1 124 ? 3.984 31.047 -3.293 1 90.88 124 ILE B O 1
ATOM 2995 N N . GLY B 1 125 ? 2.598 30.016 -1.772 1 90.94 125 GLY B N 1
ATOM 2996 C CA . GLY B 1 125 ? 1.907 29.25 -2.799 1 90.94 125 GLY B CA 1
ATOM 2997 C C . GLY B 1 125 ? 2.621 27.953 -3.168 1 90.94 125 GLY B C 1
ATOM 2998 O O . GLY B 1 125 ? 2.09 27.141 -3.92 1 90.94 125 GLY B O 1
ATOM 2999 N N . GLY B 1 126 ? 3.822 27.797 -2.684 1 90.31 126 GLY B N 1
ATOM 3000 C CA . GLY B 1 126 ? 4.551 26.562 -2.939 1 90.31 126 GLY B CA 1
ATOM 3001 C C . GLY B 1 126 ? 3.863 25.328 -2.371 1 90.31 126 GLY B C 1
ATOM 3002 O O . GLY B 1 126 ? 3.062 25.438 -1.438 1 90.31 126 GLY B O 1
ATOM 3003 N N . MET B 1 127 ? 4.043 24.156 -3.053 1 89.5 127 MET B N 1
ATOM 3004 C CA . MET B 1 127 ? 3.545 22.859 -2.607 1 89.5 127 MET B CA 1
ATOM 3005 C C . MET B 1 127 ? 2.021 22.844 -2.588 1 89.5 127 MET B C 1
ATOM 3007 O O . MET B 1 127 ? 1.415 22.25 -1.687 1 89.5 127 MET B O 1
ATOM 3011 N N . LYS B 1 128 ? 1.425 23.578 -3.451 1 92.5 128 LYS B N 1
ATOM 3012 C CA . LYS B 1 128 ? -0.022 23.5 -3.633 1 92.5 128 LYS B CA 1
ATOM 3013 C C . LYS B 1 128 ? -0.423 22.141 -4.211 1 92.5 128 LYS B C 1
ATOM 3015 O O . LYS B 1 128 ? 0.133 21.703 -5.219 1 92.5 128 LYS B O 1
ATOM 3020 N N . GLY B 1 129 ? -1.332 21.469 -3.555 1 93.81 129 GLY B N 1
ATOM 3021 C CA . GLY B 1 129 ? -1.829 20.172 -4.012 1 93.81 129 GLY B CA 1
ATOM 3022 C C . GLY B 1 129 ? -3.223 20.25 -4.609 1 93.81 129 GLY B C 1
ATOM 3023 O O . GLY B 1 129 ? -3.555 21.219 -5.297 1 93.81 129 GLY B O 1
ATOM 3024 N N . SER B 1 130 ? -3.99 19.25 -4.43 1 94.81 130 SER B N 1
ATOM 3025 C CA . SER B 1 130 ? -5.371 19.203 -4.902 1 94.81 130 SER B CA 1
ATOM 3026 C C . SER B 1 130 ? -6.238 20.234 -4.199 1 94.81 130 SER B C 1
ATOM 3028 O O . SER B 1 130 ? -5.934 20.656 -3.08 1 94.81 130 SER B O 1
ATOM 3030 N N . SER B 1 131 ? -7.254 20.656 -4.879 1 95.19 131 SER B N 1
ATOM 3031 C CA . SER B 1 131 ? -8.18 21.594 -4.277 1 95.19 131 SER B CA 1
ATOM 3032 C C . SER B 1 131 ? -9 20.953 -3.166 1 95.19 131 SER B C 1
ATOM 3034 O O . SER B 1 131 ? -9.094 19.719 -3.098 1 95.19 131 SER B O 1
ATOM 3036 N N . PHE B 1 132 ? -9.539 21.797 -2.352 1 97.12 132 PHE B N 1
ATOM 3037 C CA . PHE B 1 132 ? -10.43 21.359 -1.284 1 97.12 132 PHE B CA 1
ATOM 3038 C C . PHE B 1 132 ? -11.523 20.453 -1.836 1 97.12 132 PHE B C 1
ATOM 3040 O O . PHE B 1 132 ? -11.75 19.359 -1.318 1 97.12 132 PHE B O 1
ATOM 3047 N N . ASN B 1 133 ? -12.18 20.859 -2.895 1 96.56 133 ASN B N 1
ATOM 3048 C CA . ASN B 1 133 ? -13.305 20.125 -3.465 1 96.56 133 ASN B CA 1
ATOM 3049 C C . ASN B 1 133 ? -12.875 18.766 -4.012 1 96.56 133 ASN B C 1
ATOM 3051 O O . ASN B 1 133 ? -13.641 17.797 -3.938 1 96.56 133 ASN B O 1
ATOM 3055 N N . GLU B 1 134 ? -11.734 18.703 -4.535 1 95.62 134 GLU B N 1
ATOM 3056 C CA . GLU B 1 134 ? -11.227 17.438 -5.043 1 95.62 134 GLU B CA 1
ATOM 3057 C C . GLU B 1 134 ? -11.039 16.422 -3.914 1 95.62 134 GLU B C 1
ATOM 3059 O O . GLU B 1 134 ? -11.336 15.234 -4.078 1 95.62 134 GLU B O 1
ATOM 3064 N N . ILE B 1 135 ? -10.523 16.891 -2.795 1 97.62 135 ILE B N 1
ATOM 3065 C CA . ILE B 1 135 ? -10.344 16 -1.655 1 97.62 135 ILE B CA 1
ATOM 3066 C C . ILE B 1 135 ? -11.703 15.609 -1.093 1 97.62 135 ILE B C 1
ATOM 3068 O O . ILE B 1 135 ? -11.914 14.453 -0.709 1 97.62 135 ILE B O 1
ATOM 3072 N N . VAL B 1 136 ? -12.656 16.531 -1.088 1 97.81 136 VAL B N 1
ATOM 3073 C CA . VAL B 1 136 ? -14.016 16.234 -0.639 1 97.81 136 VAL B CA 1
ATOM 3074 C C . VAL B 1 136 ? -14.617 15.125 -1.507 1 97.81 136 VAL B C 1
ATOM 3076 O O . VAL B 1 136 ? -15.242 14.195 -0.993 1 97.81 136 VAL B O 1
ATOM 3079 N N . GLU B 1 137 ? -14.445 15.203 -2.797 1 97.25 137 GLU B N 1
ATOM 3080 C CA . GLU B 1 137 ? -14.945 14.18 -3.707 1 97.25 137 GLU B CA 1
ATOM 3081 C C . GLU B 1 137 ? -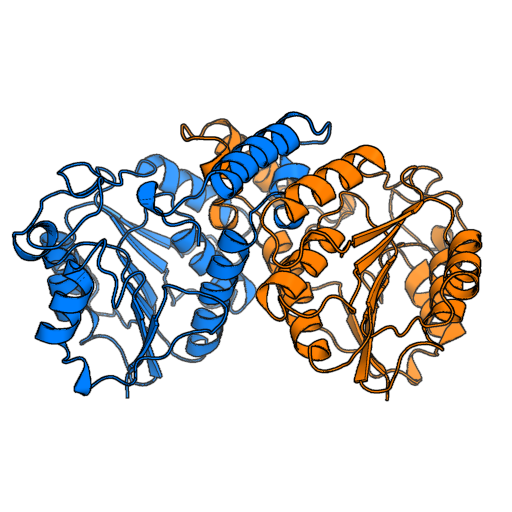14.312 12.82 -3.41 1 97.25 137 GLU B C 1
ATOM 3083 O O . GLU B 1 137 ? -14.992 11.797 -3.449 1 97.25 137 GLU B O 1
ATOM 3088 N N . ALA B 1 138 ? -13.039 12.828 -3.146 1 97.69 138 ALA B N 1
ATOM 3089 C CA . ALA B 1 138 ? -12.359 11.586 -2.807 1 97.69 138 ALA B CA 1
ATOM 3090 C C . ALA B 1 138 ? -12.938 10.969 -1.536 1 97.69 138 ALA B C 1
ATOM 3092 O O . ALA B 1 138 ? -13.086 9.75 -1.44 1 97.69 138 ALA B O 1
ATOM 3093 N N . ILE B 1 139 ? -13.258 11.797 -0.545 1 98 139 ILE B N 1
ATOM 3094 C CA . ILE B 1 139 ? -13.844 11.344 0.711 1 98 139 ILE B CA 1
ATOM 3095 C C . ILE B 1 139 ? -15.211 10.727 0.449 1 98 139 ILE B C 1
ATOM 3097 O O . ILE B 1 139 ? -15.555 9.688 1.018 1 98 139 ILE B O 1
ATOM 3101 N N . LYS B 1 140 ? -15.969 11.344 -0.435 1 97.06 140 LYS B N 1
ATOM 3102 C CA . LYS B 1 140 ? -17.281 10.805 -0.794 1 97.06 140 LYS B CA 1
ATOM 3103 C C . LYS B 1 140 ? -17.156 9.414 -1.409 1 97.06 140 LYS B C 1
ATOM 3105 O O . LYS B 1 140 ? -17.938 8.516 -1.087 1 97.06 140 LYS B O 1
ATOM 3110 N N . VAL B 1 141 ? -16.219 9.266 -2.279 1 96.69 141 VAL B N 1
ATOM 3111 C CA . VAL B 1 141 ? -16 7.98 -2.939 1 96.69 141 VAL B CA 1
ATOM 3112 C C . VAL B 1 141 ? -15.594 6.93 -1.908 1 96.69 141 VAL B C 1
ATOM 3114 O O . VAL B 1 141 ? -16.094 5.805 -1.927 1 96.69 141 VAL B O 1
ATOM 3117 N N . TYR B 1 142 ? -14.719 7.324 -1.021 1 96.12 142 TYR B N 1
ATOM 3118 C CA . TYR B 1 142 ? -14.281 6.469 0.074 1 96.12 142 TYR B CA 1
ATOM 3119 C C . TYR B 1 142 ? -15.469 6.004 0.911 1 96.12 142 TYR B C 1
ATOM 3121 O O . TYR B 1 142 ? -15.523 4.848 1.34 1 96.12 142 TYR B O 1
ATOM 3129 N N . ASP B 1 143 ? -16.438 6.773 1.062 1 95.62 143 ASP B N 1
ATOM 3130 C CA . ASP B 1 143 ? -17.547 6.527 1.978 1 95.62 143 ASP B CA 1
ATOM 3131 C C . ASP B 1 143 ? -18.609 5.625 1.336 1 95.62 143 ASP B C 1
ATOM 3133 O O . ASP B 1 143 ? -19.5 5.121 2.02 1 95.62 143 ASP B O 1
ATOM 3137 N N . ILE B 1 144 ? -18.547 5.414 0.027 1 93.56 144 ILE B N 1
ATOM 3138 C CA . ILE B 1 144 ? -19.609 4.738 -0.71 1 93.56 144 ILE B CA 1
ATOM 3139 C C . ILE B 1 144 ? -19.859 3.355 -0.112 1 93.56 144 ILE B C 1
ATOM 3141 O O . ILE B 1 144 ? -21 2.959 0.097 1 93.56 144 ILE B O 1
ATOM 3145 N N . ASN B 1 145 ? -18.797 2.631 0.254 1 87.5 145 ASN B N 1
ATOM 3146 C CA . ASN B 1 145 ? -19.016 1.271 0.734 1 87.5 145 ASN B CA 1
ATOM 3147 C C . ASN B 1 145 ? -18.391 1.052 2.104 1 87.5 145 ASN B C 1
ATOM 3149 O O . ASN B 1 145 ? -18.047 -0.078 2.463 1 87.5 145 ASN B O 1
ATOM 3153 N N . ARG B 1 146 ? -18.141 2.1 2.795 1 90 146 ARG B N 1
ATOM 3154 C CA . ARG B 1 146 ? -17.609 1.995 4.152 1 90 146 ARG B CA 1
ATOM 3155 C C . ARG B 1 146 ? -18.672 1.47 5.113 1 90 146 ARG B C 1
ATOM 3157 O O . ARG B 1 146 ? -19.859 1.793 4.977 1 90 146 ARG B O 1
ATOM 3164 N N . ALA B 1 147 ? -18.141 0.715 6.047 1 85.25 147 ALA B N 1
ATOM 3165 C CA . ALA B 1 147 ? -19.031 0.358 7.152 1 85.25 147 ALA B CA 1
ATOM 3166 C C . ALA B 1 147 ? -19.469 1.598 7.922 1 85.25 147 ALA B C 1
ATOM 3168 O O . ALA B 1 147 ? -18.688 2.514 8.148 1 85.25 147 ALA B O 1
ATOM 3169 N N . ILE B 1 148 ? -20.703 1.835 8.297 1 89.06 148 ILE B N 1
ATOM 3170 C CA . ILE B 1 148 ? -21.266 2.951 9.047 1 89.06 148 ILE B CA 1
ATOM 3171 C C . ILE B 1 148 ? -20.984 4.262 8.312 1 89.06 148 ILE B C 1
ATOM 3173 O O . ILE B 1 148 ? -20.344 5.164 8.852 1 89.06 148 ILE B O 1
ATOM 3177 N N . ASN B 1 149 ? -21.297 4.312 7.082 1 88.44 149 ASN B N 1
ATOM 3178 C CA . ASN B 1 149 ? -20.922 5.422 6.211 1 88.44 149 ASN B CA 1
ATOM 3179 C C . ASN B 1 149 ? -21.828 6.633 6.43 1 88.44 149 ASN B C 1
ATOM 3181 O O . ASN B 1 149 ? -21.625 7.684 5.824 1 88.44 149 ASN B O 1
ATOM 3185 N N . GLN B 1 150 ? -22.75 6.527 7.422 1 91.25 150 GLN B N 1
ATOM 3186 C CA . GLN B 1 150 ? -23.594 7.668 7.75 1 91.25 150 GLN B CA 1
ATOM 3187 C C . GLN B 1 150 ? -22.891 8.617 8.711 1 91.25 150 GLN B C 1
ATOM 3189 O O . GLN B 1 150 ? -23.312 9.766 8.875 1 91.25 150 GLN B O 1
ATOM 3194 N N . ILE B 1 151 ? -21.906 8.109 9.391 1 93.69 151 ILE B N 1
ATOM 3195 C CA . ILE B 1 151 ? -21.109 8.953 10.266 1 93.69 151 ILE B CA 1
ATOM 3196 C C . ILE B 1 151 ? -19.812 9.352 9.555 1 93.69 151 ILE B C 1
ATOM 3198 O O . ILE B 1 151 ? -19.016 8.484 9.188 1 93.69 151 ILE B O 1
ATOM 3202 N N . PRO B 1 152 ? -19.578 10.602 9.414 1 95.44 152 PRO B N 1
ATOM 3203 C CA . PRO B 1 152 ? -18.359 11.016 8.727 1 95.44 152 PRO B CA 1
ATOM 3204 C C . PRO B 1 152 ? -17.094 10.562 9.445 1 95.44 152 PRO B C 1
ATOM 3206 O O . PRO B 1 152 ? -17 10.672 10.672 1 95.44 152 PRO B O 1
ATOM 3209 N N . LYS B 1 153 ? -16.172 10.047 8.711 1 97.12 153 LYS B N 1
ATOM 3210 C CA . LYS B 1 153 ? -14.898 9.57 9.234 1 97.12 153 LYS B CA 1
ATOM 3211 C C . LYS B 1 153 ? -13.797 10.617 9.031 1 97.12 153 LYS B C 1
ATOM 3213 O O . LYS B 1 153 ? -12.922 10.773 9.883 1 97.12 153 LYS B O 1
ATOM 3218 N N . VAL B 1 154 ? -13.844 11.32 7.902 1 98.5 154 VAL B N 1
ATOM 3219 C CA . VAL B 1 154 ? -12.805 12.258 7.508 1 98.5 154 VAL B CA 1
ATOM 3220 C C . VAL B 1 154 ? -13.336 13.688 7.582 1 98.5 154 VAL B C 1
ATOM 3222 O O . VAL B 1 154 ? -14.453 13.961 7.137 1 98.5 154 VAL B O 1
ATOM 3225 N N . GLU B 1 155 ? -12.609 14.492 8.172 1 98.31 155 GLU B N 1
ATOM 3226 C CA . GLU B 1 155 ? -12.914 15.922 8.25 1 98.31 155 GLU B CA 1
ATOM 3227 C C . GLU B 1 155 ? -11.773 16.766 7.684 1 98.31 155 GLU B C 1
ATOM 3229 O O . GLU B 1 155 ? -10.602 16.453 7.898 1 98.31 155 GLU B O 1
ATOM 3234 N N . LEU B 1 156 ? -12.141 17.844 6.977 1 98.69 156 LEU B N 1
ATOM 3235 C CA . LEU B 1 156 ? -11.156 18.781 6.43 1 98.69 156 LEU B CA 1
ATOM 3236 C C . LEU B 1 156 ? -11.289 20.141 7.082 1 98.69 156 LEU B C 1
ATOM 3238 O O . LEU B 1 156 ? -12.406 20.641 7.262 1 98.69 156 LEU B O 1
ATOM 3242 N N . VAL B 1 157 ? -10.227 20.609 7.461 1 98.75 157 VAL B N 1
ATOM 3243 C CA . VAL B 1 157 ? -10.156 21.984 7.965 1 98.75 157 VAL B CA 1
ATOM 3244 C C . VAL B 1 157 ? -9.336 22.844 7.012 1 98.75 157 VAL B C 1
ATOM 3246 O O . VAL B 1 157 ? -8.109 22.719 6.957 1 98.75 157 VAL B O 1
ATOM 3249 N N . GLN B 1 158 ? -9.961 23.734 6.297 1 98.44 158 GLN B N 1
ATOM 3250 C CA . GLN B 1 158 ? -9.336 24.578 5.285 1 98.44 158 GLN B CA 1
ATOM 3251 C C . GLN B 1 158 ? -8.867 25.906 5.883 1 98.44 158 GLN B C 1
ATOM 3253 O O . GLN B 1 158 ? -9.633 26.578 6.578 1 98.44 158 GLN B O 1
ATOM 3258 N N . GLY B 1 159 ? -7.621 26.266 5.617 1 97.94 159 GLY B N 1
ATOM 3259 C CA . GLY B 1 159 ? -7.105 27.562 6.051 1 97.94 159 GLY B CA 1
ATOM 3260 C C . GLY B 1 159 ? -5.723 27.484 6.664 1 97.94 159 GLY B C 1
ATOM 3261 O O . GLY B 1 159 ? -5.129 26.406 6.727 1 97.94 159 GLY B O 1
ATOM 3262 N N . ASP B 1 160 ? -5.246 28.609 7.043 1 97.12 160 ASP B N 1
ATOM 3263 C CA . ASP B 1 160 ? -3.965 28.688 7.734 1 97.12 160 ASP B CA 1
ATOM 3264 C C . ASP B 1 160 ? -4.027 28.016 9.102 1 97.12 160 ASP B C 1
ATOM 3266 O O . ASP B 1 160 ? -4.801 28.438 9.969 1 97.12 160 ASP B O 1
ATOM 3270 N N . LEU B 1 161 ? -3.254 26.969 9.25 1 97.69 161 LEU B N 1
ATOM 3271 C CA . LEU B 1 161 ? -3.279 26.188 10.477 1 97.69 161 LEU B CA 1
ATOM 3272 C C . LEU B 1 161 ? -3.041 27.062 11.695 1 97.69 161 LEU B C 1
ATOM 3274 O O . LEU B 1 161 ? -3.596 26.812 12.766 1 97.69 161 LEU B O 1
ATOM 3278 N N . CYS B 1 162 ? -2.289 28.109 11.578 1 96.56 162 CYS B N 1
ATOM 3279 C CA . CYS B 1 162 ? -2.008 29.031 12.68 1 96.56 162 CYS B CA 1
ATOM 3280 C C . CYS B 1 162 ? -3.293 29.656 13.211 1 96.56 162 CYS B C 1
ATOM 3282 O O . CYS B 1 162 ? -3.348 30.094 14.359 1 96.56 162 CYS B O 1
ATOM 3284 N N . GLN B 1 163 ? -4.289 29.641 12.414 1 96.5 163 GLN B N 1
ATOM 3285 C CA . GLN B 1 163 ? -5.582 30.203 12.797 1 96.5 163 GLN B CA 1
ATOM 3286 C C . GLN B 1 163 ? -6.602 29.094 13.062 1 96.5 163 GLN B C 1
ATOM 3288 O O . GLN B 1 163 ? -7.391 29.188 14 1 96.5 163 GLN B O 1
ATOM 3293 N N . THR B 1 164 ? -6.5 28.047 12.336 1 98.31 164 THR B N 1
ATOM 3294 C CA . THR B 1 164 ? -7.582 27.062 12.32 1 98.31 164 THR B CA 1
ATOM 3295 C C . THR B 1 164 ? -7.398 26.031 13.43 1 98.31 164 THR B C 1
ATOM 3297 O O . THR B 1 164 ? -8.375 25.469 13.93 1 98.31 164 THR B O 1
ATOM 3300 N N . ALA B 1 165 ? -6.211 25.766 13.836 1 98.31 165 ALA B N 1
ATOM 3301 C CA . ALA B 1 165 ? -5.949 24.719 14.82 1 98.31 165 ALA B CA 1
ATOM 3302 C C . ALA B 1 165 ? -6.637 25.016 16.141 1 98.31 165 ALA B C 1
ATOM 3304 O O . ALA B 1 165 ? -7.348 24.172 16.688 1 98.31 165 ALA B O 1
ATOM 3305 N N . GLU B 1 166 ? -6.395 26.219 16.641 1 97.81 166 GLU B N 1
ATOM 3306 C CA . GLU B 1 166 ? -7 26.625 17.906 1 97.81 166 GLU B CA 1
ATOM 3307 C C . GLU B 1 166 ? -8.523 26.609 17.812 1 97.81 166 GLU B C 1
ATOM 3309 O O . GLU B 1 166 ? -9.203 26.141 18.734 1 97.81 166 GLU B O 1
ATOM 3314 N N . LYS B 1 167 ? -9.008 27.188 16.781 1 98.5 167 LYS B N 1
ATOM 3315 C CA . LYS B 1 167 ? -10.453 27.219 16.562 1 98.5 167 LYS B CA 1
ATOM 3316 C C . LYS B 1 167 ? -11.047 25.812 16.547 1 98.5 167 LYS B C 1
ATOM 3318 O O . LYS B 1 167 ? -12.117 25.578 17.109 1 98.5 167 LYS B O 1
ATOM 3323 N N . TYR B 1 168 ? -10.391 24.891 15.906 1 98.56 168 TYR B N 1
ATOM 3324 C CA . TYR B 1 168 ? -10.859 23.5 15.836 1 98.56 168 TYR B CA 1
ATOM 3325 C C . TYR B 1 168 ? -10.992 22.906 17.234 1 98.56 168 TYR B C 1
ATOM 3327 O O . TYR B 1 168 ? -12 22.266 17.547 1 98.56 168 TYR B O 1
ATOM 3335 N N . ILE B 1 169 ? -9.984 23.062 18.094 1 98.31 169 ILE B N 1
ATOM 3336 C CA . ILE B 1 169 ? -10.008 22.516 19.453 1 98.31 169 ILE B CA 1
ATOM 3337 C C . ILE B 1 169 ? -11.125 23.156 20.266 1 98.31 169 ILE B C 1
ATOM 3339 O O . ILE B 1 169 ? -11.828 22.484 21.016 1 98.31 169 ILE B O 1
ATOM 3343 N N . GLU B 1 170 ? -11.273 24.484 20.078 1 98.06 170 GLU B N 1
ATOM 3344 C CA . GLU B 1 170 ? -12.336 25.203 20.781 1 98.06 170 GLU B CA 1
ATOM 3345 C C . GLU B 1 170 ? -13.711 24.656 20.391 1 98.06 170 GLU B C 1
ATOM 3347 O O . GLU B 1 170 ? -14.586 24.516 21.25 1 98.06 170 GLU B O 1
ATOM 3352 N N . GLU B 1 171 ? -13.859 24.391 19.172 1 98.25 171 GLU B N 1
ATOM 3353 C CA . GLU B 1 171 ? -15.141 23.922 18.656 1 98.25 171 GLU B CA 1
ATOM 3354 C C . GLU B 1 171 ? -15.336 22.438 18.922 1 98.25 171 GLU B C 1
ATOM 3356 O O . GLU B 1 171 ? -16.453 21.922 18.844 1 98.25 171 GLU B O 1
ATOM 3361 N N . ASN B 1 172 ? -14.242 21.719 19.172 1 97.94 172 ASN B N 1
ATOM 3362 C CA . ASN B 1 172 ? -14.273 20.281 19.438 1 97.94 172 ASN B CA 1
ATOM 3363 C C . ASN B 1 172 ? -13.531 19.938 20.734 1 97.94 172 ASN B C 1
ATOM 3365 O O . ASN B 1 172 ? -12.539 19.203 20.703 1 97.94 172 ASN B O 1
ATOM 3369 N N . PRO B 1 173 ? -14.086 20.328 21.859 1 97.12 173 PRO B N 1
ATOM 3370 C CA . PRO B 1 173 ? -13.375 20.172 23.125 1 97.12 173 PRO B CA 1
ATOM 3371 C C . PRO B 1 173 ? -13.203 18.719 23.547 1 97.12 173 PRO B C 1
ATOM 3373 O O . PRO B 1 173 ? -12.422 18.422 24.453 1 97.12 173 PRO B O 1
ATOM 3376 N N . HIS B 1 174 ? -13.875 17.797 22.922 1 97.44 174 HIS B N 1
ATOM 3377 C CA . HIS B 1 174 ? -13.789 16.375 23.219 1 97.44 174 HIS B CA 1
ATOM 3378 C C . HIS B 1 174 ? -12.594 15.734 22.516 1 97.44 174 HIS B C 1
ATOM 3380 O O . HIS B 1 174 ? -12.328 14.539 22.688 1 97.44 174 HIS B O 1
ATOM 3386 N N . THR B 1 175 ? -11.797 16.469 21.812 1 97.94 175 THR B N 1
ATOM 3387 C CA . THR B 1 175 ? -10.766 15.938 20.922 1 97.94 175 THR B CA 1
ATOM 3388 C C . THR B 1 175 ? -9.656 15.266 21.719 1 97.94 175 THR B C 1
ATOM 3390 O O . THR B 1 175 ? -9.078 15.875 22.625 1 97.94 175 THR B O 1
ATOM 3393 N N . VAL B 1 176 ? -9.406 14.031 21.453 1 98.69 176 VAL B N 1
ATOM 3394 C CA . VAL B 1 176 ? -8.234 13.25 21.812 1 98.69 176 VAL B CA 1
ATOM 3395 C C . VAL B 1 176 ? -7.473 12.828 20.562 1 98.69 176 VAL B C 1
ATOM 3397 O O . VAL B 1 176 ? -8.078 12.492 19.547 1 98.69 176 VAL B O 1
ATOM 3400 N N . ILE B 1 177 ? -6.16 12.891 20.641 1 98.88 177 ILE B N 1
ATOM 3401 C CA . ILE B 1 177 ? -5.367 12.664 19.438 1 98.88 177 ILE B CA 1
ATOM 3402 C C . ILE B 1 177 ? -4.426 11.477 19.656 1 98.88 177 ILE B C 1
ATOM 3404 O O . ILE B 1 177 ? -3.578 11.516 20.547 1 98.88 177 ILE B O 1
ATOM 3408 N N . SER B 1 178 ? -4.566 10.438 18.844 1 98.88 178 SER B N 1
ATOM 3409 C CA . SER B 1 178 ? -3.701 9.266 18.969 1 98.88 178 SER B CA 1
ATOM 3410 C C . SER B 1 178 ? -2.494 9.375 18.047 1 98.88 178 SER B C 1
ATOM 3412 O O . SER B 1 178 ? -1.471 8.727 18.281 1 98.88 178 SER B O 1
ATOM 3414 N N . LEU B 1 179 ? -2.596 10.172 16.953 1 98.94 179 LEU B N 1
ATOM 3415 C CA . LEU B 1 179 ? -1.511 10.375 16 1 98.94 179 LEU B CA 1
ATOM 3416 C C . LEU B 1 179 ? -1.539 11.797 15.445 1 98.94 179 LEU B C 1
ATOM 3418 O O . LEU B 1 179 ? -2.557 12.234 14.898 1 98.94 179 LEU B O 1
ATOM 3422 N N . LEU B 1 180 ? -0.542 12.484 15.648 1 98.94 180 LEU B N 1
ATOM 3423 C CA . LEU B 1 180 ? -0.289 13.773 15.016 1 98.94 180 LEU B CA 1
ATOM 3424 C C . LEU B 1 180 ? 0.785 13.656 13.945 1 98.94 180 LEU B C 1
ATOM 3426 O O . LEU B 1 180 ? 1.953 13.406 14.25 1 98.94 180 LEU B O 1
ATOM 3430 N N . TYR B 1 181 ? 0.407 13.742 12.711 1 98.88 181 TYR B N 1
ATOM 3431 C CA . TYR B 1 181 ? 1.326 13.641 11.578 1 98.88 181 TYR B CA 1
ATOM 3432 C C . TYR B 1 181 ? 1.651 15.023 11.023 1 98.88 181 TYR B C 1
ATOM 3434 O O . TYR B 1 181 ? 0.799 15.672 10.406 1 98.88 181 TYR B O 1
ATOM 3442 N N . LEU B 1 182 ? 2.85 15.445 11.18 1 98 182 LEU B N 1
ATOM 3443 C CA . LEU B 1 182 ? 3.289 16.781 10.781 1 98 182 LEU B CA 1
ATOM 3444 C C . LEU B 1 182 ? 3.936 16.75 9.398 1 98 182 LEU B C 1
ATOM 3446 O O . LEU B 1 182 ? 5.035 16.219 9.242 1 98 182 LEU B O 1
ATOM 3450 N N . ASP B 1 183 ? 3.279 17.281 8.453 1 96.19 183 ASP B N 1
ATOM 3451 C CA . ASP B 1 183 ? 3.756 17.359 7.07 1 96.19 183 ASP B CA 1
ATOM 3452 C C . ASP B 1 183 ? 3.541 18.75 6.492 1 96.19 183 ASP B C 1
ATOM 3454 O O . ASP B 1 183 ? 2.963 18.906 5.41 1 96.19 183 ASP B O 1
ATOM 3458 N N . LEU B 1 184 ? 3.994 19.812 7.184 1 93.88 184 LEU B N 1
ATOM 3459 C CA . LEU B 1 184 ? 3.752 21.188 6.781 1 93.88 184 LEU B CA 1
ATOM 3460 C C . LEU B 1 184 ? 4.992 21.797 6.129 1 93.88 184 LEU B C 1
ATOM 3462 O O . LEU B 1 184 ? 4.914 22.828 5.48 1 93.88 184 LEU B O 1
ATOM 3466 N N . ASP B 1 185 ? 6.164 21.219 6.367 1 90.75 185 ASP B N 1
ATOM 3467 C CA . ASP B 1 185 ? 7.445 21.625 5.801 1 90.75 185 ASP B CA 1
ATOM 3468 C C . ASP B 1 185 ? 7.922 22.938 6.41 1 90.75 185 ASP B C 1
ATOM 3470 O O . ASP B 1 185 ? 9.094 23.297 6.285 1 90.75 185 ASP B O 1
ATOM 3474 N N . LEU B 1 186 ? 7.051 23.672 7.113 1 93.75 186 LEU B N 1
ATOM 3475 C CA . LEU B 1 186 ? 7.336 25.031 7.527 1 93.75 186 LEU B CA 1
ATOM 3476 C C . LEU B 1 186 ? 7.477 25.125 9.047 1 93.75 186 LEU B C 1
ATOM 3478 O O . LEU B 1 186 ? 6.848 24.359 9.773 1 93.75 186 LEU B O 1
ATOM 3482 N N . TYR B 1 187 ? 8.086 26.094 9.469 1 95.44 187 TYR B N 1
ATOM 3483 C CA . TYR B 1 187 ? 8.398 26.359 10.875 1 95.44 187 TYR B CA 1
ATOM 3484 C C . TYR B 1 187 ? 7.148 26.797 11.633 1 95.44 187 TYR B C 1
ATOM 3486 O O . TYR B 1 187 ? 6.672 26.094 12.523 1 95.44 187 TYR B O 1
ATOM 3494 N N . GLU B 1 188 ? 6.559 27.906 11.289 1 96.75 188 GLU B N 1
ATOM 3495 C CA . GLU B 1 188 ? 5.527 28.562 12.094 1 96.75 188 GLU B CA 1
ATOM 3496 C C . GLU B 1 188 ? 4.305 27.656 12.242 1 96.75 188 GLU B C 1
ATOM 3498 O O . GLU B 1 188 ? 3.82 27.438 13.359 1 96.75 188 GLU B O 1
ATOM 3503 N N . PRO B 1 189 ? 3.809 27.156 11.148 1 96.94 189 PRO B N 1
ATOM 3504 C CA . PRO B 1 189 ? 2.637 26.297 11.336 1 96.94 189 PRO B CA 1
ATOM 3505 C C . PRO B 1 189 ? 2.963 25.016 12.094 1 96.94 189 PRO B C 1
ATOM 3507 O O . PRO B 1 189 ? 2.113 24.5 12.82 1 96.94 189 PRO B O 1
ATOM 3510 N N . THR B 1 190 ? 4.125 24.453 11.93 1 97.56 190 THR B N 1
ATOM 3511 C CA . THR B 1 190 ? 4.523 23.281 12.703 1 97.56 190 THR B CA 1
ATOM 3512 C C . THR B 1 190 ? 4.574 23.609 14.195 1 97.56 190 THR B C 1
ATOM 3514 O O . THR B 1 190 ? 4.074 22.844 15.023 1 97.56 190 THR B O 1
ATOM 3517 N N . LYS B 1 191 ? 5.176 24.75 14.5 1 97.75 191 LYS B N 1
ATOM 3518 C CA . LYS B 1 191 ? 5.242 25.219 15.891 1 97.75 191 LYS B CA 1
ATOM 3519 C C . LYS B 1 191 ? 3.85 25.328 16.5 1 97.75 191 LYS B C 1
ATOM 3521 O O . LYS B 1 191 ? 3.6 24.828 17.594 1 97.75 191 LYS B O 1
ATOM 3526 N N . LYS B 1 192 ? 2.979 25.969 15.789 1 98.19 192 LYS B N 1
ATOM 3527 C CA . LYS B 1 192 ? 1.61 26.156 16.266 1 98.19 192 LYS B CA 1
ATOM 3528 C C . LYS B 1 192 ? 0.901 24.812 16.438 1 98.19 192 LYS B C 1
AT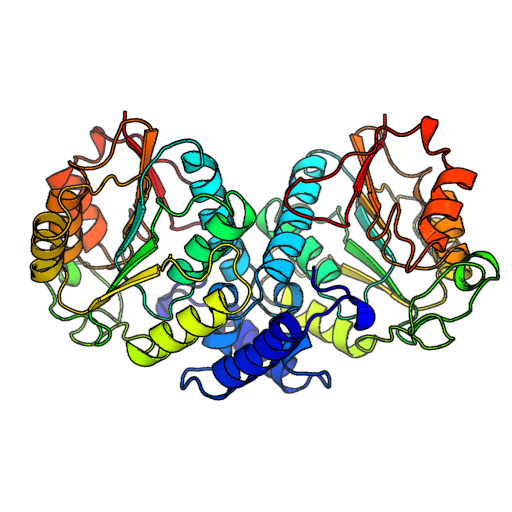OM 3530 O O . LYS B 1 192 ? 0.218 24.609 17.453 1 98.19 192 LYS B O 1
ATOM 3535 N N . ALA B 1 193 ? 1.026 23.906 15.5 1 98.62 193 ALA B N 1
ATOM 3536 C CA . ALA B 1 193 ? 0.418 22.578 15.594 1 98.62 193 ALA B CA 1
ATOM 3537 C C . ALA B 1 193 ? 0.859 21.859 16.859 1 98.62 193 ALA B C 1
ATOM 3539 O O . ALA B 1 193 ? 0.031 21.312 17.594 1 98.62 193 ALA B O 1
ATOM 3540 N N . LEU B 1 194 ? 2.146 21.875 17.094 1 98.44 194 LEU B N 1
ATOM 3541 C CA . LEU B 1 194 ? 2.695 21.219 18.266 1 98.44 194 LEU B CA 1
ATOM 3542 C C . LEU B 1 194 ? 2.123 21.812 19.547 1 98.44 194 LEU B C 1
ATOM 3544 O O . LEU B 1 194 ? 1.696 21.078 20.453 1 98.44 194 LEU B O 1
ATOM 3548 N N . GLN B 1 195 ? 2.055 23.109 19.609 1 98.5 195 GLN B N 1
ATOM 3549 C CA . GLN B 1 195 ? 1.578 23.812 20.797 1 98.5 195 GLN B CA 1
ATOM 3550 C C . GLN B 1 195 ? 0.109 23.5 21.062 1 98.5 195 GLN B C 1
ATOM 3552 O O . GLN B 1 195 ? -0.301 23.375 22.219 1 98.5 195 GLN B O 1
ATOM 3557 N N . ILE B 1 196 ? -0.609 23.375 20.047 1 98.69 196 ILE B N 1
ATOM 3558 C CA . ILE B 1 196 ? -2.057 23.266 20.188 1 98.69 196 ILE B CA 1
ATOM 3559 C C . ILE B 1 196 ? -2.443 21.797 20.359 1 98.69 196 ILE B C 1
ATOM 3561 O O . ILE B 1 196 ? -3.285 21.469 21.203 1 98.69 196 ILE B O 1
ATOM 3565 N N . PHE B 1 197 ? -1.877 20.844 19.625 1 98.81 197 PHE B N 1
ATOM 3566 C CA . PHE B 1 197 ? -2.408 19.5 19.516 1 98.81 197 PHE B CA 1
ATOM 3567 C C . PHE B 1 197 ? -1.746 18.562 20.531 1 98.81 197 PHE B C 1
ATOM 3569 O O . PHE B 1 197 ? -2.381 17.641 21.031 1 98.81 197 PHE B O 1
ATOM 3576 N N . VAL B 1 198 ? -0.49 18.797 20.891 1 98.56 198 VAL B N 1
ATOM 3577 C CA . VAL B 1 198 ? 0.26 17.859 21.734 1 98.56 198 VAL B CA 1
ATOM 3578 C C . VAL B 1 198 ? -0.419 17.734 23.094 1 98.56 198 VAL B C 1
ATOM 3580 O O . VAL B 1 198 ? -0.539 16.625 23.625 1 98.56 198 VAL B O 1
ATOM 3583 N N . PRO B 1 199 ? -0.968 18.828 23.672 1 98.31 199 PRO B N 1
ATOM 3584 C CA . PRO B 1 199 ? -1.631 18.719 24.984 1 98.31 199 PRO B CA 1
ATOM 3585 C C . PRO B 1 199 ? -2.846 17.797 24.938 1 98.31 199 PRO B C 1
ATOM 3587 O O . PRO B 1 199 ? -3.354 17.391 26 1 98.31 199 PRO B O 1
ATOM 3590 N N . HIS B 1 200 ? -3.307 17.422 23.781 1 98.62 200 HIS B N 1
ATOM 3591 C CA . HIS B 1 200 ? -4.496 16.594 23.656 1 98.62 200 HIS B CA 1
ATOM 3592 C C . HIS B 1 200 ? -4.125 15.164 23.281 1 98.62 200 HIS B C 1
ATOM 3594 O O . HIS B 1 200 ? -4.988 14.375 22.875 1 98.62 200 HIS B O 1
ATOM 3600 N N . MET B 1 201 ? -2.879 14.812 23.422 1 98.69 201 MET B N 1
ATOM 3601 C CA . MET B 1 201 ? -2.387 13.477 23.094 1 98.69 201 MET B CA 1
ATOM 3602 C C . MET B 1 201 ? -2.117 12.672 24.359 1 98.69 201 MET B C 1
ATOM 3604 O O . MET B 1 201 ? -1.313 13.078 25.203 1 98.69 201 MET B O 1
ATOM 3608 N N . PRO B 1 202 ? -2.773 11.531 24.5 1 98.56 202 PRO B N 1
ATOM 3609 C CA . PRO B 1 202 ? -2.529 10.695 25.672 1 98.56 202 PRO B CA 1
ATOM 3610 C C . PRO B 1 202 ? -1.203 9.945 25.594 1 98.56 202 PRO B C 1
ATOM 3612 O O . PRO B 1 202 ? -0.564 9.914 24.547 1 98.56 202 PRO B O 1
ATOM 3615 N N . LYS B 1 203 ? -0.836 9.336 26.688 1 98.19 203 LYS B N 1
ATOM 3616 C CA . LYS B 1 203 ? 0.307 8.43 26.656 1 98.19 203 LYS B CA 1
ATOM 3617 C C . LYS B 1 203 ? 0.109 7.324 25.625 1 98.19 203 LYS B C 1
ATOM 3619 O O . LYS B 1 203 ? -0.989 6.777 25.5 1 98.19 203 LYS B O 1
ATOM 3624 N N . GLY B 1 204 ? 1.188 7.043 24.891 1 98.44 204 GLY B N 1
ATOM 3625 C CA . GLY B 1 204 ? 1.123 6.039 23.828 1 98.44 204 GLY B CA 1
ATOM 3626 C C . GLY B 1 204 ? 0.834 6.625 22.469 1 98.44 204 GLY B C 1
ATOM 3627 O O . GLY B 1 204 ? 1.042 5.965 21.438 1 98.44 204 GLY B O 1
ATOM 3628 N N . ALA B 1 205 ? 0.326 7.875 22.438 1 98.75 205 ALA B N 1
ATOM 3629 C CA . ALA B 1 205 ? 0.102 8.547 21.172 1 98.75 205 ALA B CA 1
ATOM 3630 C C . ALA B 1 205 ? 1.422 8.82 20.453 1 98.75 205 ALA B C 1
ATOM 3632 O O . ALA B 1 205 ? 2.494 8.711 21.047 1 98.75 205 ALA B O 1
ATOM 3633 N N . ILE B 1 206 ? 1.298 9.141 19.172 1 98.88 206 ILE B N 1
ATOM 3634 C CA . ILE B 1 206 ? 2.502 9.289 18.359 1 98.88 206 ILE B CA 1
ATOM 3635 C C . ILE B 1 206 ? 2.496 10.648 17.672 1 98.88 206 ILE B C 1
ATOM 3637 O O . ILE B 1 206 ? 1.467 11.086 17.141 1 98.88 206 ILE B O 1
ATOM 3641 N N . ILE B 1 207 ? 3.562 11.281 17.766 1 98.75 207 ILE B N 1
ATOM 3642 C CA . ILE B 1 207 ? 3.869 12.398 16.875 1 98.75 207 ILE B CA 1
ATOM 3643 C C . ILE B 1 207 ? 4.797 11.938 15.758 1 98.75 207 ILE B C 1
ATOM 3645 O O . ILE B 1 207 ? 5.863 11.383 16.016 1 98.75 207 ILE B O 1
ATOM 3649 N N . ALA B 1 208 ? 4.387 12.117 14.547 1 98.62 208 ALA B N 1
ATOM 3650 C CA . ALA B 1 208 ? 5.195 11.758 13.383 1 98.62 208 ALA B CA 1
ATOM 3651 C C . ALA B 1 208 ? 5.664 12.992 12.625 1 98.62 208 ALA B C 1
ATOM 3653 O O . ALA B 1 208 ? 4.898 13.945 12.453 1 98.62 208 ALA B O 1
ATOM 3654 N N . PHE B 1 209 ? 6.859 12.977 12.188 1 95.69 209 PHE B N 1
ATOM 3655 C CA . PHE B 1 209 ? 7.531 14.078 11.508 1 95.69 209 PHE B CA 1
ATOM 3656 C C . PHE B 1 209 ? 7.91 13.688 10.086 1 95.69 209 PHE B C 1
ATOM 3658 O O . PHE B 1 209 ? 8.742 12.797 9.883 1 95.69 209 PHE B O 1
ATOM 3665 N N . ASP B 1 210 ? 7.438 14.32 9.156 1 93.75 210 ASP B N 1
ATOM 3666 C CA . ASP B 1 210 ? 7.688 13.961 7.766 1 93.75 210 ASP B CA 1
ATOM 3667 C C . ASP B 1 210 ? 9.102 14.352 7.344 1 93.75 210 ASP B C 1
ATOM 3669 O O . ASP B 1 210 ? 9.695 13.719 6.469 1 93.75 210 ASP B O 1
ATOM 3673 N N . GLU B 1 211 ? 9.617 15.461 7.895 1 88.56 211 GLU B N 1
ATOM 3674 C CA . GLU B 1 211 ? 10.922 15.945 7.445 1 88.56 211 GLU B CA 1
ATOM 3675 C C . GLU B 1 211 ? 11.773 16.422 8.625 1 88.56 211 GLU B C 1
ATOM 3677 O O . GLU B 1 211 ? 12.328 17.516 8.594 1 88.56 211 GLU B O 1
ATOM 3682 N N . LEU B 1 212 ? 12.055 15.633 9.492 1 89.56 212 LEU B N 1
ATOM 3683 C CA . LEU B 1 212 ? 12.984 15.938 10.578 1 89.56 212 LEU B CA 1
ATOM 3684 C C . LEU B 1 212 ? 14.422 15.672 10.141 1 89.56 212 LEU B C 1
ATOM 3686 O O . LEU B 1 212 ? 14.688 14.734 9.383 1 89.56 212 LEU B O 1
ATOM 3690 N N . ASN B 1 213 ? 15.336 16.562 10.641 1 90.44 213 ASN B N 1
ATOM 3691 C CA . ASN B 1 213 ? 16.734 16.453 10.273 1 90.44 213 ASN B CA 1
ATOM 3692 C C . ASN B 1 213 ? 16.938 16.625 8.766 1 90.44 213 ASN B C 1
ATOM 3694 O O . ASN B 1 213 ? 17.703 15.883 8.148 1 90.44 213 ASN B O 1
ATOM 3698 N N . ALA B 1 214 ? 16.172 17.453 8.172 1 86.56 214 ALA B N 1
ATOM 3699 C CA . ALA B 1 214 ? 16.203 17.688 6.73 1 86.56 214 ALA B CA 1
ATOM 3700 C C . ALA B 1 214 ? 16.641 19.109 6.41 1 86.56 214 ALA B C 1
ATOM 3702 O O . ALA B 1 214 ? 15.953 20.078 6.742 1 86.56 214 ALA B O 1
ATOM 3703 N N . LYS B 1 215 ? 17.688 19.234 5.676 1 86.62 215 LYS B N 1
ATOM 3704 C CA . LYS B 1 215 ? 18.219 20.531 5.297 1 86.62 215 LYS B CA 1
ATOM 3705 C C . LYS B 1 215 ? 17.281 21.266 4.336 1 86.62 215 LYS B C 1
ATOM 3707 O O . LYS B 1 215 ? 17.234 22.484 4.32 1 86.62 215 LYS B O 1
ATOM 3712 N N . THR B 1 216 ? 16.578 20.547 3.576 1 86 216 THR B N 1
ATOM 3713 C CA . THR B 1 216 ? 15.68 21.109 2.582 1 86 216 THR B CA 1
ATOM 3714 C C . THR B 1 216 ? 14.578 21.922 3.254 1 86 216 THR B C 1
ATOM 3716 O O . THR B 1 216 ? 14.203 23 2.77 1 86 216 THR B O 1
ATOM 3719 N N . PHE B 1 217 ? 14.086 21.453 4.371 1 88.38 217 PHE B N 1
ATOM 3720 C CA . PHE B 1 217 ? 13.031 22.094 5.148 1 88.38 217 PHE B CA 1
ATOM 3721 C C . PHE B 1 217 ? 13.391 22.125 6.629 1 88.38 217 PHE B C 1
ATOM 3723 O O . PHE B 1 217 ? 12.797 21.406 7.434 1 88.38 217 PHE B O 1
ATOM 3730 N N . PRO B 1 218 ? 14.211 23.062 6.961 1 90.94 218 PRO B N 1
ATOM 3731 C CA . PRO B 1 218 ? 14.734 23.062 8.328 1 90.94 218 PRO B CA 1
ATOM 3732 C C . PRO B 1 218 ? 13.695 23.516 9.352 1 90.94 218 PRO B C 1
ATOM 3734 O O . PRO B 1 218 ? 13.875 23.281 10.555 1 90.94 218 PRO B O 1
ATOM 3737 N N . GLY B 1 219 ? 12.633 24.141 8.938 1 92.44 219 GLY B N 1
ATOM 3738 C CA . GLY B 1 219 ? 11.641 24.75 9.812 1 92.44 219 GLY B CA 1
ATOM 3739 C C . GLY B 1 219 ? 11.023 23.766 10.789 1 92.44 219 GLY B C 1
ATOM 3740 O O . GLY B 1 219 ? 10.836 24.078 11.969 1 92.44 219 GLY B O 1
ATOM 3741 N N . GLU B 1 220 ? 10.711 22.578 10.297 1 93.06 220 GLU B N 1
ATOM 3742 C CA . GLU B 1 220 ? 10.086 21.578 11.156 1 93.06 220 GLU B CA 1
ATOM 3743 C C . GLU B 1 220 ? 11 21.203 12.312 1 93.06 220 GLU B C 1
ATOM 3745 O O . GLU B 1 220 ? 10.562 21.141 13.469 1 93.06 220 GLU B O 1
ATOM 3750 N N . THR B 1 221 ? 12.242 20.953 12.023 1 93.94 221 THR B N 1
ATOM 3751 C CA . THR B 1 221 ? 13.203 20.562 13.047 1 93.94 221 THR B CA 1
ATOM 3752 C C . THR B 1 221 ? 13.328 21.656 14.109 1 93.94 221 THR B C 1
ATOM 3754 O O . THR B 1 221 ? 13.32 21.359 15.312 1 93.94 221 THR B O 1
ATOM 3757 N N . LYS B 1 222 ? 13.414 22.844 13.688 1 95.69 222 LYS B N 1
ATOM 3758 C CA . LYS B 1 222 ? 13.531 23.969 14.609 1 95.69 222 LYS B CA 1
ATOM 3759 C C . LYS B 1 222 ? 12.289 24.078 15.5 1 95.69 222 LYS B C 1
ATOM 3761 O O . LYS B 1 222 ? 12.406 24.297 16.703 1 95.69 222 LYS B O 1
ATOM 3766 N N . ALA B 1 223 ? 11.117 23.938 14.875 1 96.62 223 ALA B N 1
ATOM 3767 C CA . ALA B 1 223 ? 9.859 24.016 15.617 1 96.62 223 ALA B CA 1
ATOM 3768 C C . ALA B 1 223 ? 9.797 22.922 16.688 1 96.62 223 ALA B C 1
ATOM 3770 O O . ALA B 1 223 ? 9.43 23.188 17.844 1 96.62 223 ALA B O 1
ATOM 3771 N N . VAL B 1 224 ? 10.203 21.703 16.375 1 96.06 224 VAL B N 1
ATOM 3772 C CA . VAL B 1 224 ? 10.172 20.562 17.297 1 96.06 224 VAL B CA 1
ATOM 3773 C C . VAL B 1 224 ? 11.141 20.797 18.438 1 96.06 224 VAL B C 1
ATOM 3775 O O . VAL B 1 224 ? 10.805 20.562 19.609 1 96.06 224 VAL B O 1
ATOM 3778 N N . ASP B 1 225 ? 12.297 21.25 18.109 1 96.56 225 ASP B N 1
ATOM 3779 C CA . ASP B 1 225 ? 13.297 21.516 19.141 1 96.56 225 ASP B CA 1
ATOM 3780 C C . ASP B 1 225 ? 12.812 22.578 20.109 1 96.56 225 ASP B C 1
ATOM 3782 O O . ASP B 1 225 ? 12.953 22.438 21.328 1 96.56 225 ASP B O 1
ATOM 3786 N N . GLU B 1 226 ? 12.258 23.625 19.625 1 97.5 226 GLU B N 1
ATOM 3787 C CA . GLU B 1 226 ? 11.812 24.75 20.438 1 97.5 226 GLU B CA 1
ATOM 3788 C C . GLU B 1 226 ? 10.641 24.359 21.344 1 97.5 226 GLU B C 1
ATOM 3790 O O . GLU B 1 226 ? 10.578 24.75 22.5 1 97.5 226 GLU B O 1
ATOM 3795 N N . VAL B 1 227 ? 9.711 23.625 20.781 1 97.5 227 VAL B N 1
ATOM 3796 C CA . VAL B 1 227 ? 8.461 23.375 21.5 1 97.5 227 VAL B CA 1
ATOM 3797 C C . VAL B 1 227 ? 8.617 22.172 22.422 1 97.5 227 VAL B C 1
ATOM 3799 O O . VAL B 1 227 ? 8.148 22.188 23.562 1 97.5 227 VAL B O 1
ATOM 3802 N N . LEU B 1 228 ? 9.266 21.109 21.953 1 96.56 228 LEU B N 1
ATOM 3803 C CA . LEU B 1 228 ? 9.297 19.859 22.703 1 96.56 228 LEU B CA 1
ATOM 3804 C C . LEU B 1 228 ? 10.695 19.562 23.219 1 96.56 228 LEU B C 1
ATOM 3806 O O . LEU B 1 228 ? 10.859 18.844 24.219 1 96.56 228 LEU B O 1
ATOM 3810 N N . GLY B 1 229 ? 11.688 20.125 22.547 1 96.88 229 GLY B N 1
ATOM 3811 C CA . GLY B 1 229 ? 13.055 19.734 22.859 1 96.88 229 GLY B CA 1
ATOM 3812 C C . GLY B 1 229 ? 13.422 18.375 22.297 1 96.88 229 GLY B C 1
ATOM 3813 O O . GLY B 1 229 ? 12.977 17.344 22.812 1 96.88 229 GLY B O 1
ATOM 3814 N N . ILE B 1 230 ? 14.352 18.344 21.375 1 94.88 230 ILE B N 1
ATOM 3815 C CA . ILE B 1 230 ? 14.758 17.109 20.703 1 94.88 230 ILE B CA 1
ATOM 3816 C C . ILE B 1 230 ? 15.32 16.125 21.719 1 94.88 230 ILE B C 1
ATOM 3818 O O . ILE B 1 230 ? 15.047 14.93 21.656 1 94.88 230 ILE B O 1
ATOM 3822 N N . LYS B 1 231 ? 15.984 16.594 22.703 1 94.88 231 LYS B N 1
ATOM 3823 C CA . LYS B 1 231 ? 16.625 15.773 23.719 1 94.88 231 LYS B CA 1
ATOM 3824 C C . LYS B 1 231 ? 15.586 15.07 24.594 1 94.88 231 LYS B C 1
ATOM 3826 O O . LYS B 1 231 ? 15.891 14.078 25.266 1 94.88 231 LYS B O 1
ATOM 3831 N N . ASN B 1 232 ? 14.383 15.586 24.547 1 96.25 232 ASN B N 1
ATOM 3832 C CA . ASN B 1 232 ? 13.328 15.055 25.406 1 96.25 232 ASN B CA 1
ATOM 3833 C C . ASN B 1 232 ? 12.508 13.992 24.688 1 96.25 232 ASN B C 1
ATOM 3835 O O . ASN B 1 232 ? 11.594 13.398 25.281 1 96.25 232 ASN B O 1
ATOM 3839 N N . LEU B 1 233 ? 12.836 13.75 23.438 1 96.06 233 LEU B N 1
ATOM 3840 C CA . LEU B 1 233 ? 12.078 12.805 22.625 1 96.06 233 LEU B CA 1
ATOM 3841 C C . LEU B 1 233 ? 12.93 11.594 22.266 1 96.06 233 LEU B C 1
ATOM 3843 O O . LEU B 1 233 ? 14.109 11.727 21.938 1 96.06 233 LEU B O 1
ATOM 3847 N N . GLU B 1 234 ? 12.375 10.453 22.422 1 97.44 234 GLU B N 1
ATOM 3848 C CA . GLU B 1 234 ? 12.945 9.289 21.75 1 97.44 234 GLU B CA 1
ATOM 3849 C C . GLU B 1 234 ? 12.5 9.219 20.297 1 97.44 234 GLU B C 1
ATOM 3851 O O . GLU B 1 234 ? 11.43 8.688 20 1 97.44 234 GLU B O 1
ATOM 3856 N N . ILE B 1 235 ? 13.25 9.75 19.484 1 96.88 235 ILE B N 1
ATOM 3857 C CA . ILE B 1 235 ? 12.906 9.844 18.078 1 96.88 235 ILE B CA 1
ATOM 3858 C C . ILE B 1 235 ? 13.328 8.562 17.359 1 96.88 235 ILE B C 1
ATOM 3860 O O . ILE B 1 235 ? 14.508 8.195 17.375 1 96.88 235 ILE B O 1
ATOM 3864 N N . LYS B 1 236 ? 12.406 7.949 16.812 1 97.31 236 LYS B N 1
ATOM 3865 C CA . LYS B 1 236 ? 12.609 6.684 16.109 1 97.31 236 LYS B CA 1
ATOM 3866 C C . LYS B 1 236 ? 12.297 6.816 14.625 1 97.31 236 LYS B C 1
ATOM 3868 O O . LYS B 1 236 ? 11.672 7.789 14.203 1 97.31 236 LYS B O 1
ATOM 3873 N N . ARG B 1 237 ? 12.805 5.938 13.875 1 95.25 237 ARG B N 1
ATOM 3874 C CA . ARG B 1 237 ? 12.547 5.871 12.445 1 95.25 237 ARG B CA 1
ATOM 3875 C C . ARG B 1 237 ? 12.359 4.43 11.984 1 95.25 237 ARG B C 1
ATOM 3877 O O . ARG B 1 237 ? 12.68 3.492 12.719 1 95.25 237 ARG B O 1
ATOM 3884 N N . PHE B 1 238 ? 11.805 4.23 10.875 1 94.44 238 PHE B N 1
ATOM 3885 C CA . PHE B 1 238 ? 11.82 2.943 10.188 1 94.44 238 PHE B CA 1
ATOM 3886 C C . PHE B 1 238 ? 12.977 2.879 9.195 1 94.44 238 PHE B C 1
ATOM 3888 O O . PHE B 1 238 ? 13.219 3.83 8.453 1 94.44 238 PHE B O 1
ATOM 3895 N N . PHE B 1 239 ? 13.688 1.812 9.141 1 91.69 239 PHE B N 1
ATOM 3896 C CA . PHE B 1 239 ? 14.93 1.719 8.383 1 91.69 239 PHE B CA 1
ATOM 3897 C C . PHE B 1 239 ? 14.648 1.807 6.887 1 91.69 239 PHE B C 1
ATOM 3899 O O . PHE B 1 239 ? 15.547 2.115 6.102 1 91.69 239 PHE B O 1
ATOM 3906 N N . PHE B 1 240 ? 13.445 1.561 6.477 1 92.81 240 PHE B N 1
ATOM 3907 C CA . PHE B 1 240 ? 13.148 1.495 5.051 1 92.81 240 PHE B CA 1
ATOM 3908 C C . PHE B 1 240 ? 12.617 2.832 4.547 1 92.81 240 PHE B C 1
ATOM 3910 O O . PHE B 1 240 ? 12.328 2.982 3.357 1 92.81 240 PHE B O 1
ATOM 3917 N N . ASP B 1 241 ? 12.406 3.822 5.391 1 89.5 241 ASP B N 1
ATOM 3918 C CA . ASP B 1 241 ? 11.984 5.18 5.051 1 89.5 241 ASP B CA 1
ATOM 3919 C C . ASP B 1 241 ? 13.039 6.199 5.469 1 89.5 241 ASP B C 1
ATOM 3921 O O . ASP B 1 241 ? 13.375 6.312 6.652 1 89.5 241 ASP B O 1
ATOM 3925 N N . PRO B 1 242 ? 13.5 6.918 4.605 1 84.56 242 PRO B N 1
ATOM 3926 C CA . PRO B 1 242 ? 14.625 7.797 4.941 1 84.56 242 PRO B CA 1
ATOM 3927 C C . PRO B 1 242 ? 14.172 9.109 5.586 1 84.56 242 PRO B C 1
ATOM 3929 O O . PRO B 1 242 ? 15 9.867 6.102 1 84.56 242 PRO B O 1
ATOM 3932 N N . TYR B 1 243 ? 12.891 9.406 5.688 1 87.31 243 TYR B N 1
ATOM 3933 C CA . TYR B 1 243 ? 12.508 10.766 6.059 1 87.31 243 TYR B CA 1
ATOM 3934 C C . TYR B 1 243 ? 11.68 10.766 7.34 1 87.31 243 TYR B C 1
ATOM 3936 O O . TYR B 1 243 ? 12.008 11.469 8.297 1 87.31 243 TYR B O 1
ATOM 3944 N N . VAL B 1 244 ? 10.734 9.883 7.391 1 94.06 244 VAL B N 1
ATOM 3945 C CA . VAL B 1 244 ? 9.742 9.984 8.453 1 94.06 244 VAL B CA 1
ATOM 3946 C C . VAL B 1 244 ? 10.336 9.5 9.773 1 94.06 244 VAL B C 1
ATOM 3948 O O . VAL B 1 244 ? 10.977 8.445 9.82 1 94.06 244 VAL B O 1
ATOM 3951 N N . SER B 1 245 ? 10.234 10.289 10.75 1 96.5 245 SER B N 1
ATOM 3952 C CA . SER B 1 245 ? 10.555 9.922 12.125 1 96.5 245 SER B CA 1
ATOM 3953 C C . SER B 1 245 ? 9.336 10.07 13.031 1 96.5 245 SER B C 1
ATOM 3955 O O . SER B 1 245 ? 8.336 10.672 12.641 1 96.5 245 SER B O 1
ATOM 3957 N N . TYR B 1 246 ? 9.43 9.43 14.18 1 98.31 246 TYR B N 1
ATOM 3958 C CA . TYR B 1 246 ? 8.297 9.547 15.094 1 98.31 246 TYR B CA 1
ATOM 3959 C C . TYR B 1 246 ? 8.742 9.414 16.547 1 98.31 246 TYR B C 1
ATOM 3961 O O . TYR B 1 246 ? 9.852 8.953 16.812 1 98.31 246 TYR B O 1
ATOM 3969 N N . ALA B 1 247 ? 7.918 9.891 17.438 1 98.31 247 ALA B N 1
ATOM 3970 C CA . ALA B 1 247 ? 8.102 9.758 18.891 1 98.31 247 ALA B CA 1
ATOM 3971 C C . ALA B 1 247 ? 6.801 9.352 19.562 1 98.31 247 ALA B C 1
ATOM 3973 O O . ALA B 1 247 ? 5.727 9.836 19.203 1 98.31 247 ALA B O 1
ATOM 3974 N N . VAL B 1 248 ? 6.914 8.461 20.516 1 98.19 248 VAL B N 1
ATOM 3975 C CA . VAL B 1 248 ? 5.773 8.047 21.328 1 98.19 248 VAL B CA 1
ATOM 3976 C C . VAL B 1 248 ? 5.68 8.922 22.562 1 98.19 248 VAL B C 1
ATOM 3978 O O . VAL B 1 248 ? 6.68 9.156 23.25 1 98.19 248 VAL B O 1
ATOM 3981 N N . ILE B 1 249 ? 4.5 9.383 22.797 1 96.06 249 ILE B N 1
ATOM 3982 C CA . ILE B 1 249 ? 4.277 10.203 23.969 1 96.06 249 ILE B CA 1
ATOM 3983 C C . ILE B 1 249 ? 4.297 9.32 25.219 1 96.06 249 ILE B C 1
ATOM 3985 O O . ILE B 1 249 ? 3.561 8.336 25.297 1 96.06 249 ILE B O 1
ATOM 3989 N N . GLY B 1 250 ? 5.137 9.617 26.156 1 92.25 250 GLY B N 1
ATOM 3990 C CA . GLY B 1 250 ? 5.312 8.875 27.391 1 92.25 250 GLY B CA 1
ATOM 3991 C C . GLY B 1 250 ? 4.453 9.391 28.531 1 92.25 250 GLY B C 1
ATOM 3992 O O . GLY B 1 250 ? 3.947 10.516 28.469 1 92.25 250 GLY B O 1
#

Foldseek 3Di:
DQPPFPVSDDPVNVVLLVVLVVVLVPDPDDNVVSVVVCVVRPDPQVVLVLVQLVVQCVLLVVPDFEEEEEDCAAVPSQVSSVVSCLVPPLPDLHHAREYEDQLQAACDADCQFPVQADGPQRDHSGSRHHHPVNNVVVQVVVLPPGRVSVRRRYYYDHDQLLPGLQVVCVVVVVGAHQEYEYDNLHAVSLLSCCVRHVVRYDFSGKYKYQAAPHSNRRRNPVSCCVRPNPVNFPWADDPSHDGMIMGTHD/DQPPFPVSDDPVNVVLLVVLVVVLVPDPDDNVVSVVVCVVRPDPQVVLVLVQLVVQCVLLVVPDFEEEEEDCAAVPSQVSSVVSCLVPPLPDLHHAREYEDQLQAACDADCQFPVQADGPQRDHSGSRHHHPVNNVVVQVVVLPPGRPSVRRRYYYDHDQLLPGLQVVCVVVVVGAHQEYEYDNLHAPSLLSCCVRHVVRYDFSGKYKYQAAPHSNRRRNPVSCCVRPNPVNFPWADDPSHDGMIMGTHD

Nearest PDB structures (foldseek):
  3tos-assembly1_B  TM=9.552E-01  e=4.521E-25  Micromonospora echinospora
  5hoq-assembly1_A-2  TM=9.303E-01  e=9.801E-22  Micromonospora echinospora
  5hoq-assembly1_B  TM=9.455E-01  e=2.707E-21  Micromonospora echinospora
  5hoq-assembly1_E-2  TM=9.192E-01  e=1.849E-21  Micromonospora echinospora
  5hoq-assembly1_C-2  TM=9.419E-01  e=5.798E-21  Micromonospora echinospora

Radius of gyration: 23.48 Å; Cα contacts (8 Å, |Δi|>4): 944; chains: 2; bounding box: 47×68×50 Å

InterPro domains:
  IPR008884 Macrocin-O-methyltransferase [PF05711] (62-215)
  IPR008884 Macrocin-O-methyltransferase [PTHR40036] (42-227)
  IPR029063 S-adenosyl-L-methionine-dependent methyltransferase superfamily [G3DSA:3.40.50.150] (2-250)
  IPR029063 S-adenosyl-L-methionine-dependent methyltransferase superfamily [SSF53335] (63-217)

Secondary structure (DSSP, 8-state):
---SSGGG--HHHHHHHHHHHHHHHH--S-HHHHHH-HHHHS-HHHHHHHHHHHHHHHHHTTS-SEEEEE--TTSHHHHHHHHHHHHH-TT--S--EEEEE-SSS-----HHHHTT---TT-STTTT--S-HHHHHHHHHHHHTT-TTTTS--EEEEES-HHHHHHHHHHH-TT--EEEEEE---SHHHHHHHHHHHGGG--TT-EEEETTTT-TT-HHHHHHHHHHT-GGGS--EE-TT-SS-EEEE--/---SSGGG--HHHHHHHHHHHHHHHH--S-HHHHHH-HHHHS-HHHHHHHHHHHHHHHHHTTS-SEEEEE--TTSHHHHHHHHHHHHH-TT--S--EEEEE-SSS-----HHHHTT---TT-STTTT--S-HHHHHHHHHHHHTT-TTTTS--EEEEES-HHHHHHHHHHH-TT--EEEEEE---SHHHHHHHHHHHGGG--TT-EEEETTTT-TT-HHHHHHHHHHT-GGGS--EE-TT-SS-EEEE--

Solvent-accessible surface area (backbone atoms only — not comparable to full-atom values): 26287 Å² total; per-residue (Å²): 92,75,47,93,43,63,86,70,45,50,74,49,52,55,47,33,49,54,47,37,44,51,51,62,70,67,50,90,64,58,66,57,59,55,50,54,26,35,46,48,59,31,49,62,37,47,52,37,53,52,48,51,52,51,56,53,48,64,66,24,69,86,34,74,37,19,37,38,34,35,46,36,49,73,29,24,66,57,36,35,54,48,39,50,42,49,55,76,40,49,82,56,71,75,48,32,34,36,32,33,29,52,50,56,20,34,87,66,80,52,69,67,29,57,74,70,26,66,45,90,51,80,46,70,44,25,79,51,44,42,46,64,66,57,48,50,51,46,51,52,46,59,37,57,72,38,67,70,52,86,54,76,49,70,45,76,46,79,35,60,55,73,60,45,52,60,52,49,46,70,76,38,75,83,62,39,31,14,31,40,37,43,48,63,63,33,22,67,52,41,35,43,47,52,68,63,50,53,84,34,40,51,67,54,11,32,44,33,32,50,46,50,90,30,62,50,31,34,5,37,38,52,24,44,38,72,74,66,32,61,89,73,47,70,72,42,66,51,94,67,40,90,41,46,32,32,30,65,39,116,92,74,47,94,40,64,87,71,45,49,74,48,54,56,48,34,50,54,47,39,43,49,53,62,69,66,50,92,66,58,66,57,58,55,49,54,27,36,45,48,60,31,48,60,36,48,52,36,53,51,49,49,53,50,56,54,49,65,67,26,68,86,34,75,36,18,37,40,33,35,46,36,48,73,28,26,65,56,35,35,54,48,40,52,42,49,56,77,39,48,82,57,70,76,48,33,34,36,31,34,30,52,52,56,22,34,86,67,79,51,69,67,28,57,74,70,26,67,45,90,52,80,44,69,43,25,77,50,46,43,45,65,67,57,48,52,51,46,53,54,48,62,38,58,72,38,66,70,52,86,54,76,48,70,44,80,44,80,34,58,56,74,61,45,52,62,52,49,46,70,76,38,76,82,63,38,30,14,31,40,37,45,48,64,60,33,23,67,50,41,35,43,47,50,69,62,49,52,85,35,39,50,67,56,13,34,44,34,33,49,45,50,90,30,62,50,30,35,6,34,38,53,25,46,38,72,74,65,30,59,89,74,47,70,75,42,67,51,95,65,40,90,40,46,32,34,31,66,39,117

pLDDT: mean 93.57, std 8.98, range [31.0, 98.94]

Organism: Acetobacterium woodii (strain ATCC 29683 / DSM 1030 / JCM 2381 / KCTC 1655 / WB1) (NCBI:txid931626)

Sequence (500 aa):
MISKEKKYQNKEDLNQFKEIEKLFANENIDLIEKIESFGKYASRQSIAKFLTKYELFQKIIKVNGSIIECGVFHGNGLLTWAKLSSIFEPVNHTRKVVGFDTFEGFPSIHGNDVETGISGNLKIGGMKGSSFNEIVEAIKVYDINRAINQIPKVELVQGDLCQTAEKYIEENPHTVISLLYLDLDLYEPTKKALQIFVPHMPKGAIIAFDELNAKTFPGETKAVDEVLGIKNLEIKRFFFDPYVSYAVIGMISKEKKYQNKEDLNQFKEIEKLFANENIDLIEKIESFGKYASRQSIAKFLTKYELFQKIIKVNGSIIECGVFHGNGLLTWAKLSSIFEPVNHTRKVVGFDTFEGFPSIHGNDVETGISGNLKIGGMKGSSFNEIVEAIKVYDINRAINQIPKVELVQGDLCQTAEKYIEENPHTVISLLYLDLDLYEPTKKALQIFVPHMPKGAIIAFDELNAKTFPGETKAVDEVLGIKNLEIKRFFFDPYVSYAVIG